Protein AF-A0A835TPJ1-F1 (afdb_monomer_lite)

Secondary structure (DSSP, 8-state):
-----EEEESSSEEEEE-TTT--SHHHHHHHHHT--PPP-S---HHHHHHHHH-----S--SS----TTSGGGT--TT--EEEEEEESS--TTGGGHHHHHHHHHHTTEEEEEEEE-HHHHHTT---HHHHHHHHHHSPSSHHHHEEEESSSTTHHHHHHHHHHHHHHHHHHHTTSSS---------------------------------SSTT--TTSSEEE-SSEEEEE-TTHHHHTB-EEEEETTEEE---GGGGTTTS-GGGTTS---BTSEEEEEEETTTEEEEEEEETTGGGT-EEEEEEE-TTS-EEEEEEEE--BTTBTT-PPTT--TTSSEEEE-SSSSSS--EEEEEETT-B-GGG-B--EEEEEE-SPPTTSSS--EE----

InterPro domains:
  IPR000413 Integrin alpha chain [PR01185] (271-283)
  IPR000413 Integrin alpha chain [PR01185] (330-350)
  IPR002035 von Willebrand factor, type A [PF00092] (4-160)
  IPR002035 von Willebrand factor, type A [PS50234] (1-162)
  IPR002035 von Willebrand factor, type A [SM00327] (1-167)
  IPR013517 FG-GAP repeat [PF01839] (337-376)
  IPR013519 Integrin alpha beta-propellor [PS51470] (323-385)
  IPR013519 Integrin alpha beta-propellor [SM00191] (270-322)
  IPR013519 Integrin alpha beta-propellor [SM00191] (333-393)
  IPR028994 Integrin alpha, N-terminal [G3DSA:2.130.10.130] (183-391)
  IPR028994 Integrin alpha, N-terminal [SSF69318] (206-379)
  IPR036465 von Willebrand factor A-like domain superfamily [G3DSA:3.40.50.410] (2-171)
  IPR036465 von Willebrand factor A-like domain superfamily [SSF53300] (4-169)

Organism: NCBI:txid245042

pLDDT: mean 77.24, std 21.46, range [23.92, 98.81]

Structure (mmCIF, N/CA/C/O backbone):
data_AF-A0A835TPJ1-F1
#
_entry.id   AF-A0A835TPJ1-F1
#
loop_
_atom_site.group_PDB
_atom_site.id
_atom_site.type_symbol
_atom_site.label_atom_id
_atom_site.label_alt_id
_atom_site.label_comp_id
_atom_site.label_asym_id
_atom_site.label_entity_id
_atom_site.label_seq_id
_atom_site.pdbx_PDB_ins_code
_atom_site.Cartn_x
_atom_site.Cartn_y
_atom_site.Cartn_z
_atom_site.occupancy
_atom_site.B_iso_or_equiv
_atom_site.auth_seq_id
_atom_site.auth_comp_id
_atom_site.auth_asym_id
_atom_site.auth_atom_id
_atom_site.pdbx_PDB_model_num
ATOM 1 N N . MET A 1 1 ? 0.961 -17.015 -16.178 1.00 61.25 1 MET A N 1
ATOM 2 C CA . MET A 1 1 ? 2.314 -17.612 -16.128 1.00 61.25 1 MET A CA 1
ATOM 3 C C . MET A 1 1 ? 3.201 -16.656 -16.856 1.00 61.25 1 MET A C 1
ATOM 5 O O . MET A 1 1 ? 3.060 -16.498 -18.074 1.00 61.25 1 MET A O 1
ATOM 9 N N . ASP A 1 2 ? 4.031 -15.999 -16.075 1.00 78.88 2 ASP A N 1
ATOM 10 C CA . ASP A 1 2 ? 4.701 -14.776 -16.477 1.00 78.88 2 ASP A CA 1
ATOM 11 C C . ASP A 1 2 ? 6.125 -15.148 -16.849 1.00 78.88 2 ASP A C 1
ATOM 13 O O . ASP A 1 2 ? 6.703 -16.105 -16.326 1.00 78.88 2 ASP A O 1
ATOM 17 N N . LEU A 1 3 ? 6.631 -14.480 -17.874 1.00 84.94 3 LEU A N 1
ATOM 18 C CA . LEU A 1 3 ? 7.912 -14.793 -18.481 1.00 84.94 3 LEU A CA 1
ATOM 19 C C . LEU A 1 3 ? 8.837 -13.619 -18.204 1.00 84.94 3 LEU A C 1
ATOM 21 O O . LEU A 1 3 ? 8.445 -12.474 -18.413 1.00 84.94 3 LEU A O 1
ATOM 25 N N . VAL A 1 4 ? 10.043 -13.905 -17.719 1.00 89.50 4 VAL A N 1
ATOM 26 C CA . VAL A 1 4 ? 10.989 -12.886 -17.258 1.00 89.50 4 VAL A CA 1
ATOM 27 C C . VAL A 1 4 ? 12.275 -13.012 -18.056 1.00 89.50 4 VAL A C 1
ATOM 29 O O . VAL A 1 4 ? 12.920 -14.058 -18.047 1.00 89.50 4 VAL A O 1
ATOM 32 N N . GLY A 1 5 ? 12.642 -11.933 -18.740 1.00 89.75 5 GLY A N 1
ATOM 33 C CA . GLY A 1 5 ? 13.911 -11.769 -19.436 1.00 89.75 5 GLY A CA 1
ATOM 34 C C . GLY A 1 5 ? 14.753 -10.742 -18.696 1.00 89.75 5 GLY A C 1
ATOM 35 O O . GLY A 1 5 ? 14.203 -9.813 -18.105 1.00 89.75 5 GLY A O 1
ATOM 36 N N . VAL A 1 6 ? 16.072 -10.914 -18.714 1.00 91.94 6 VAL A N 1
ATOM 37 C CA . VAL A 1 6 ? 16.998 -9.969 -18.083 1.00 91.94 6 VAL A CA 1
ATOM 38 C C . VAL A 1 6 ? 18.021 -9.502 -19.104 1.00 91.94 6 VAL A C 1
ATOM 40 O O . VAL A 1 6 ? 18.712 -10.302 -19.738 1.00 91.94 6 VAL A O 1
ATOM 43 N N . LEU A 1 7 ? 18.096 -8.180 -19.238 1.00 90.25 7 LEU A N 1
ATOM 44 C CA . LEU A 1 7 ? 19.079 -7.461 -20.028 1.00 90.25 7 LEU A CA 1
ATOM 45 C C . LEU A 1 7 ? 19.890 -6.586 -19.076 1.00 90.25 7 LEU A C 1
ATOM 47 O O . LEU A 1 7 ? 19.334 -5.715 -18.408 1.00 90.25 7 LEU A O 1
ATOM 51 N N . GLN A 1 8 ? 21.198 -6.808 -19.019 1.00 91.50 8 GLN A N 1
ATOM 52 C CA . GLN A 1 8 ? 22.102 -5.953 -18.265 1.00 91.50 8 GLN A CA 1
ATOM 53 C C . GLN A 1 8 ? 22.821 -4.994 -19.216 1.00 91.50 8 GLN A C 1
ATOM 55 O O . GLN A 1 8 ? 23.252 -5.383 -20.306 1.00 91.50 8 GLN A O 1
ATOM 60 N N . TYR A 1 9 ? 22.940 -3.735 -18.795 1.00 90.38 9 TYR A N 1
ATOM 61 C CA . TYR A 1 9 ? 23.452 -2.647 -19.618 1.00 90.38 9 TYR A CA 1
ATOM 62 C C . TYR A 1 9 ? 24.492 -1.793 -18.884 1.00 90.38 9 TYR A C 1
ATOM 64 O O . TYR A 1 9 ? 24.550 -1.750 -17.657 1.00 90.38 9 TYR A O 1
ATOM 72 N N . GLY A 1 10 ? 25.325 -1.131 -19.681 1.00 89.25 10 GLY A N 1
ATOM 73 C CA . GLY A 1 10 ? 26.400 -0.229 -19.284 1.00 89.25 10 GLY A CA 1
ATOM 74 C C . GLY A 1 10 ? 27.001 0.368 -20.554 1.00 89.25 10 GLY A C 1
ATOM 75 O O . GLY A 1 10 ? 26.272 0.889 -21.392 1.00 89.25 10 GLY A O 1
ATOM 76 N N . GLU A 1 11 ? 28.307 0.206 -20.766 1.00 87.25 11 GLU A N 1
ATOM 77 C CA . GLU A 1 11 ? 28.952 0.511 -22.057 1.00 87.25 11 GLU A CA 1
ATOM 78 C C . GLU A 1 11 ? 28.535 -0.484 -23.160 1.00 87.25 11 GLU A C 1
ATOM 80 O O . GLU A 1 11 ? 28.509 -0.162 -24.348 1.00 87.25 11 GLU A O 1
ATOM 85 N N . ARG A 1 12 ? 28.179 -1.711 -22.762 1.00 84.06 12 ARG A N 1
ATOM 86 C CA . ARG A 1 12 ? 27.694 -2.787 -23.633 1.00 84.06 12 ARG A CA 1
ATOM 87 C C . ARG A 1 12 ? 26.376 -3.333 -23.094 1.00 84.06 12 ARG A C 1
ATOM 89 O O . ARG A 1 12 ? 26.046 -3.132 -21.929 1.00 84.06 12 ARG A O 1
ATOM 96 N N . LEU A 1 13 ? 25.641 -4.025 -23.958 1.00 85.94 13 LEU A N 1
ATOM 97 C CA . LEU A 1 13 ? 24.421 -4.741 -23.600 1.00 85.94 13 LEU A CA 1
ATOM 98 C C . LEU A 1 13 ? 24.709 -6.239 -23.590 1.00 85.94 13 LEU A C 1
ATOM 100 O O . LEU A 1 13 ? 25.355 -6.750 -24.511 1.00 85.94 13 LEU A O 1
ATOM 104 N N . VAL A 1 14 ? 24.218 -6.936 -22.569 1.00 87.19 14 VAL A N 1
ATOM 105 C CA . VAL A 1 14 ? 24.256 -8.400 -22.493 1.00 87.19 14 VAL A CA 1
ATOM 106 C C . VAL A 1 14 ? 22.867 -8.898 -22.138 1.00 87.19 14 VAL A C 1
ATOM 108 O O . VAL A 1 14 ? 22.305 -8.545 -21.100 1.00 87.19 14 VAL A O 1
ATOM 111 N N . GLN A 1 15 ? 22.321 -9.731 -23.020 1.00 85.31 15 GLN A N 1
ATOM 112 C CA . GLN A 1 15 ? 21.127 -10.512 -22.735 1.00 85.31 15 GLN A CA 1
ATOM 113 C C . GLN A 1 15 ? 21.541 -11.680 -21.839 1.00 85.31 15 GLN A C 1
ATOM 115 O O . GLN A 1 15 ? 22.111 -12.656 -22.323 1.00 85.31 15 GLN A O 1
ATOM 120 N N . GLU A 1 16 ? 21.269 -11.574 -20.542 1.00 88.75 16 GLU A N 1
ATOM 121 C CA . GLU A 1 16 ? 21.578 -12.635 -19.580 1.00 88.75 16 GLU A CA 1
ATOM 122 C C . GLU A 1 16 ? 20.680 -13.852 -19.829 1.00 88.75 16 GLU A C 1
ATOM 124 O O . GLU A 1 16 ? 21.142 -14.995 -19.860 1.00 88.75 16 GLU A O 1
ATOM 129 N N . TRP A 1 17 ? 19.393 -13.601 -20.088 1.00 89.38 17 TRP A N 1
ATOM 130 C CA . TRP A 1 17 ? 18.469 -14.605 -20.607 1.00 89.38 17 TRP A CA 1
ATOM 131 C C . TRP A 1 17 ? 17.224 -13.996 -21.253 1.00 89.38 17 TRP A C 1
ATOM 133 O O . TRP A 1 17 ? 16.824 -12.860 -20.984 1.00 89.38 17 TRP A O 1
ATOM 143 N N . ALA A 1 18 ? 16.593 -14.796 -22.105 1.00 88.19 18 ALA A N 1
ATOM 144 C CA . ALA A 1 18 ? 15.347 -14.483 -22.796 1.00 88.19 18 ALA A CA 1
ATOM 145 C C . ALA A 1 18 ? 14.101 -14.738 -21.926 1.00 88.19 18 ALA A C 1
ATOM 147 O O . ALA A 1 18 ? 14.148 -15.564 -21.013 1.00 88.19 18 ALA A O 1
ATOM 148 N N . LEU A 1 19 ? 12.956 -14.124 -22.266 1.00 85.19 19 LEU A N 1
ATOM 149 C CA . LEU A 1 19 ? 11.670 -14.310 -21.565 1.00 85.19 19 LEU A CA 1
ATOM 150 C C . LEU A 1 19 ? 11.305 -15.797 -21.389 1.00 85.19 19 LEU A C 1
ATOM 152 O O . LEU A 1 19 ? 10.895 -16.228 -20.313 1.00 85.19 19 LEU A O 1
ATOM 156 N N . GLY A 1 20 ? 11.465 -16.598 -22.445 1.00 83.69 20 GLY A N 1
ATOM 157 C CA . GLY A 1 20 ? 11.091 -18.016 -22.455 1.00 83.69 20 GLY A CA 1
ATOM 158 C C . GLY A 1 20 ? 12.130 -18.979 -21.868 1.00 83.69 20 GLY A C 1
ATOM 159 O O . GLY A 1 20 ? 11.864 -20.178 -21.784 1.00 83.69 20 GLY A O 1
ATOM 160 N N . GLN A 1 21 ? 13.316 -18.497 -21.485 1.00 86.50 21 GLN A N 1
ATOM 161 C CA . GLN A 1 21 ? 14.454 -19.361 -21.152 1.00 86.50 21 GLN A CA 1
ATOM 162 C C . GLN A 1 21 ? 14.308 -20.055 -19.789 1.00 86.50 21 GLN A C 1
ATOM 164 O O . GLN A 1 21 ? 14.718 -21.209 -19.630 1.00 86.50 21 GLN A O 1
ATOM 169 N N . HIS A 1 22 ? 13.682 -19.389 -18.814 1.00 89.94 22 HIS A N 1
ATOM 170 C CA . HIS A 1 22 ? 13.465 -19.913 -17.463 1.00 89.94 22 HIS A CA 1
ATOM 171 C C . HIS A 1 22 ? 11.965 -19.968 -17.125 1.00 89.94 22 HIS A C 1
ATOM 173 O O . HIS A 1 22 ? 11.446 -19.077 -16.463 1.00 89.94 22 HIS A O 1
ATOM 179 N N . PRO A 1 23 ? 11.245 -21.036 -17.521 1.00 80.81 23 PRO A N 1
ATOM 180 C CA . PRO A 1 23 ? 9.780 -21.098 -17.423 1.00 80.81 23 PRO A CA 1
ATOM 181 C C . PRO A 1 23 ? 9.236 -21.347 -16.003 1.00 80.81 23 PRO A C 1
ATOM 183 O O . PRO A 1 23 ? 8.031 -21.481 -15.818 1.00 80.81 23 PRO A O 1
ATOM 186 N N . THR A 1 24 ? 10.104 -21.480 -14.997 1.00 85.38 24 THR A N 1
ATOM 187 C CA . THR A 1 24 ? 9.716 -21.797 -13.613 1.00 85.38 24 THR A CA 1
ATOM 188 C C . THR A 1 24 ? 10.444 -20.881 -12.642 1.00 85.38 24 THR A C 1
ATOM 190 O O . THR A 1 24 ? 11.650 -20.680 -12.812 1.00 85.38 24 THR A O 1
ATOM 193 N N . ALA A 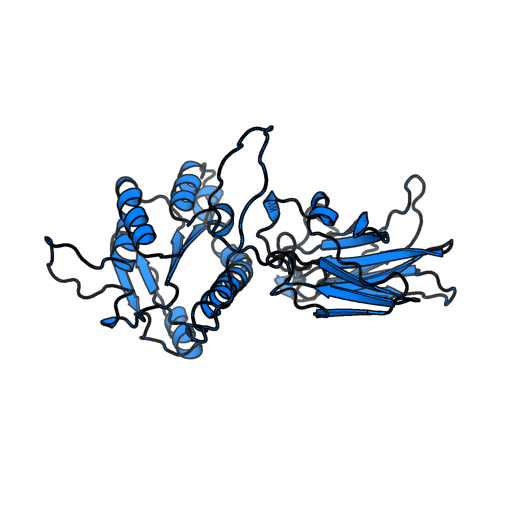1 25 ? 9.766 -20.457 -11.572 1.00 82.44 25 ALA A N 1
ATOM 194 C CA . ALA A 1 25 ? 10.338 -19.598 -10.532 1.00 82.44 25 ALA A CA 1
ATOM 195 C C . ALA A 1 25 ? 11.659 -20.144 -9.961 1.00 82.44 25 ALA A C 1
ATOM 197 O O . ALA A 1 25 ? 12.623 -19.398 -9.835 1.00 82.44 25 ALA A O 1
ATOM 198 N N . GLN A 1 26 ? 11.748 -21.454 -9.697 1.00 87.12 26 GLN A N 1
ATOM 199 C CA . GLN A 1 26 ? 12.971 -22.072 -9.173 1.00 87.12 26 GLN A CA 1
ATOM 200 C C . GLN A 1 26 ? 14.179 -21.864 -10.103 1.00 87.12 26 GLN A C 1
ATOM 202 O O . GLN A 1 26 ? 15.224 -21.399 -9.657 1.00 87.12 26 GLN A O 1
ATOM 207 N N . ARG A 1 27 ? 14.034 -22.162 -11.402 1.00 88.06 27 ARG A N 1
ATOM 208 C CA . ARG A 1 27 ? 15.116 -21.970 -12.385 1.00 88.06 27 ARG A CA 1
ATOM 209 C C . ARG A 1 27 ? 15.488 -20.502 -12.567 1.00 88.06 27 ARG A C 1
ATOM 211 O O . ARG A 1 27 ? 16.662 -20.208 -12.749 1.00 88.06 27 ARG A O 1
ATOM 218 N N . LEU A 1 28 ? 14.502 -19.606 -12.519 1.00 88.50 28 LEU A N 1
ATOM 219 C CA . LEU A 1 28 ? 14.740 -18.167 -12.592 1.00 88.50 28 LEU A CA 1
ATOM 220 C C . LEU A 1 28 ? 15.567 -17.691 -11.384 1.00 88.50 28 LEU A C 1
ATOM 222 O O . LEU A 1 28 ? 16.559 -16.996 -11.562 1.00 88.50 28 LEU A O 1
ATOM 226 N N . LEU A 1 29 ? 15.211 -18.128 -10.171 1.00 88.44 29 LEU A N 1
ATOM 227 C CA . LEU A 1 29 ? 15.948 -17.834 -8.935 1.00 88.44 29 LEU A CA 1
ATOM 228 C C . LEU A 1 29 ? 17.379 -18.390 -8.961 1.00 88.44 29 LEU A C 1
ATOM 230 O O . LEU A 1 29 ? 18.310 -17.718 -8.526 1.00 88.44 29 LEU A O 1
ATOM 234 N N . GLU A 1 30 ? 17.569 -19.609 -9.468 1.00 90.19 30 GLU A N 1
ATOM 235 C CA . GLU A 1 30 ? 18.897 -20.213 -9.633 1.00 90.19 30 GLU A CA 1
ATOM 236 C C . GLU A 1 30 ? 19.761 -19.437 -10.640 1.00 90.19 30 GLU A C 1
ATOM 238 O O . GLU A 1 30 ? 20.937 -19.199 -10.366 1.00 90.19 30 GLU A O 1
ATOM 243 N N . ALA A 1 31 ? 19.187 -18.999 -11.766 1.00 91.38 31 ALA A N 1
ATOM 244 C CA . ALA A 1 31 ? 19.883 -18.174 -12.754 1.00 91.38 31 ALA A CA 1
ATOM 245 C C . ALA A 1 31 ? 20.245 -16.792 -12.186 1.00 91.38 31 ALA A C 1
ATOM 247 O O . ALA A 1 31 ? 21.399 -16.375 -12.268 1.00 91.38 31 ALA A O 1
ATOM 248 N N . ALA A 1 32 ? 19.295 -16.128 -11.521 1.00 89.56 32 ALA A N 1
ATOM 249 C CA . ALA A 1 32 ? 19.495 -14.812 -10.921 1.00 89.56 32 ALA A CA 1
ATOM 250 C C . ALA A 1 32 ? 20.593 -14.801 -9.847 1.00 89.56 32 ALA A C 1
ATOM 252 O O . ALA A 1 32 ? 21.363 -13.849 -9.768 1.00 89.56 32 ALA A O 1
ATOM 253 N N . ARG A 1 33 ? 20.728 -15.876 -9.058 1.00 90.56 33 ARG A N 1
ATOM 254 C CA . ARG A 1 33 ? 21.804 -16.012 -8.055 1.00 90.56 33 ARG A CA 1
ATOM 255 C C . ARG A 1 33 ? 23.208 -16.075 -8.654 1.00 90.56 33 ARG A C 1
ATOM 257 O O . ARG A 1 33 ? 24.166 -15.782 -7.946 1.00 90.56 33 ARG A O 1
ATOM 264 N N . ASN A 1 34 ? 23.329 -16.472 -9.919 1.00 89.56 34 ASN A N 1
ATOM 265 C CA . ASN A 1 34 ? 24.608 -16.623 -10.610 1.00 89.56 34 ASN A CA 1
ATOM 266 C C . ASN A 1 34 ? 24.953 -15.422 -11.504 1.00 89.56 34 ASN A C 1
ATOM 268 O O . ASN A 1 34 ? 25.982 -15.457 -12.179 1.00 89.56 34 ASN A O 1
ATOM 272 N N . LEU A 1 35 ? 24.120 -14.375 -11.518 1.00 89.38 35 LEU A N 1
ATOM 273 C CA . LEU A 1 35 ? 24.395 -13.158 -12.271 1.00 89.38 35 LEU A CA 1
ATOM 274 C C . LEU A 1 35 ? 25.651 -12.460 -11.755 1.00 89.38 35 LEU A C 1
ATOM 276 O O . LEU A 1 35 ? 25.807 -12.208 -10.558 1.00 89.38 35 LEU A O 1
ATOM 280 N N . THR A 1 36 ? 26.525 -12.089 -12.682 1.00 88.62 36 THR A N 1
ATOM 281 C CA . THR A 1 36 ? 27.724 -11.309 -12.384 1.00 88.62 36 THR A CA 1
ATOM 282 C C . THR A 1 36 ? 27.577 -9.902 -12.919 1.00 88.62 36 THR A C 1
ATOM 284 O O . THR A 1 36 ? 27.188 -9.706 -14.065 1.00 88.62 36 THR A O 1
ATOM 287 N N . ARG A 1 37 ? 27.946 -8.913 -12.106 1.00 85.94 37 ARG A N 1
ATOM 288 C CA . ARG A 1 37 ? 27.947 -7.515 -12.528 1.00 85.94 37 ARG A CA 1
ATOM 289 C C . ARG A 1 37 ? 28.861 -7.306 -13.742 1.00 85.94 37 ARG A C 1
ATOM 291 O O . ARG A 1 37 ? 30.023 -7.704 -13.710 1.00 85.94 37 ARG A O 1
ATOM 298 N N . GLN A 1 38 ? 28.369 -6.579 -14.740 1.00 84.62 38 GLN A N 1
ATOM 299 C CA . GLN A 1 38 ? 29.204 -6.026 -15.798 1.00 84.62 38 GLN A CA 1
ATOM 300 C C . GLN A 1 38 ? 29.977 -4.798 -15.319 1.00 84.62 38 GLN A C 1
ATOM 302 O O . GLN A 1 38 ? 29.439 -3.900 -14.665 1.00 84.62 38 GLN A O 1
ATOM 307 N N . GLU A 1 39 ? 31.254 -4.752 -15.680 1.00 81.44 39 GLU A N 1
ATOM 308 C CA . GLU A 1 39 ? 32.068 -3.552 -15.546 1.00 81.44 39 GLU A CA 1
ATOM 309 C C . GLU A 1 39 ? 31.878 -2.658 -16.775 1.00 81.44 39 GLU A C 1
ATOM 311 O O . GLU A 1 39 ? 31.766 -3.135 -17.903 1.00 81.44 39 GLU A O 1
ATOM 316 N N . GLY A 1 40 ? 31.859 -1.349 -16.558 1.00 81.94 40 GLY A N 1
ATOM 317 C CA . GLY A 1 40 ? 31.699 -0.362 -17.616 1.00 81.94 40 GLY A CA 1
ATOM 318 C C . GLY A 1 40 ? 32.005 1.035 -17.098 1.00 81.94 40 GLY A C 1
ATOM 319 O O . GLY A 1 40 ? 32.000 1.271 -15.886 1.00 81.94 40 GLY A O 1
ATOM 320 N N . ARG A 1 41 ? 32.318 1.950 -18.018 1.00 85.81 41 ARG A N 1
ATOM 321 C CA . ARG A 1 41 ? 32.556 3.370 -17.701 1.00 85.81 41 ARG A CA 1
ATOM 322 C C . ARG A 1 41 ? 31.381 4.276 -18.046 1.00 85.81 41 ARG A C 1
ATOM 324 O O . ARG A 1 41 ? 31.374 5.419 -17.608 1.00 85.81 41 ARG A O 1
ATOM 331 N N . GLU A 1 42 ? 30.434 3.764 -18.821 1.00 89.19 42 GLU A N 1
ATOM 332 C CA . GLU A 1 42 ? 29.257 4.480 -19.298 1.00 89.19 42 GLU A CA 1
ATOM 333 C C . GLU A 1 42 ? 27.987 3.742 -18.873 1.00 89.19 42 GLU A C 1
ATOM 335 O O . GLU A 1 42 ? 27.995 2.523 -18.678 1.00 89.19 42 GLU A O 1
ATOM 340 N N . THR A 1 43 ? 26.895 4.495 -18.809 1.00 90.75 43 THR A N 1
ATOM 341 C CA . THR A 1 43 ? 25.536 3.991 -18.611 1.00 90.75 43 THR A CA 1
ATOM 342 C C . THR A 1 43 ? 24.736 4.340 -19.860 1.00 90.75 43 THR A C 1
ATOM 344 O O . THR A 1 43 ? 24.444 5.512 -20.074 1.00 90.75 43 THR A O 1
ATOM 347 N N . ARG A 1 44 ? 24.437 3.362 -20.723 1.00 91.50 44 ARG A N 1
ATOM 348 C CA . ARG A 1 44 ? 23.688 3.571 -21.979 1.00 91.50 44 ARG A CA 1
ATOM 349 C C . ARG A 1 44 ? 22.242 3.095 -21.862 1.00 91.50 44 ARG A C 1
ATOM 351 O O . ARG A 1 44 ? 21.885 2.014 -22.341 1.00 91.50 44 ARG A O 1
ATOM 358 N N . THR A 1 45 ? 21.428 3.871 -21.154 1.00 93.50 45 THR A N 1
ATOM 359 C CA . THR A 1 45 ? 20.033 3.539 -20.836 1.00 93.50 45 THR A CA 1
ATOM 360 C C . THR A 1 45 ? 19.143 3.586 -22.077 1.00 93.50 45 THR A C 1
ATOM 362 O O . THR A 1 45 ? 18.330 2.681 -22.273 1.00 93.50 45 THR A O 1
ATOM 365 N N . ALA A 1 46 ? 19.310 4.577 -22.963 1.00 90.56 46 ALA A N 1
ATOM 366 C CA . ALA A 1 46 ? 18.490 4.676 -24.174 1.00 90.56 46 ALA A CA 1
ATOM 367 C C . ALA A 1 46 ? 18.738 3.495 -25.118 1.00 90.56 46 ALA A C 1
ATOM 369 O O . ALA A 1 46 ? 17.795 2.908 -25.657 1.00 90.56 46 ALA A O 1
ATOM 370 N N . MET A 1 47 ? 20.005 3.098 -25.269 1.00 89.44 47 MET A N 1
ATOM 371 C CA . MET A 1 47 ? 20.403 1.928 -26.048 1.00 89.44 47 MET A CA 1
ATOM 372 C C . MET A 1 47 ? 19.779 0.635 -25.498 1.00 89.44 47 MET A C 1
ATOM 374 O O . MET A 1 47 ? 19.300 -0.194 -26.276 1.00 89.44 47 MET A O 1
ATOM 378 N N . ALA A 1 48 ? 19.730 0.480 -24.170 1.00 90.25 48 ALA A N 1
ATOM 379 C CA . ALA A 1 48 ? 19.121 -0.673 -23.508 1.00 90.25 48 ALA A CA 1
ATOM 380 C C . ALA A 1 48 ? 17.600 -0.737 -23.724 1.00 90.25 48 ALA A C 1
ATOM 382 O O . ALA A 1 48 ? 17.078 -1.778 -24.129 1.00 90.25 48 ALA A O 1
ATOM 383 N N . ILE A 1 49 ? 16.894 0.384 -23.530 1.00 89.81 49 ILE A N 1
ATOM 384 C CA . ILE A 1 49 ? 15.442 0.485 -23.768 1.00 89.81 49 ILE A CA 1
ATOM 385 C C . ILE A 1 49 ? 15.121 0.167 -25.233 1.00 89.81 49 ILE A C 1
ATOM 387 O O . ILE A 1 49 ? 14.191 -0.587 -25.524 1.00 89.81 49 ILE A O 1
ATOM 391 N N . ARG A 1 50 ? 15.934 0.672 -26.167 1.00 85.25 50 ARG A N 1
ATOM 392 C CA . ARG A 1 50 ? 15.771 0.392 -27.596 1.00 85.25 50 ARG A CA 1
ATOM 393 C C . ARG A 1 50 ? 15.926 -1.098 -27.909 1.00 85.25 50 ARG A C 1
ATOM 395 O O . ARG A 1 50 ? 15.108 -1.635 -28.653 1.00 85.25 50 ARG A O 1
ATOM 402 N N . GLN A 1 51 ? 16.924 -1.776 -27.334 1.00 79.38 51 GLN A N 1
ATOM 403 C CA . GLN A 1 51 ? 17.122 -3.217 -27.546 1.00 79.38 51 GLN A CA 1
ATOM 404 C C . GLN A 1 51 ? 16.004 -4.065 -26.929 1.00 79.38 51 GLN A C 1
ATOM 406 O O . GLN A 1 51 ? 15.643 -5.101 -27.491 1.00 79.38 51 GLN A O 1
ATOM 411 N N . ALA A 1 52 ? 15.434 -3.634 -25.800 1.00 73.38 52 ALA A N 1
ATOM 412 C CA . ALA A 1 52 ? 14.322 -4.348 -25.185 1.00 73.38 52 ALA A CA 1
ATOM 413 C C . ALA A 1 52 ? 13.134 -4.485 -26.155 1.00 73.38 52 ALA A C 1
ATOM 415 O O . ALA A 1 52 ? 12.469 -5.522 -26.171 1.00 73.38 52 ALA A O 1
ATOM 416 N N . TRP A 1 53 ? 12.905 -3.464 -26.987 1.00 63.56 53 TRP A N 1
ATOM 417 C CA . TRP A 1 53 ? 11.710 -3.347 -27.811 1.00 63.56 53 TRP A CA 1
ATOM 418 C C . TRP A 1 53 ? 11.879 -3.662 -29.313 1.00 63.56 53 TRP A C 1
ATOM 420 O O . TRP A 1 53 ? 10.994 -4.302 -29.872 1.00 63.56 53 TRP A O 1
ATOM 430 N N . TRP A 1 54 ? 12.945 -3.184 -29.968 1.00 56.97 54 TRP A N 1
ATOM 431 C CA . TRP A 1 54 ? 13.005 -2.965 -31.426 1.00 56.97 54 TRP A CA 1
ATOM 432 C C . TRP A 1 54 ? 12.286 -4.015 -32.290 1.00 56.97 54 TRP A C 1
ATOM 434 O O . TRP A 1 54 ? 12.794 -5.109 -32.464 1.00 56.97 54 TRP A O 1
ATOM 444 N N . ALA A 1 55 ? 11.155 -3.647 -32.901 1.00 42.69 55 ALA A N 1
ATOM 445 C CA . ALA A 1 55 ? 10.492 -4.419 -33.948 1.00 42.69 55 ALA A CA 1
ATOM 446 C C . ALA A 1 55 ? 10.059 -3.465 -35.077 1.00 42.69 55 ALA A C 1
ATOM 448 O O . ALA A 1 55 ? 9.106 -2.712 -34.916 1.00 42.69 55 ALA A O 1
ATOM 449 N N . LEU A 1 56 ? 10.745 -3.562 -36.227 1.00 33.84 56 LEU A N 1
ATOM 450 C CA . LEU A 1 56 ? 10.448 -2.932 -37.533 1.00 33.84 56 LEU A CA 1
ATOM 451 C C . LEU A 1 56 ? 10.813 -1.439 -37.721 1.00 33.84 56 LEU A C 1
ATOM 453 O O . LEU A 1 56 ? 9.971 -0.572 -37.560 1.00 33.84 56 LEU A O 1
ATOM 457 N N . GLU A 1 57 ? 12.007 -1.162 -38.264 1.00 36.72 57 GLU A N 1
ATOM 458 C CA . GLU A 1 57 ? 12.165 -0.464 -39.560 1.00 36.72 57 GLU A CA 1
ATOM 459 C C . GLU A 1 57 ? 13.605 -0.598 -40.103 1.00 36.72 57 GLU A C 1
ATOM 461 O O . GLU A 1 57 ? 14.576 -0.726 -39.359 1.00 36.72 57 GLU A O 1
ATOM 466 N N . TRP A 1 58 ? 13.720 -0.682 -41.431 1.00 38.88 58 TRP A N 1
ATOM 467 C CA . TRP A 1 58 ? 14.960 -0.853 -42.200 1.00 38.88 58 TRP A CA 1
ATOM 468 C C . TRP A 1 58 ? 15.852 0.389 -42.016 1.00 38.88 58 TRP A C 1
ATOM 470 O O . TRP A 1 58 ? 15.361 1.495 -42.159 1.00 38.88 58 TRP A O 1
ATOM 480 N N . GLU A 1 59 ? 17.122 0.303 -41.603 1.00 39.75 59 GLU A N 1
ATOM 481 C CA . GLU A 1 59 ? 18.282 0.284 -42.517 1.00 39.75 59 GLU A CA 1
ATOM 482 C C . GLU A 1 59 ? 19.609 0.131 -41.722 1.00 39.75 59 GLU A C 1
ATOM 484 O O . GLU A 1 59 ? 20.584 0.837 -41.952 1.00 39.75 59 GLU A O 1
ATOM 489 N N . TYR A 1 60 ? 19.682 -0.771 -40.735 1.00 40.34 60 TYR A N 1
ATOM 490 C CA . TYR A 1 60 ? 20.970 -1.104 -40.094 1.00 40.34 60 TYR A CA 1
ATOM 491 C C . TYR A 1 60 ? 20.988 -2.520 -39.503 1.00 40.34 60 TYR A C 1
ATOM 493 O O . TYR A 1 60 ? 21.331 -2.747 -38.346 1.00 40.34 60 TYR A O 1
ATOM 501 N N . LYS A 1 61 ? 20.590 -3.518 -40.301 1.00 41.72 61 LYS A N 1
ATOM 502 C CA . LYS A 1 61 ? 20.721 -4.931 -39.920 1.00 41.72 61 LYS A CA 1
ATOM 503 C C . LYS A 1 61 ? 22.151 -5.413 -40.191 1.00 41.72 61 LYS A C 1
ATOM 505 O O . LYS A 1 61 ? 22.467 -5.872 -41.286 1.00 41.72 61 LYS A O 1
ATOM 510 N N . ARG A 1 62 ? 23.013 -5.314 -39.179 1.00 41.59 62 ARG A N 1
ATOM 511 C CA . ARG A 1 62 ? 24.195 -6.173 -39.030 1.00 41.59 62 ARG A CA 1
ATOM 512 C C . ARG A 1 62 ? 24.180 -6.761 -37.616 1.00 41.59 62 ARG A C 1
ATOM 514 O O . ARG A 1 62 ? 24.525 -6.085 -36.657 1.00 41.59 62 ARG A O 1
ATOM 521 N N . ASP A 1 63 ? 23.730 -8.013 -37.545 1.00 43.53 63 ASP A N 1
ATOM 522 C CA . ASP A 1 63 ? 24.124 -9.022 -36.547 1.00 43.53 63 ASP A CA 1
ATOM 523 C C . ASP A 1 63 ? 23.435 -9.099 -35.160 1.00 43.53 63 ASP A C 1
ATOM 525 O O . ASP A 1 63 ? 23.989 -9.738 -34.269 1.00 43.53 63 ASP A O 1
ATOM 529 N N . TRP A 1 64 ? 22.209 -8.587 -34.960 1.00 45.31 64 TRP A N 1
ATOM 530 C CA . TRP A 1 64 ? 21.483 -8.745 -33.676 1.00 45.31 64 TRP A CA 1
ATOM 531 C C . TRP A 1 64 ? 20.087 -9.383 -33.829 1.00 45.31 64 TRP A C 1
ATOM 533 O O . TRP A 1 64 ? 19.093 -8.683 -33.986 1.00 45.31 64 TRP A O 1
ATOM 543 N N . ASP A 1 65 ? 19.997 -10.716 -33.739 1.00 44.56 65 ASP A N 1
ATOM 544 C CA . ASP A 1 65 ? 18.735 -11.492 -33.662 1.00 44.56 65 ASP A CA 1
ATOM 545 C C . ASP A 1 65 ? 18.163 -11.557 -32.213 1.00 44.56 65 ASP A C 1
ATOM 547 O O . ASP A 1 65 ? 17.617 -12.571 -31.771 1.00 44.56 65 ASP A O 1
ATOM 551 N N . THR A 1 66 ? 18.329 -10.494 -31.418 1.00 53.94 66 THR A N 1
ATOM 552 C CA . THR A 1 66 ? 18.167 -10.516 -29.946 1.00 53.94 66 THR A CA 1
ATOM 553 C C . THR A 1 66 ? 17.159 -9.478 -29.437 1.00 53.94 66 THR A C 1
ATOM 555 O O . THR A 1 66 ? 17.488 -8.628 -28.614 1.00 53.94 66 THR A O 1
ATOM 558 N N . GLU A 1 67 ? 15.934 -9.505 -29.949 1.00 66.56 67 GLU A N 1
ATOM 559 C CA . GLU A 1 67 ? 14.840 -8.644 -29.478 1.00 66.56 67 GLU A CA 1
ATOM 560 C C . GLU A 1 67 ? 14.160 -9.282 -28.257 1.00 66.56 67 GLU A C 1
ATOM 562 O O . GLU A 1 67 ? 13.520 -10.330 -28.397 1.00 66.56 67 GLU A O 1
ATOM 567 N N . SER A 1 68 ? 14.257 -8.667 -27.073 1.00 70.12 68 SER A N 1
ATOM 568 C CA . SER A 1 68 ? 13.787 -9.276 -25.813 1.00 70.12 68 SER A CA 1
ATOM 569 C C . SER A 1 68 ? 12.297 -9.653 -25.822 1.00 70.12 68 SER A C 1
ATOM 571 O O . SER A 1 68 ? 11.951 -10.719 -25.316 1.00 70.12 68 SER A O 1
ATOM 573 N N . PHE A 1 69 ? 11.420 -8.841 -26.431 1.00 76.56 69 PHE A N 1
ATOM 574 C CA . PHE A 1 69 ? 9.976 -9.123 -26.541 1.00 76.56 69 PHE A CA 1
ATOM 575 C C . PHE A 1 69 ? 9.559 -9.917 -27.790 1.00 76.56 69 PHE A C 1
ATOM 577 O O . PHE A 1 69 ? 8.362 -10.133 -28.005 1.00 76.56 69 PHE A O 1
ATOM 584 N N . SER A 1 70 ? 10.497 -10.366 -28.625 1.00 75.12 70 SER A N 1
ATOM 585 C CA . SER A 1 70 ? 10.141 -11.118 -29.833 1.00 75.12 70 SER A CA 1
ATOM 586 C C . SER A 1 70 ? 9.600 -12.517 -29.507 1.00 75.12 70 SER A C 1
ATOM 588 O O . SER A 1 70 ? 10.003 -13.125 -28.509 1.00 75.12 70 SER A O 1
ATOM 590 N N . PRO A 1 71 ? 8.753 -13.106 -30.376 1.00 77.00 71 PRO A N 1
ATOM 591 C CA . PRO A 1 71 ? 8.339 -14.503 -30.237 1.00 77.00 71 PRO A CA 1
ATOM 592 C C . PRO A 1 71 ? 9.509 -15.489 -30.158 1.00 77.00 71 PRO A C 1
ATOM 594 O O . PRO A 1 71 ? 9.414 -16.491 -29.454 1.00 77.00 71 PRO A O 1
ATOM 597 N N . ALA A 1 72 ? 10.631 -15.184 -30.821 1.00 76.75 72 ALA A N 1
ATOM 598 C CA . ALA A 1 72 ? 11.850 -15.991 -30.765 1.00 76.75 72 ALA A CA 1
ATOM 599 C C . ALA A 1 72 ? 12.483 -16.018 -29.362 1.00 76.75 72 ALA A C 1
ATOM 601 O O . ALA A 1 72 ? 13.059 -17.032 -28.975 1.00 76.75 72 ALA A O 1
ATOM 602 N N . GLN A 1 73 ? 12.333 -14.940 -28.587 1.00 77.75 73 GLN A N 1
ATOM 603 C CA . GLN A 1 73 ? 12.813 -14.835 -27.206 1.00 77.75 73 GLN A CA 1
ATOM 604 C C . GLN A 1 73 ? 11.740 -15.217 -26.164 1.00 77.75 73 GLN A C 1
ATOM 606 O O . GLN A 1 73 ? 11.990 -15.151 -24.962 1.00 77.75 73 GLN A O 1
ATOM 611 N N . GLY A 1 74 ? 10.554 -15.666 -26.594 1.00 77.31 74 GLY A N 1
ATOM 612 C CA . GLY A 1 74 ? 9.444 -16.068 -25.718 1.00 77.31 74 GLY A CA 1
ATOM 613 C C . GLY A 1 74 ? 8.348 -15.012 -25.541 1.00 77.31 74 GLY A C 1
ATOM 614 O O . GLY A 1 74 ? 7.433 -15.210 -24.741 1.00 77.31 74 GLY A O 1
ATOM 615 N N . GLY A 1 75 ? 8.401 -13.910 -26.290 1.00 79.44 75 GLY A N 1
ATOM 616 C CA . GLY A 1 75 ? 7.334 -12.916 -26.337 1.00 79.44 75 GLY A CA 1
ATOM 617 C C . GLY A 1 75 ? 6.022 -13.496 -26.868 1.00 79.44 75 GLY A C 1
ATOM 618 O O . GLY A 1 75 ? 5.985 -14.199 -27.877 1.00 79.44 75 GLY A O 1
ATOM 619 N N . ARG A 1 76 ? 4.913 -13.201 -26.187 1.00 81.00 76 ARG A N 1
ATOM 620 C CA . ARG A 1 76 ? 3.584 -13.712 -26.550 1.00 81.00 76 ARG A CA 1
ATOM 621 C C . ARG A 1 76 ? 2.742 -12.600 -27.180 1.00 81.00 76 ARG A C 1
ATOM 623 O O . ARG A 1 76 ? 2.586 -11.552 -26.550 1.00 81.00 76 ARG A O 1
ATOM 630 N N . PRO A 1 77 ? 2.171 -12.803 -28.381 1.00 73.06 77 PRO A N 1
ATOM 631 C CA . PRO A 1 77 ? 1.196 -11.872 -28.941 1.00 73.06 77 PRO A CA 1
ATOM 632 C C . PRO A 1 77 ? 0.020 -11.671 -27.974 1.00 73.06 77 PRO A C 1
ATOM 634 O O . PRO A 1 77 ? -0.550 -12.648 -27.495 1.00 73.06 77 PRO A O 1
ATOM 637 N N . GLY A 1 78 ? -0.323 -10.417 -27.670 1.00 72.81 78 GLY A N 1
ATOM 638 C CA . GLY A 1 78 ? -1.436 -10.066 -26.778 1.00 72.81 78 GLY A CA 1
ATOM 639 C C . GLY A 1 78 ? -1.147 -10.142 -25.273 1.00 72.81 78 GLY A C 1
ATOM 640 O O . GLY A 1 78 ? -2.035 -9.827 -24.489 1.00 72.81 78 GLY A O 1
ATOM 641 N N . ALA A 1 79 ? 0.060 -10.528 -24.847 1.00 77.31 79 ALA A N 1
ATOM 642 C CA . ALA A 1 79 ? 0.444 -10.411 -23.440 1.00 77.31 79 ALA A CA 1
ATOM 643 C C . ALA A 1 79 ? 0.760 -8.953 -23.076 1.00 77.31 79 ALA A C 1
ATOM 645 O O . ALA A 1 79 ? 1.369 -8.238 -23.876 1.00 77.31 79 ALA A O 1
ATOM 646 N N . THR A 1 80 ? 0.405 -8.544 -21.855 1.00 80.06 80 THR A N 1
ATOM 647 C CA . THR A 1 80 ? 0.863 -7.280 -21.262 1.00 80.06 80 THR A CA 1
ATOM 648 C C . THR A 1 80 ? 2.390 -7.248 -21.243 1.00 80.06 80 THR A C 1
ATOM 650 O O . THR A 1 80 ? 3.035 -8.238 -20.888 1.00 80.06 80 THR A O 1
ATOM 653 N N . ARG A 1 81 ? 2.974 -6.121 -21.656 1.00 83.88 81 ARG A N 1
ATOM 654 C CA . ARG A 1 81 ? 4.426 -5.943 -21.760 1.00 83.88 81 ARG A CA 1
ATOM 655 C C . ARG A 1 81 ? 4.890 -4.964 -20.699 1.00 83.88 81 ARG A C 1
ATOM 657 O O . ARG A 1 81 ? 4.453 -3.818 -20.684 1.00 83.88 81 ARG A O 1
ATOM 664 N N . LEU A 1 82 ? 5.787 -5.435 -19.842 1.00 88.19 82 LEU A N 1
ATOM 665 C CA . LEU A 1 82 ? 6.329 -4.675 -18.725 1.00 88.19 82 LEU A CA 1
ATOM 666 C C . LEU A 1 82 ? 7.840 -4.551 -18.890 1.00 88.19 82 LEU A C 1
ATOM 668 O O . LEU A 1 82 ? 8.525 -5.559 -19.061 1.00 88.19 82 LEU A O 1
ATOM 672 N N . LEU A 1 83 ? 8.351 -3.325 -18.829 1.00 91.19 83 LEU A N 1
ATOM 673 C CA . LEU A 1 83 ? 9.780 -3.031 -18.792 1.00 91.19 83 LEU A CA 1
ATOM 674 C C . LEU A 1 83 ? 10.128 -2.429 -17.429 1.00 91.19 83 LEU A C 1
ATOM 676 O O . LEU A 1 83 ? 9.616 -1.371 -17.081 1.00 91.19 83 LEU A O 1
ATOM 680 N N . LEU A 1 84 ? 10.998 -3.094 -16.669 1.00 92.31 84 LEU A N 1
ATOM 681 C CA . LEU A 1 84 ? 11.511 -2.595 -15.393 1.00 92.31 84 LEU A CA 1
ATOM 682 C C . LEU A 1 84 ? 12.943 -2.086 -15.583 1.00 92.31 84 LEU A C 1
ATOM 684 O O . LEU A 1 84 ? 13.855 -2.878 -15.819 1.00 92.31 84 LEU A O 1
ATOM 688 N N . VAL A 1 85 ? 13.139 -0.774 -15.483 1.00 94.31 85 VAL A N 1
ATOM 689 C CA . VAL A 1 85 ? 14.447 -0.119 -15.599 1.00 94.31 85 VAL A CA 1
ATOM 690 C C . VAL A 1 85 ? 14.964 0.213 -14.203 1.00 94.31 85 VAL A C 1
ATOM 692 O O . VAL A 1 85 ? 14.320 0.946 -13.459 1.00 94.31 85 VAL A O 1
ATOM 695 N N . VAL A 1 86 ? 16.138 -0.310 -13.849 1.00 94.06 86 VAL A N 1
ATOM 696 C CA . VAL A 1 86 ? 16.827 -0.013 -12.583 1.00 94.06 86 VAL A CA 1
ATOM 697 C C . VAL A 1 86 ? 18.181 0.606 -12.906 1.00 94.06 86 VAL A C 1
ATOM 699 O O . VAL A 1 86 ? 18.931 0.042 -13.706 1.00 94.06 86 VAL A O 1
ATOM 702 N N . THR A 1 87 ? 18.488 1.764 -12.319 1.00 93.44 87 THR A N 1
ATOM 703 C CA . THR A 1 87 ? 19.769 2.465 -12.512 1.00 93.44 87 THR A CA 1
ATOM 704 C C . THR A 1 87 ? 20.174 3.267 -11.280 1.00 93.44 87 THR A C 1
ATOM 706 O O . THR A 1 87 ? 19.324 3.718 -10.512 1.00 93.44 87 THR A O 1
ATOM 709 N N . ASP A 1 88 ? 21.478 3.456 -11.098 1.00 88.88 88 ASP A N 1
ATOM 710 C CA . ASP A 1 88 ? 22.092 4.275 -10.051 1.00 88.88 88 ASP A CA 1
ATOM 711 C C . ASP A 1 88 ? 22.796 5.536 -10.593 1.00 88.88 88 ASP A C 1
ATOM 713 O O . ASP A 1 88 ? 23.467 6.248 -9.836 1.00 88.88 88 ASP A O 1
ATOM 717 N N . GLY A 1 89 ? 22.650 5.832 -11.891 1.00 88.12 89 GLY A N 1
ATOM 718 C CA . GLY A 1 89 ? 23.261 7.003 -12.517 1.00 88.12 89 GLY A CA 1
ATOM 719 C C . GLY A 1 89 ? 22.608 7.452 -13.822 1.00 88.12 89 GLY A C 1
ATOM 720 O O . GLY A 1 89 ? 21.897 6.692 -14.480 1.00 88.12 89 GLY A O 1
ATOM 721 N N . GLU A 1 90 ? 22.884 8.709 -14.169 1.00 91.38 90 GLU A N 1
ATOM 722 C CA . GLU A 1 90 ? 22.438 9.366 -15.402 1.00 91.38 90 GLU A CA 1
ATOM 723 C C . GLU A 1 90 ? 22.982 8.683 -16.659 1.00 91.38 90 GLU A C 1
ATOM 725 O O . GLU A 1 90 ? 24.117 8.180 -16.707 1.00 91.38 90 GLU A O 1
ATOM 730 N N . SER A 1 91 ? 22.159 8.698 -17.700 1.00 93.56 91 SER A N 1
ATOM 731 C CA . SER A 1 91 ? 22.493 8.112 -18.980 1.00 93.56 91 SER A CA 1
ATOM 732 C C . SER A 1 91 ? 23.512 8.951 -19.742 1.00 93.56 91 SER A C 1
ATOM 734 O O . SER A 1 91 ? 23.400 10.165 -19.878 1.00 93.56 91 SER A O 1
ATOM 736 N N . HIS A 1 92 ? 24.495 8.281 -20.333 1.00 94.12 92 HIS A N 1
ATOM 737 C CA . HIS A 1 92 ? 25.474 8.897 -21.232 1.00 94.12 92 HIS A CA 1
ATOM 738 C C . HIS A 1 92 ? 24.920 9.071 -22.657 1.00 94.12 92 HIS A C 1
ATOM 740 O O . HIS A 1 92 ? 25.528 9.751 -23.479 1.00 94.12 92 HIS A O 1
ATOM 746 N N . ASP A 1 93 ? 23.770 8.458 -22.944 1.00 92.88 93 ASP A N 1
ATOM 747 C CA . ASP A 1 93 ? 23.000 8.560 -24.187 1.00 92.88 93 ASP A CA 1
ATOM 748 C C . ASP A 1 93 ? 21.598 9.163 -23.942 1.00 92.88 93 ASP A C 1
ATOM 750 O O . ASP A 1 93 ? 20.644 8.855 -24.657 1.00 92.88 93 ASP A O 1
ATOM 754 N N . GLY A 1 94 ? 21.464 10.026 -22.924 1.00 90.62 94 GLY A N 1
ATOM 755 C CA . GLY A 1 94 ? 20.187 10.620 -22.503 1.00 90.62 94 GLY A CA 1
ATOM 756 C C . GLY A 1 94 ? 19.447 11.386 -23.608 1.00 90.62 94 GLY A C 1
ATOM 757 O O . GLY A 1 94 ? 18.221 11.315 -23.690 1.00 90.62 94 GLY A O 1
ATOM 758 N N . ASP A 1 95 ? 20.175 12.020 -24.534 1.00 92.12 95 ASP A N 1
ATOM 759 C CA . ASP A 1 95 ? 19.601 12.717 -25.699 1.00 92.12 95 ASP A CA 1
ATOM 760 C C . ASP A 1 95 ? 18.794 11.784 -26.627 1.00 92.12 95 ASP A C 1
ATOM 762 O O . ASP A 1 95 ? 17.940 12.233 -27.394 1.00 92.12 95 ASP A O 1
ATOM 766 N N . GLU A 1 96 ? 19.037 10.472 -26.559 1.00 90.44 96 GLU A N 1
ATOM 767 C CA . GLU A 1 96 ? 18.342 9.458 -27.352 1.00 90.44 96 GLU A CA 1
ATOM 768 C C . GLU A 1 96 ? 17.120 8.844 -26.645 1.00 90.44 96 GLU A C 1
ATOM 770 O O . GLU A 1 96 ? 16.331 8.142 -27.295 1.00 90.44 96 GLU A O 1
ATOM 775 N N . LEU A 1 97 ? 16.936 9.102 -25.341 1.00 91.12 97 LEU A N 1
ATOM 776 C CA . LEU A 1 97 ? 15.822 8.568 -24.550 1.00 91.12 97 LEU A CA 1
ATOM 777 C C . LEU A 1 97 ? 14.450 8.921 -25.144 1.00 91.12 97 LEU A C 1
ATOM 779 O O . LEU A 1 97 ? 13.651 7.997 -25.304 1.00 91.12 97 LEU A O 1
ATOM 783 N N . PRO A 1 98 ? 14.154 10.174 -25.559 1.00 92.62 98 PRO A N 1
ATOM 784 C CA . PRO A 1 98 ? 12.822 10.518 -26.061 1.00 92.62 98 PRO A CA 1
ATOM 785 C C . PRO A 1 98 ? 12.380 9.657 -27.250 1.00 92.62 98 PRO A C 1
ATOM 787 O O . PRO A 1 98 ? 11.229 9.233 -27.326 1.00 92.62 98 PRO A O 1
ATOM 790 N N . ALA A 1 99 ? 13.304 9.345 -28.164 1.00 87.44 99 ALA A N 1
ATOM 791 C CA . ALA A 1 99 ? 13.012 8.502 -29.319 1.00 87.44 99 ALA A CA 1
ATOM 792 C C . ALA A 1 99 ? 12.770 7.035 -28.922 1.00 87.44 99 ALA A C 1
ATOM 794 O O . ALA A 1 99 ? 11.883 6.388 -29.479 1.00 87.44 99 ALA A O 1
ATOM 795 N N . ALA A 1 100 ? 13.538 6.514 -27.958 1.00 87.12 100 ALA A N 1
ATOM 796 C CA . ALA A 1 100 ? 13.364 5.153 -27.449 1.00 87.12 100 ALA A CA 1
ATOM 797 C C . ALA A 1 100 ? 12.029 4.991 -26.697 1.00 87.12 100 ALA A C 1
ATOM 799 O O . ALA A 1 100 ? 11.308 4.020 -26.919 1.00 87.12 100 ALA A O 1
ATOM 800 N N . LEU A 1 101 ? 11.666 5.968 -25.864 1.00 90.75 101 LEU A N 1
ATOM 801 C CA . LEU A 1 101 ? 10.431 5.959 -25.076 1.00 90.75 101 LEU A CA 1
ATOM 802 C C . LEU A 1 101 ? 9.182 6.092 -25.957 1.00 90.75 101 LEU A C 1
ATOM 804 O O . LEU A 1 101 ? 8.240 5.319 -25.797 1.00 90.75 101 LEU A O 1
ATOM 808 N N . ALA A 1 102 ? 9.215 6.974 -26.963 1.00 87.88 102 ALA A N 1
ATOM 809 C CA . ALA A 1 102 ? 8.117 7.131 -27.920 1.00 87.88 102 ALA A CA 1
ATOM 810 C C . ALA A 1 102 ? 7.828 5.851 -28.725 1.00 87.88 102 ALA A C 1
ATOM 812 O O . ALA A 1 102 ? 6.727 5.659 -29.242 1.00 87.88 102 ALA A O 1
ATOM 813 N N . GLU A 1 103 ? 8.824 4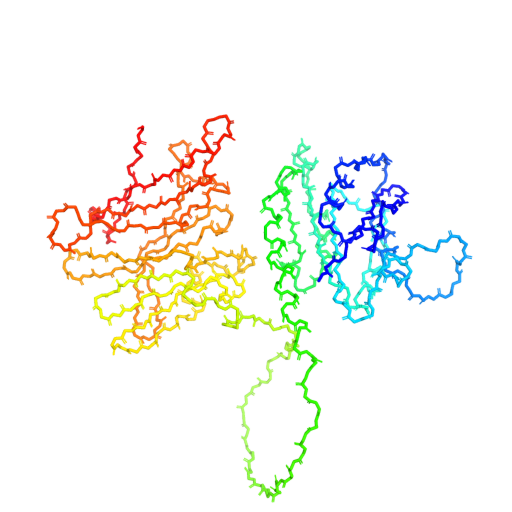.981 -28.893 1.00 82.62 103 GLU A N 1
ATOM 814 C CA . GLU A 1 103 ? 8.623 3.661 -29.484 1.00 82.62 103 GLU A CA 1
ATOM 815 C C . GLU A 1 103 ? 7.974 2.689 -28.483 1.00 82.62 103 GLU A C 1
ATOM 817 O O . GLU A 1 103 ? 7.029 1.993 -28.850 1.00 82.62 103 GLU A O 1
ATOM 822 N N . CYS A 1 104 ? 8.397 2.684 -27.214 1.00 87.00 104 CYS A N 1
ATOM 823 C CA . CYS A 1 104 ? 7.730 1.902 -26.168 1.00 87.00 104 CYS A CA 1
ATOM 824 C C . CYS A 1 104 ? 6.239 2.262 -26.027 1.00 87.00 104 CYS A C 1
ATOM 826 O O . CYS A 1 104 ? 5.406 1.363 -25.888 1.00 87.00 104 CYS A O 1
ATOM 828 N N . ASP A 1 105 ? 5.897 3.551 -26.115 1.00 86.19 105 ASP A N 1
ATOM 829 C CA . ASP A 1 105 ? 4.512 4.040 -26.065 1.00 86.19 105 ASP A CA 1
ATOM 830 C C . ASP A 1 105 ? 3.672 3.548 -27.236 1.00 86.19 105 ASP A C 1
ATOM 832 O O . ASP A 1 105 ? 2.565 3.048 -27.040 1.00 86.19 105 ASP A O 1
ATOM 836 N N . ARG A 1 106 ? 4.217 3.601 -28.459 1.00 83.94 106 ARG A N 1
ATOM 837 C CA . ARG A 1 106 ? 3.536 3.096 -29.666 1.00 83.94 106 ARG A CA 1
ATOM 838 C C . ARG A 1 106 ? 3.168 1.615 -29.576 1.00 83.94 106 ARG A C 1
ATOM 840 O O . ARG A 1 106 ? 2.360 1.129 -30.362 1.00 83.94 106 ARG A O 1
ATOM 847 N N . GLN A 1 107 ? 3.780 0.900 -28.643 1.00 76.88 107 GLN A N 1
ATOM 848 C CA . GLN A 1 107 ? 3.775 -0.552 -28.571 1.00 76.88 107 GLN A CA 1
ATOM 849 C C . GLN A 1 107 ? 3.171 -1.064 -27.264 1.00 76.88 107 GLN A C 1
ATOM 851 O O . GLN A 1 107 ? 3.237 -2.268 -26.977 1.00 76.88 107 GLN A O 1
ATOM 856 N N . ASN A 1 108 ? 2.552 -0.145 -26.513 1.00 82.94 108 ASN A N 1
ATOM 857 C CA . ASN A 1 108 ? 1.881 -0.371 -25.241 1.00 82.94 108 ASN A CA 1
ATOM 858 C C . ASN A 1 108 ? 2.775 -1.109 -24.234 1.00 82.94 108 ASN A C 1
ATOM 860 O O . ASN A 1 108 ? 2.347 -2.071 -23.594 1.00 82.94 108 ASN A O 1
ATOM 864 N N . VAL A 1 109 ? 4.039 -0.689 -24.129 1.00 85.81 109 VAL A N 1
ATOM 865 C CA . VAL A 1 109 ? 4.953 -1.179 -23.094 1.00 85.81 109 VAL A CA 1
ATOM 866 C C . VAL A 1 109 ? 4.823 -0.288 -21.867 1.00 85.81 109 VAL A C 1
ATOM 868 O O . VAL A 1 109 ? 5.228 0.877 -21.895 1.00 85.81 109 VAL A O 1
ATOM 871 N N . THR A 1 110 ? 4.304 -0.856 -20.782 1.00 87.69 110 THR A N 1
ATOM 872 C CA . THR A 1 110 ? 4.276 -0.214 -19.467 1.00 87.69 110 THR A CA 1
ATOM 873 C C . THR A 1 110 ? 5.681 -0.239 -18.872 1.00 87.69 110 THR A C 1
ATOM 875 O O . THR A 1 110 ? 6.308 -1.298 -18.791 1.00 87.69 110 THR A O 1
ATOM 878 N N . ARG A 1 111 ? 6.196 0.923 -18.470 1.00 91.94 111 ARG A N 1
ATOM 879 C CA . ARG A 1 111 ? 7.579 1.088 -18.011 1.00 91.94 111 ARG A CA 1
ATOM 880 C C . ARG A 1 111 ? 7.602 1.495 -16.551 1.00 91.94 111 ARG A C 1
ATOM 882 O O . ARG A 1 111 ? 7.073 2.544 -16.206 1.00 91.94 111 ARG A O 1
ATOM 889 N N . TYR A 1 112 ? 8.256 0.694 -15.722 1.00 90.62 112 TYR A N 1
ATOM 890 C CA . TYR A 1 112 ? 8.593 1.029 -14.345 1.00 90.62 112 TYR A CA 1
ATOM 891 C C . TYR A 1 112 ? 10.051 1.477 -14.276 1.00 90.62 112 TYR A C 1
ATOM 893 O O . TYR A 1 112 ? 10.915 0.829 -14.867 1.00 90.62 112 TYR A O 1
ATOM 901 N N . ALA A 1 113 ? 10.335 2.552 -13.546 1.00 92.69 113 ALA A N 1
ATOM 902 C CA . ALA A 1 113 ? 11.678 3.107 -13.426 1.00 92.69 113 ALA A CA 1
ATOM 903 C C . ALA A 1 113 ? 12.080 3.265 -11.953 1.00 92.69 113 ALA A C 1
ATOM 905 O O . ALA A 1 113 ? 11.350 3.860 -11.162 1.00 92.69 113 ALA A O 1
ATOM 906 N N . ILE A 1 114 ? 13.242 2.726 -11.581 1.00 92.38 114 ILE A N 1
ATOM 907 C CA . ILE A 1 114 ? 13.767 2.731 -10.213 1.00 92.38 114 ILE A CA 1
ATOM 908 C C . ILE A 1 114 ? 15.116 3.457 -10.192 1.00 92.38 114 ILE A C 1
ATOM 910 O O . ILE A 1 114 ? 16.093 2.985 -10.779 1.00 92.38 114 ILE A O 1
ATOM 914 N N . ALA A 1 115 ? 15.169 4.580 -9.474 1.00 89.19 115 ALA A N 1
ATOM 915 C CA . ALA A 1 115 ? 16.379 5.361 -9.233 1.00 89.19 115 ALA A CA 1
ATOM 916 C C . ALA A 1 115 ? 17.049 4.962 -7.907 1.00 89.19 115 ALA A C 1
ATOM 918 O O . ALA A 1 115 ? 16.475 5.141 -6.831 1.00 89.19 115 ALA A O 1
ATOM 919 N N . VAL A 1 116 ? 18.289 4.474 -7.965 1.00 89.44 116 VAL A N 1
ATOM 920 C CA . VAL A 1 116 ? 19.080 4.092 -6.786 1.00 89.44 116 VAL A CA 1
ATOM 921 C C . VAL A 1 116 ? 20.040 5.222 -6.405 1.00 89.44 116 VAL A C 1
ATOM 923 O O . VAL A 1 116 ? 21.025 5.488 -7.086 1.00 89.44 116 VAL A O 1
ATOM 926 N N . LEU A 1 117 ? 19.782 5.899 -5.285 1.00 82.25 117 LEU A N 1
ATOM 927 C CA . LEU A 1 117 ? 20.472 7.145 -4.914 1.00 82.25 117 LEU A CA 1
ATOM 928 C C . LEU A 1 117 ? 21.766 6.949 -4.112 1.00 82.25 117 LEU A C 1
ATOM 930 O O . LEU A 1 117 ? 22.432 7.930 -3.768 1.00 82.25 117 LEU A O 1
ATOM 934 N N . GLY A 1 118 ? 22.162 5.704 -3.835 1.00 77.25 118 GLY A N 1
ATOM 935 C CA . GLY A 1 118 ? 23.278 5.395 -2.938 1.00 77.25 118 GLY A CA 1
ATOM 936 C C . GLY A 1 118 ? 24.572 6.117 -3.321 1.00 77.25 118 GLY A C 1
ATOM 937 O O . GLY A 1 118 ? 25.262 6.679 -2.467 1.00 77.25 118 GLY A O 1
ATOM 938 N N . HIS A 1 119 ? 24.900 6.167 -4.614 1.00 82.25 119 HIS A N 1
ATOM 939 C CA . HIS A 1 119 ? 26.086 6.863 -5.113 1.00 82.25 119 HIS A CA 1
ATOM 940 C C . HIS A 1 119 ? 26.054 8.386 -4.865 1.00 82.25 119 HIS A C 1
ATOM 942 O O . HIS A 1 119 ? 27.081 8.962 -4.486 1.00 82.25 119 HIS A O 1
ATOM 948 N N . TYR A 1 120 ? 24.896 9.023 -5.056 1.00 83.94 120 TYR A N 1
ATOM 949 C CA . TYR A 1 120 ? 24.703 10.468 -4.910 1.00 83.94 120 TYR A CA 1
ATOM 950 C C . TYR A 1 120 ? 24.736 10.880 -3.437 1.00 83.94 120 TYR A C 1
ATOM 952 O O . TYR A 1 120 ? 25.513 11.763 -3.063 1.00 83.94 120 TYR A O 1
ATOM 960 N N . LEU A 1 121 ? 23.996 10.164 -2.583 1.00 73.62 121 LEU A N 1
ATOM 961 C CA . LEU A 1 121 ? 23.925 10.437 -1.145 1.00 73.62 121 LEU A CA 1
ATOM 962 C C . LEU A 1 121 ? 25.293 10.282 -0.466 1.00 73.62 121 LEU A C 1
ATOM 964 O O . LEU A 1 121 ? 25.718 11.166 0.279 1.00 73.62 121 LEU A O 1
ATOM 968 N N . ARG A 1 122 ? 26.043 9.214 -0.783 1.00 78.94 122 ARG A N 1
ATOM 969 C CA . ARG A 1 122 ? 27.395 8.980 -0.230 1.00 78.94 122 ARG A CA 1
ATOM 970 C C . ARG A 1 122 ? 28.399 10.076 -0.604 1.00 78.94 122 ARG A C 1
ATOM 972 O O . ARG A 1 122 ? 29.382 10.269 0.108 1.00 78.94 122 ARG A O 1
ATOM 979 N N . ARG A 1 123 ? 28.178 10.781 -1.718 1.00 83.88 123 ARG A N 1
ATOM 980 C CA . ARG A 1 123 ? 29.056 11.848 -2.224 1.00 83.88 123 ARG A CA 1
ATOM 981 C C . ARG A 1 123 ? 28.513 13.259 -1.996 1.00 83.88 123 ARG A C 1
ATOM 983 O O . ARG A 1 123 ? 29.159 14.199 -2.448 1.00 83.88 123 ARG A O 1
ATOM 990 N N . GLN A 1 124 ? 27.371 13.403 -1.315 1.00 82.62 124 GLN A N 1
ATOM 991 C CA . GLN A 1 124 ? 26.672 14.684 -1.133 1.00 82.62 124 GLN A CA 1
ATOM 992 C C . GLN A 1 124 ? 26.449 15.418 -2.467 1.00 82.62 124 GLN A C 1
ATOM 994 O O . GLN A 1 124 ? 26.612 16.633 -2.561 1.00 82.62 124 GLN A O 1
ATOM 999 N N . LYS A 1 125 ? 26.132 14.655 -3.519 1.00 85.75 125 LYS A N 1
ATOM 1000 C CA . LYS A 1 125 ? 25.771 15.196 -4.829 1.00 85.75 125 LYS A CA 1
ATOM 1001 C C . LYS A 1 125 ? 24.265 15.388 -4.910 1.00 85.75 125 LYS A C 1
ATOM 1003 O O . LYS A 1 125 ? 23.516 14.572 -4.379 1.00 85.75 125 LYS A O 1
ATOM 1008 N N . ASP A 1 126 ? 23.860 16.433 -5.614 1.00 86.12 126 ASP A N 1
ATOM 1009 C CA . ASP A 1 126 ? 22.465 16.699 -5.938 1.00 86.12 126 ASP A CA 1
ATOM 1010 C C . ASP A 1 126 ? 21.951 15.682 -6.979 1.00 86.12 126 ASP A C 1
ATOM 1012 O O . ASP A 1 126 ? 22.585 15.542 -8.029 1.00 86.12 126 ASP A O 1
ATOM 1016 N N . PRO A 1 127 ? 20.876 14.923 -6.689 1.00 89.62 127 PRO A N 1
ATOM 1017 C CA . PRO A 1 127 ? 20.302 13.954 -7.613 1.00 89.62 127 PRO A CA 1
ATOM 1018 C C . PRO A 1 127 ? 19.158 14.511 -8.479 1.00 89.62 127 PRO A C 1
ATOM 1020 O O . PRO A 1 127 ? 18.491 13.718 -9.137 1.00 89.62 127 PRO A O 1
ATOM 1023 N N . GLU A 1 128 ? 18.863 15.816 -8.468 1.00 87.81 128 GLU A N 1
ATOM 1024 C CA . GLU A 1 128 ? 17.688 16.372 -9.165 1.00 87.81 128 GLU A CA 1
ATOM 1025 C C . GLU A 1 128 ? 17.614 16.019 -10.660 1.00 87.81 128 GLU A C 1
ATOM 1027 O O . GLU A 1 128 ? 16.570 15.555 -11.130 1.00 87.81 128 GLU A O 1
ATOM 1032 N N . ASP A 1 129 ? 18.704 16.209 -11.407 1.00 90.19 129 ASP A N 1
ATOM 1033 C CA . ASP A 1 129 ? 18.739 15.925 -12.847 1.00 90.19 129 ASP A CA 1
ATOM 1034 C C . ASP A 1 129 ? 18.620 14.420 -13.127 1.00 90.19 129 ASP A C 1
ATOM 1036 O O . ASP A 1 129 ? 17.834 14.011 -13.984 1.00 90.19 129 ASP A O 1
ATOM 1040 N N . PHE A 1 130 ? 19.291 13.596 -12.317 1.00 91.31 130 PHE A N 1
ATOM 1041 C CA . PHE A 1 130 ? 19.154 12.142 -12.340 1.00 91.31 130 PHE A CA 1
ATOM 1042 C C . PHE A 1 130 ? 17.705 11.697 -12.123 1.00 91.31 130 PHE A C 1
ATOM 1044 O O . PHE A 1 130 ? 17.148 10.955 -12.927 1.00 91.31 130 PHE A O 1
ATOM 1051 N N . ILE A 1 131 ? 17.053 12.185 -11.066 1.00 86.81 131 ILE A N 1
ATOM 1052 C CA . ILE A 1 131 ? 15.659 11.844 -10.760 1.00 86.81 131 ILE A CA 1
ATOM 1053 C C . ILE A 1 131 ? 14.739 12.266 -11.908 1.00 86.81 131 ILE A C 1
ATOM 1055 O O . ILE A 1 131 ? 13.833 11.513 -12.262 1.00 86.81 131 ILE A O 1
ATOM 1059 N N . ARG A 1 132 ? 14.968 13.440 -12.510 1.00 90.12 132 ARG A N 1
ATOM 1060 C CA . ARG A 1 132 ? 14.173 13.929 -13.645 1.00 90.12 132 ARG A CA 1
ATOM 1061 C C . ARG A 1 132 ? 14.302 13.019 -14.866 1.00 90.12 132 ARG A C 1
ATOM 1063 O O . ARG A 1 132 ? 13.288 12.715 -15.491 1.00 90.12 132 ARG A O 1
ATOM 1070 N N . GLU A 1 133 ? 15.513 12.564 -15.181 1.00 93.75 133 GLU A N 1
ATOM 1071 C CA . GLU A 1 133 ? 15.744 11.606 -16.264 1.00 93.75 133 GLU A CA 1
ATOM 1072 C C . GLU A 1 133 ? 14.999 10.292 -15.998 1.00 93.75 133 GLU A C 1
ATOM 1074 O O . GLU A 1 133 ? 14.218 9.848 -16.839 1.00 93.75 133 GLU A O 1
ATOM 1079 N N . ILE A 1 134 ? 15.155 9.700 -14.810 1.00 94.06 134 ILE A N 1
ATOM 1080 C CA . ILE A 1 134 ? 14.552 8.391 -14.515 1.00 94.06 134 ILE A CA 1
ATOM 1081 C C . ILE A 1 134 ? 13.025 8.470 -14.431 1.00 94.06 134 ILE A C 1
ATOM 1083 O O . ILE A 1 134 ? 12.341 7.560 -14.898 1.00 94.06 134 ILE A O 1
ATOM 1087 N N . LYS A 1 135 ? 12.471 9.580 -13.932 1.00 90.50 135 LYS A N 1
ATOM 1088 C CA . LYS A 1 135 ? 11.029 9.849 -14.005 1.00 90.50 135 LYS A CA 1
ATOM 1089 C C . LYS A 1 135 ? 10.512 9.857 -15.440 1.00 90.50 135 LYS A C 1
ATOM 1091 O O . LYS A 1 135 ? 9.466 9.280 -15.691 1.00 90.50 135 LYS A O 1
ATOM 1096 N N . SER A 1 136 ? 11.261 10.436 -16.384 1.00 93.62 136 SER A N 1
ATOM 1097 C CA . SER A 1 136 ? 10.850 10.469 -17.797 1.00 93.62 136 SER A CA 1
ATOM 1098 C C . SER A 1 136 ? 10.789 9.084 -18.453 1.00 93.62 136 SER A C 1
ATOM 1100 O O . SER A 1 136 ? 10.091 8.908 -19.446 1.00 93.62 136 SER A O 1
ATOM 1102 N N . ILE A 1 137 ? 11.504 8.094 -17.904 1.00 95.00 137 ILE A N 1
ATOM 1103 C CA . ILE A 1 137 ? 11.491 6.710 -18.397 1.00 95.00 137 ILE A CA 1
ATOM 1104 C C . ILE A 1 137 ? 10.208 5.982 -17.977 1.00 95.00 137 ILE A C 1
ATOM 1106 O O . ILE A 1 137 ? 9.713 5.127 -18.721 1.00 95.00 137 ILE A O 1
ATOM 1110 N N . ALA A 1 138 ? 9.682 6.303 -16.793 1.00 92.38 138 ALA A N 1
ATOM 1111 C CA . ALA A 1 138 ? 8.456 5.719 -16.270 1.00 92.38 138 ALA A CA 1
ATOM 1112 C C . ALA A 1 138 ? 7.253 6.060 -17.169 1.00 92.38 138 ALA A C 1
ATOM 1114 O O . ALA A 1 138 ? 7.232 7.085 -17.848 1.00 92.38 138 ALA A O 1
ATOM 1115 N N . SER A 1 139 ? 6.253 5.180 -17.215 1.00 89.12 139 SER A N 1
ATOM 1116 C CA . SER A 1 139 ? 4.972 5.508 -17.851 1.00 89.12 139 SER A CA 1
ATOM 1117 C C . SER A 1 139 ? 4.199 6.547 -17.027 1.00 89.12 139 SER A C 1
ATOM 1119 O O . SER A 1 139 ? 4.437 6.691 -15.829 1.00 89.12 139 SER A O 1
ATOM 1121 N N . ASP A 1 140 ? 3.259 7.247 -17.661 1.00 83.81 140 ASP A N 1
ATOM 1122 C CA . ASP A 1 140 ? 2.360 8.179 -16.975 1.00 83.81 140 ASP A CA 1
ATOM 1123 C C . ASP A 1 140 ? 1.213 7.435 -16.261 1.00 83.81 140 ASP A C 1
ATOM 1125 O O . ASP A 1 140 ? 0.733 6.430 -16.790 1.00 83.81 140 ASP A O 1
ATOM 1129 N N . PRO A 1 141 ? 0.716 7.934 -15.112 1.00 81.19 141 PRO A N 1
ATOM 1130 C CA . PRO A 1 141 ? 1.303 9.014 -14.311 1.00 81.19 141 PRO A CA 1
ATOM 1131 C C . PRO A 1 141 ? 2.609 8.564 -13.628 1.00 81.19 141 PRO A C 1
ATOM 1133 O O . PRO A 1 141 ? 2.667 7.467 -13.062 1.00 81.19 141 PRO A O 1
ATOM 1136 N N . ASP A 1 142 ? 3.657 9.398 -13.665 1.00 70.56 142 ASP A N 1
ATOM 1137 C CA . ASP A 1 142 ? 5.002 9.018 -13.206 1.00 70.56 142 ASP A CA 1
ATOM 1138 C C . ASP A 1 142 ? 5.008 8.613 -11.724 1.00 70.56 142 ASP A C 1
ATOM 1140 O O . ASP A 1 142 ? 5.726 7.690 -11.346 1.00 70.56 142 ASP A O 1
ATOM 1144 N N . GLU A 1 143 ? 4.130 9.173 -10.889 1.00 72.56 143 GLU A N 1
ATOM 1145 C CA . GLU A 1 143 ? 4.012 8.820 -9.469 1.00 72.56 143 GLU A CA 1
ATOM 1146 C C . GLU A 1 143 ? 3.629 7.346 -9.217 1.00 72.56 143 GLU A C 1
ATOM 1148 O O . GLU A 1 143 ? 3.817 6.828 -8.109 1.00 72.56 143 GLU A O 1
ATOM 1153 N N . LYS A 1 144 ? 3.081 6.653 -10.224 1.00 70.19 144 LYS A N 1
ATOM 1154 C CA . LYS A 1 144 ? 2.694 5.234 -10.154 1.00 70.19 144 LYS A CA 1
ATOM 1155 C C . LYS A 1 144 ? 3.777 4.289 -10.670 1.00 70.19 144 LYS A C 1
ATOM 1157 O O . LYS A 1 144 ? 3.824 3.127 -10.254 1.00 70.19 144 LYS A O 1
ATOM 1162 N N . TYR A 1 145 ? 4.642 4.753 -11.557 1.00 81.12 145 TYR A N 1
ATOM 1163 C CA . TYR A 1 145 ? 5.600 3.890 -12.245 1.00 81.12 145 TYR A CA 1
ATOM 1164 C C . TYR A 1 145 ? 7.060 4.225 -11.910 1.00 81.12 145 TYR A C 1
ATOM 1166 O O . TYR A 1 145 ? 7.952 3.423 -12.188 1.00 81.12 145 TYR A O 1
ATOM 1174 N N . PHE A 1 146 ? 7.306 5.361 -11.257 1.00 86.19 146 PHE A N 1
ATOM 1175 C CA . PHE A 1 146 ? 8.607 5.770 -10.748 1.00 86.19 146 PHE A CA 1
ATOM 1176 C C . PHE A 1 146 ? 8.776 5.437 -9.261 1.00 86.19 146 PHE A C 1
ATOM 1178 O O . PHE A 1 146 ? 7.890 5.676 -8.439 1.00 86.19 146 PHE A O 1
ATOM 1185 N N . PHE A 1 147 ? 9.965 4.957 -8.906 1.00 82.81 147 PHE A N 1
ATOM 1186 C CA . PHE A 1 147 ? 10.408 4.770 -7.530 1.00 82.81 147 PHE A CA 1
ATOM 1187 C C . PHE A 1 147 ? 11.819 5.326 -7.355 1.00 82.81 147 PHE A C 1
ATOM 1189 O O . PHE A 1 147 ? 12.662 5.213 -8.246 1.00 82.81 147 PHE A O 1
ATOM 1196 N N . ASN A 1 148 ? 12.114 5.861 -6.173 1.00 81.06 148 ASN A N 1
ATOM 1197 C CA . ASN A 1 148 ? 13.483 6.108 -5.746 1.00 81.06 148 ASN A CA 1
ATOM 1198 C C . ASN A 1 148 ? 13.794 5.307 -4.480 1.00 81.06 148 ASN A C 1
ATOM 1200 O O . ASN A 1 148 ? 12.920 5.029 -3.663 1.00 81.06 148 ASN A O 1
ATOM 1204 N N . VAL A 1 149 ? 15.054 4.916 -4.330 1.00 79.12 149 VAL A N 1
ATOM 1205 C CA . VAL A 1 149 ? 15.548 4.223 -3.139 1.00 79.12 149 VAL A CA 1
ATOM 1206 C C . VAL A 1 149 ? 16.843 4.864 -2.676 1.00 79.12 149 VAL A C 1
ATOM 1208 O O . VAL A 1 149 ? 17.623 5.387 -3.475 1.00 79.12 149 VAL A O 1
ATOM 1211 N N . THR A 1 150 ? 17.082 4.845 -1.369 1.00 74.19 150 THR A N 1
ATOM 1212 C CA . THR A 1 150 ? 18.260 5.483 -0.771 1.00 74.19 150 THR A CA 1
ATOM 1213 C C . THR A 1 150 ? 19.553 4.753 -1.109 1.00 74.19 150 THR A C 1
ATOM 1215 O O . THR A 1 150 ? 20.595 5.389 -1.243 1.00 74.19 150 THR A O 1
ATOM 1218 N N . ASP A 1 151 ? 19.497 3.432 -1.253 1.00 71.00 151 ASP A N 1
ATOM 1219 C CA . ASP A 1 151 ? 20.624 2.577 -1.600 1.00 71.00 151 ASP A CA 1
ATOM 1220 C C . ASP A 1 151 ? 20.141 1.230 -2.162 1.00 71.00 151 ASP A C 1
ATOM 1222 O O . ASP A 1 151 ? 18.948 0.985 -2.337 1.00 71.00 151 ASP A O 1
ATOM 1226 N N . GLU A 1 152 ? 21.096 0.365 -2.478 1.00 79.00 152 GLU A N 1
ATOM 1227 C CA . GLU A 1 152 ? 20.868 -0.947 -3.068 1.00 79.00 152 GLU A CA 1
ATOM 1228 C C . GLU A 1 152 ? 20.130 -1.909 -2.112 1.00 79.00 152 GLU A C 1
ATOM 1230 O O . GLU A 1 152 ? 19.427 -2.807 -2.570 1.00 79.00 152 GLU A O 1
ATOM 1235 N N . ALA A 1 153 ? 20.260 -1.735 -0.790 1.00 72.88 153 ALA A N 1
ATOM 1236 C CA . ALA A 1 153 ? 19.595 -2.587 0.199 1.00 72.88 153 ALA A CA 1
ATOM 1237 C C . ALA A 1 153 ? 18.101 -2.252 0.328 1.00 72.88 153 ALA A C 1
ATOM 1239 O O . ALA A 1 153 ? 17.284 -3.167 0.472 1.00 72.88 153 ALA A O 1
ATOM 1240 N N . ALA A 1 154 ? 17.755 -0.969 0.196 1.00 68.88 154 ALA A N 1
ATOM 1241 C CA . ALA A 1 154 ? 16.382 -0.466 0.191 1.00 68.88 154 ALA A CA 1
ATOM 1242 C C . ALA A 1 154 ? 15.558 -0.927 -1.028 1.00 68.88 154 ALA A C 1
ATOM 1244 O O . ALA A 1 154 ? 14.342 -0.748 -1.052 1.00 68.88 154 ALA A O 1
ATOM 1245 N N . LEU A 1 155 ? 16.174 -1.573 -2.030 1.00 72.56 155 LEU A N 1
ATOM 1246 C CA . LEU A 1 155 ? 15.425 -2.226 -3.110 1.00 72.56 155 LEU A CA 1
ATOM 1247 C C . LEU A 1 155 ? 14.455 -3.286 -2.573 1.00 72.56 155 LEU A C 1
ATOM 1249 O O . LEU A 1 155 ? 13.374 -3.439 -3.131 1.00 72.56 155 LEU A O 1
ATOM 1253 N N . ASN A 1 156 ? 14.795 -3.975 -1.478 1.00 70.94 156 ASN A N 1
ATOM 1254 C CA . ASN A 1 156 ? 13.898 -4.968 -0.878 1.00 70.94 156 ASN A CA 1
ATOM 1255 C C . ASN A 1 156 ? 12.580 -4.343 -0.392 1.00 70.94 156 ASN A C 1
ATOM 1257 O O . ASN A 1 156 ? 11.544 -4.993 -0.471 1.00 70.94 156 ASN A O 1
ATOM 1261 N N . ASP A 1 157 ? 12.600 -3.075 0.027 1.00 65.94 157 ASP A N 1
ATOM 1262 C CA . ASP A 1 157 ? 11.427 -2.385 0.575 1.00 65.94 157 ASP A CA 1
ATOM 1263 C C . ASP A 1 157 ? 10.384 -2.052 -0.506 1.00 65.94 157 ASP A C 1
ATOM 1265 O O . ASP A 1 157 ? 9.198 -1.881 -0.209 1.00 65.94 157 ASP A O 1
ATOM 1269 N N . ILE A 1 158 ? 10.814 -1.970 -1.771 1.00 70.00 158 ILE A N 1
ATOM 1270 C CA . ILE A 1 158 ? 9.940 -1.667 -2.910 1.00 70.00 158 ILE A CA 1
ATOM 1271 C C . ILE A 1 158 ? 9.526 -2.910 -3.702 1.00 70.00 158 ILE A C 1
ATOM 1273 O O . ILE A 1 158 ? 8.606 -2.806 -4.509 1.00 70.00 158 ILE A O 1
ATOM 1277 N N . VAL A 1 159 ? 10.154 -4.076 -3.484 1.00 72.75 159 VAL A N 1
ATOM 1278 C CA . VAL A 1 159 ? 9.808 -5.325 -4.195 1.00 72.75 159 VAL A CA 1
ATOM 1279 C C . VAL A 1 159 ? 8.349 -5.699 -3.958 1.00 72.75 159 VAL A C 1
ATOM 1281 O O . VAL A 1 159 ? 7.646 -5.999 -4.921 1.00 72.75 159 VAL A O 1
ATOM 1284 N N . ASP A 1 160 ? 7.875 -5.609 -2.715 1.00 62.25 160 ASP A N 1
ATOM 1285 C CA . ASP A 1 160 ? 6.483 -5.927 -2.387 1.00 62.25 160 ASP A CA 1
ATOM 1286 C C . ASP A 1 160 ? 5.516 -4.935 -3.050 1.00 62.25 160 ASP A C 1
ATOM 1288 O O . ASP A 1 160 ? 4.517 -5.336 -3.640 1.00 62.25 160 ASP A O 1
ATOM 1292 N N . ALA A 1 161 ? 5.827 -3.634 -3.025 1.00 61.41 161 ALA A N 1
ATOM 1293 C CA . ALA A 1 161 ? 4.984 -2.608 -3.646 1.00 61.41 161 ALA A CA 1
ATOM 1294 C C . ALA A 1 161 ? 4.951 -2.712 -5.175 1.00 61.41 161 ALA A C 1
ATOM 1296 O O . ALA A 1 161 ? 3.902 -2.527 -5.790 1.00 61.41 161 ALA A O 1
ATOM 1297 N N . LEU A 1 162 ? 6.090 -3.025 -5.792 1.00 66.88 162 LEU A N 1
ATOM 1298 C CA . LEU A 1 162 ? 6.179 -3.264 -7.225 1.00 66.88 162 LEU A CA 1
ATOM 1299 C C . LEU A 1 162 ? 5.415 -4.535 -7.614 1.00 66.88 162 LEU A C 1
ATOM 1301 O O . LEU A 1 162 ? 4.697 -4.525 -8.611 1.00 66.88 162 LEU A O 1
ATOM 1305 N N . GLY A 1 163 ? 5.537 -5.597 -6.811 1.00 64.75 163 GLY A N 1
ATOM 1306 C CA . GLY A 1 163 ? 4.807 -6.847 -6.987 1.00 64.75 163 GLY A CA 1
ATOM 1307 C C . GLY A 1 163 ? 3.302 -6.616 -7.025 1.00 64.75 163 GLY A C 1
ATOM 1308 O O . GLY A 1 163 ? 2.664 -6.953 -8.020 1.00 64.75 163 GLY A O 1
ATOM 1309 N N . ASP A 1 164 ? 2.747 -5.965 -6.002 1.00 59.91 164 ASP A N 1
ATOM 1310 C CA . ASP A 1 164 ? 1.304 -5.716 -5.928 1.00 59.91 164 ASP A CA 1
ATOM 1311 C C . ASP A 1 164 ? 0.800 -4.874 -7.105 1.00 59.91 164 ASP A C 1
ATOM 1313 O O . ASP A 1 164 ? -0.190 -5.243 -7.734 1.00 59.91 164 ASP A O 1
ATOM 1317 N N . ARG A 1 165 ? 1.521 -3.803 -7.480 1.00 64.81 165 ARG A N 1
ATOM 1318 C CA . ARG A 1 165 ? 1.145 -2.947 -8.623 1.00 64.81 165 ARG A CA 1
ATOM 1319 C C . ARG A 1 165 ? 1.173 -3.700 -9.959 1.00 64.81 165 ARG A C 1
ATOM 1321 O O . ARG A 1 165 ? 0.335 -3.437 -10.822 1.00 64.81 165 ARG A O 1
ATOM 1328 N N . ILE A 1 166 ? 2.119 -4.623 -10.143 1.00 63.66 166 ILE A N 1
ATOM 1329 C CA . ILE A 1 166 ? 2.184 -5.471 -11.341 1.00 63.66 166 ILE A CA 1
ATOM 1330 C C . ILE A 1 166 ? 1.009 -6.461 -11.361 1.00 63.66 166 ILE A C 1
ATOM 1332 O O . ILE A 1 166 ? 0.371 -6.615 -12.403 1.00 63.66 166 ILE A O 1
ATOM 1336 N N . PHE A 1 167 ? 0.651 -7.065 -10.223 1.00 54.94 167 PHE A N 1
ATOM 1337 C CA . PHE A 1 167 ? -0.502 -7.971 -10.141 1.00 54.94 167 PHE A CA 1
ATOM 1338 C C . PHE A 1 167 ? -1.837 -7.265 -10.433 1.00 54.94 167 PHE A C 1
ATOM 1340 O O . PHE A 1 167 ? -2.711 -7.849 -11.081 1.00 54.94 167 PHE A O 1
ATOM 1347 N N . SER A 1 168 ? -1.994 -5.995 -10.044 1.00 53.12 168 SER A N 1
ATOM 1348 C CA . SER A 1 168 ? -3.178 -5.190 -10.381 1.00 53.12 168 SER A CA 1
ATOM 1349 C C . SER A 1 168 ? -3.371 -5.020 -11.898 1.00 53.12 168 SER A C 1
ATOM 1351 O O . SER A 1 168 ? -4.504 -5.038 -12.385 1.00 53.12 168 SER A O 1
ATOM 1353 N N . LEU A 1 169 ? -2.280 -4.902 -12.669 1.00 49.38 169 LEU A N 1
ATOM 1354 C CA . LEU A 1 169 ? -2.319 -4.772 -14.134 1.00 49.38 169 LEU A CA 1
ATOM 1355 C C . LEU A 1 169 ? -2.759 -6.070 -14.832 1.00 49.38 169 LEU A C 1
ATOM 1357 O O . LEU A 1 169 ? -3.460 -6.026 -15.845 1.00 49.38 169 LEU A O 1
ATOM 1361 N N . GLU A 1 170 ? -2.395 -7.234 -14.289 1.00 45.62 170 GLU A N 1
ATOM 1362 C CA . GLU A 1 170 ? -2.794 -8.538 -14.839 1.00 45.62 170 GLU A CA 1
ATOM 1363 C C . GLU A 1 170 ? -4.303 -8.803 -14.680 1.00 45.62 170 GLU A C 1
ATOM 1365 O O . GLU A 1 170 ? -4.926 -9.408 -15.559 1.00 45.62 170 GLU A O 1
ATOM 1370 N N . GLY A 1 171 ? -4.921 -8.285 -13.611 1.00 34.59 171 GLY A N 1
ATOM 1371 C CA . GLY A 1 171 ? -6.368 -8.363 -13.383 1.00 34.59 171 GLY A CA 1
ATOM 1372 C C . GLY A 1 171 ? -7.203 -7.548 -14.381 1.00 34.59 171 GLY A C 1
ATOM 1373 O O . GLY A 1 171 ? -8.287 -7.983 -14.779 1.00 34.59 171 GLY A O 1
ATOM 1374 N N . ALA A 1 172 ? -6.689 -6.405 -14.850 1.00 40.19 172 ALA A N 1
ATOM 1375 C CA . ALA A 1 172 ? -7.357 -5.559 -15.845 1.00 40.19 172 ALA A CA 1
ATOM 1376 C C . ALA A 1 172 ? -7.377 -6.196 -17.252 1.00 40.19 172 ALA A C 1
ATOM 1378 O O . ALA A 1 172 ? -8.365 -6.082 -17.983 1.00 40.19 172 ALA A O 1
ATOM 1379 N N . GLY A 1 173 ? -6.316 -6.927 -17.619 1.00 35.19 173 GLY A N 1
ATOM 1380 C CA . GLY A 1 173 ? -6.174 -7.577 -18.930 1.00 35.19 173 GLY A CA 1
ATOM 1381 C C . GLY A 1 173 ? -7.157 -8.728 -19.194 1.00 35.19 173 GLY A C 1
ATOM 1382 O O . GLY A 1 173 ? -7.413 -9.073 -20.347 1.00 35.19 173 GLY A O 1
ATOM 1383 N N . LEU A 1 174 ? -7.768 -9.299 -18.149 1.00 36.75 174 LEU A N 1
ATOM 1384 C CA . LEU A 1 174 ? -8.725 -10.410 -18.260 1.00 36.75 174 LEU 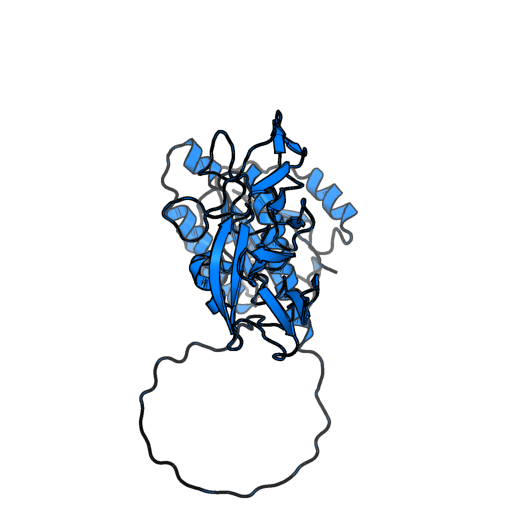A CA 1
ATOM 1385 C C . LEU A 1 174 ? -10.130 -9.997 -18.743 1.00 36.75 174 LEU A C 1
ATOM 1387 O O . LEU A 1 174 ? -10.967 -10.871 -18.974 1.00 36.75 174 LEU A O 1
ATOM 1391 N N . ARG A 1 175 ? -10.418 -8.699 -18.934 1.00 32.25 175 ARG A N 1
ATOM 1392 C CA . ARG A 1 175 ? -11.769 -8.222 -19.304 1.00 32.25 175 ARG A CA 1
ATOM 1393 C C . ARG A 1 175 ? -12.016 -7.931 -20.788 1.00 32.25 175 ARG A C 1
ATOM 1395 O O . ARG A 1 175 ? -13.161 -7.687 -21.151 1.00 32.25 175 ARG A O 1
ATOM 1402 N N . LEU A 1 176 ? -11.030 -8.047 -21.678 1.00 32.53 176 LEU A N 1
ATOM 1403 C CA . LEU A 1 176 ? -11.225 -7.778 -23.119 1.00 32.53 176 LEU A CA 1
ATOM 1404 C C . LEU A 1 176 ? -11.542 -9.018 -23.976 1.00 32.53 176 LEU A C 1
ATOM 1406 O O . LEU A 1 176 ? -11.354 -9.010 -25.189 1.00 32.53 176 LEU A O 1
ATOM 1410 N N . GLY A 1 177 ? -12.062 -10.086 -23.366 1.00 32.03 177 GLY A N 1
ATOM 1411 C CA . GLY A 1 177 ? -12.298 -11.356 -24.055 1.00 32.03 177 GLY A CA 1
ATOM 1412 C C . GLY A 1 177 ? -13.582 -12.080 -23.668 1.00 32.03 177 GLY A C 1
ATOM 1413 O O . GLY A 1 177 ? -13.521 -13.271 -23.403 1.00 32.03 177 GLY A O 1
ATOM 1414 N N . SER A 1 178 ? -14.740 -11.415 -23.596 1.00 31.33 178 SER A N 1
ATOM 1415 C CA . SER A 1 178 ? -16.036 -12.101 -23.779 1.00 31.33 178 SER A CA 1
ATOM 1416 C C . SER A 1 178 ? -17.217 -11.132 -23.857 1.00 31.33 178 SER A C 1
ATOM 1418 O O . SER A 1 178 ? -17.737 -10.695 -22.841 1.00 31.33 178 SER A O 1
ATOM 1420 N N . GLN A 1 179 ? -17.661 -10.833 -25.078 1.00 28.59 179 GLN A N 1
ATOM 1421 C CA . GLN A 1 179 ? -19.060 -10.925 -25.528 1.00 28.59 179 GLN A CA 1
ATOM 1422 C C . GLN A 1 179 ? -19.197 -10.185 -26.863 1.00 28.59 179 GLN A C 1
ATOM 1424 O O . GLN A 1 179 ? -19.562 -9.017 -26.918 1.00 28.59 179 GLN A O 1
ATOM 1429 N N . GLU A 1 180 ? -18.953 -10.897 -27.962 1.00 29.75 180 GLU A N 1
ATOM 1430 C CA . GLU A 1 180 ? -19.670 -10.608 -29.199 1.00 29.75 180 GLU A CA 1
ATOM 1431 C C . GLU A 1 180 ? -20.768 -11.653 -29.375 1.00 29.75 180 GLU A C 1
ATOM 1433 O O . GLU A 1 180 ? -20.528 -12.856 -29.275 1.00 29.75 180 GLU A O 1
ATOM 1438 N N . GLY A 1 181 ? -21.970 -11.164 -29.672 1.00 28.80 181 GLY A N 1
ATOM 1439 C CA . GLY A 1 181 ? -23.028 -11.951 -30.286 1.00 28.80 181 GLY A CA 1
ATOM 1440 C C . GLY A 1 181 ? -24.112 -12.421 -29.330 1.00 28.80 181 GLY A C 1
ATOM 1441 O O . GLY A 1 181 ? -24.061 -13.541 -28.844 1.00 28.80 181 GLY A O 1
ATOM 1442 N N . LEU A 1 182 ? -25.146 -11.595 -29.162 1.00 29.09 182 LEU A N 1
ATOM 1443 C CA . LEU A 1 182 ? -26.550 -12.001 -29.312 1.00 29.09 182 LEU A CA 1
ATOM 1444 C C . LEU A 1 182 ? -27.400 -10.726 -29.421 1.00 29.09 182 LEU A C 1
ATOM 1446 O O . LEU A 1 182 ? -27.763 -10.096 -28.432 1.00 29.09 182 LEU A O 1
ATOM 1450 N N . GLY A 1 183 ? -27.663 -10.313 -30.661 1.00 25.05 183 GLY A N 1
ATOM 1451 C CA . GLY A 1 183 ? -28.540 -9.190 -30.966 1.00 25.05 183 GLY A CA 1
ATOM 1452 C C . GLY A 1 183 ? -30.013 -9.575 -30.849 1.00 25.05 183 GLY A C 1
ATOM 1453 O O . GLY A 1 183 ? -30.436 -10.587 -31.404 1.00 25.05 183 GLY A O 1
ATOM 1454 N N . ILE A 1 184 ? -30.798 -8.722 -30.192 1.00 28.22 184 ILE A N 1
ATOM 1455 C CA . ILE A 1 184 ? -32.251 -8.621 -30.376 1.00 28.22 184 ILE A CA 1
ATOM 1456 C C . ILE A 1 184 ? -32.605 -7.124 -30.455 1.00 28.22 184 ILE A C 1
ATOM 1458 O O . ILE A 1 184 ? -32.163 -6.369 -29.588 1.00 28.22 184 ILE A O 1
ATOM 1462 N N . PRO A 1 185 ? -33.365 -6.659 -31.468 1.00 29.34 185 PRO A N 1
ATOM 1463 C CA . PRO A 1 185 ? -33.644 -5.241 -31.660 1.00 29.34 185 PRO A CA 1
ATOM 1464 C C . PRO A 1 185 ? -35.010 -4.827 -31.088 1.00 29.34 185 PRO A C 1
ATOM 1466 O O . PRO A 1 185 ? -36.014 -5.508 -31.281 1.00 29.34 185 PRO A O 1
ATOM 1469 N N . ALA A 1 186 ? -35.058 -3.650 -30.472 1.00 27.33 186 ALA A N 1
ATOM 1470 C CA . ALA A 1 186 ? -36.233 -2.786 -30.327 1.00 27.33 186 ALA A CA 1
ATOM 1471 C C . ALA A 1 186 ? -35.687 -1.399 -29.949 1.00 27.33 186 ALA A C 1
ATOM 1473 O O . ALA A 1 186 ? -34.765 -1.316 -29.153 1.00 27.33 186 ALA A O 1
ATOM 1474 N N . GLY A 1 187 ? -36.116 -0.248 -30.443 1.00 27.12 187 GLY A N 1
ATOM 1475 C CA . GLY A 1 187 ? -37.232 0.176 -31.270 1.00 27.12 187 GLY A CA 1
ATOM 1476 C C . GLY A 1 187 ? -37.265 1.697 -31.074 1.00 27.12 187 GLY A C 1
ATOM 1477 O O . GLY A 1 187 ? -37.215 2.181 -29.948 1.00 27.12 187 GLY A O 1
ATOM 1478 N N . SER A 1 188 ? -37.230 2.453 -32.164 1.00 26.41 188 SER A N 1
ATOM 1479 C CA . SER A 1 188 ? -37.158 3.917 -32.188 1.00 26.41 188 SER A CA 1
ATOM 1480 C C . SER A 1 188 ? -38.411 4.596 -31.625 1.00 26.41 188 SER A C 1
ATOM 1482 O O . SER A 1 188 ? -39.501 4.229 -32.049 1.00 26.41 188 SER A O 1
ATOM 1484 N N . THR A 1 189 ? -38.254 5.681 -30.857 1.00 28.05 189 THR A N 1
ATOM 1485 C CA . THR A 1 189 ? -39.107 6.889 -30.947 1.00 28.05 189 THR A CA 1
ATOM 1486 C C . THR A 1 189 ? -38.405 8.096 -30.319 1.00 28.05 189 THR A C 1
ATOM 1488 O O . THR A 1 189 ? -37.656 7.963 -29.358 1.00 28.05 189 THR A O 1
ATOM 1491 N N . ALA A 1 190 ? -38.628 9.261 -30.922 1.00 26.98 190 ALA A N 1
ATOM 1492 C CA . ALA A 1 190 ? -37.845 10.484 -30.810 1.00 26.98 190 ALA A CA 1
ATOM 1493 C C . ALA A 1 190 ? -38.461 11.559 -29.890 1.00 26.98 190 ALA A C 1
ATOM 1495 O O . ALA A 1 190 ? -39.678 11.620 -29.747 1.00 26.98 190 ALA A O 1
ATOM 1496 N N . GLY A 1 191 ? -37.605 12.491 -29.442 1.00 24.05 191 GLY A N 1
ATOM 1497 C CA . GLY A 1 191 ? -37.882 13.937 -29.440 1.00 24.05 191 GLY A CA 1
ATOM 1498 C C . GLY A 1 191 ? -38.256 14.603 -28.107 1.00 24.05 191 GLY A C 1
ATOM 1499 O O . GLY A 1 191 ? -39.300 14.306 -27.540 1.00 24.05 191 GLY A O 1
ATOM 1500 N N . GLY A 1 192 ? -37.460 15.600 -27.683 1.00 23.92 192 GLY A N 1
ATOM 1501 C CA . GLY A 1 192 ? -37.871 16.573 -26.658 1.00 23.92 192 GLY A CA 1
ATOM 1502 C C . GLY A 1 192 ? -36.769 17.429 -26.011 1.00 23.92 192 GLY A C 1
ATOM 1503 O O . GLY A 1 192 ? -36.335 17.119 -24.914 1.00 23.92 192 GLY A O 1
ATOM 1504 N N . THR A 1 193 ? -36.418 18.543 -26.672 1.00 26.34 193 THR A N 1
ATOM 1505 C CA . THR A 1 193 ? -36.025 19.870 -26.122 1.00 26.34 193 THR A CA 1
ATOM 1506 C C . THR A 1 193 ? -34.768 20.042 -25.245 1.00 26.34 193 THR A C 1
ATOM 1508 O O . THR A 1 193 ? -34.777 19.753 -24.053 1.00 26.34 193 THR A O 1
ATOM 1511 N N . GLU A 1 194 ? -33.752 20.703 -25.816 1.00 26.91 194 GLU A N 1
ATOM 1512 C CA . GLU A 1 194 ? -32.639 21.367 -25.116 1.00 26.91 194 GLU A CA 1
ATOM 1513 C C . GLU A 1 194 ? -32.912 22.868 -24.888 1.00 26.91 194 GLU A C 1
ATOM 1515 O O . GLU A 1 194 ? -33.480 23.556 -25.742 1.00 26.91 194 GLU A O 1
ATOM 1520 N N . SER A 1 195 ? -32.426 23.403 -23.764 1.00 25.77 195 SER A N 1
ATOM 1521 C CA . SER A 1 195 ? -31.994 24.802 -23.602 1.00 25.77 195 SER A CA 1
ATOM 1522 C C . SER A 1 195 ? -30.939 24.907 -22.482 1.00 25.77 195 SER A C 1
ATOM 1524 O O . SER A 1 195 ? -30.913 24.043 -21.607 1.00 25.77 195 SER A O 1
ATOM 1526 N N . PRO A 1 196 ? -30.034 25.908 -22.519 1.00 36.66 196 PRO A N 1
ATOM 1527 C CA . PRO A 1 196 ? -28.631 25.710 -22.147 1.00 36.66 196 PRO A CA 1
ATOM 1528 C C . PRO A 1 196 ? -28.178 26.519 -20.921 1.00 36.66 196 PRO A C 1
ATOM 1530 O O . PRO A 1 196 ? -28.607 27.655 -20.754 1.00 36.66 196 PRO A O 1
ATOM 1533 N N . SER A 1 197 ? -27.219 25.990 -20.147 1.00 24.47 197 SER A N 1
ATOM 1534 C CA . SER A 1 197 ? -26.139 26.771 -19.503 1.00 24.47 197 SER A CA 1
ATOM 1535 C C . SER A 1 197 ? -25.266 25.906 -18.586 1.00 24.47 197 SER A C 1
ATOM 1537 O O . SER A 1 197 ? -25.739 25.472 -17.536 1.00 24.47 197 SER A O 1
ATOM 1539 N N . SER A 1 198 ? -23.986 25.729 -18.937 1.00 27.17 198 SER A N 1
ATOM 1540 C CA . SER A 1 198 ? -22.799 26.055 -18.107 1.00 27.17 198 SER A CA 1
ATOM 1541 C C . SER A 1 198 ? -21.529 25.374 -18.656 1.00 27.17 198 SER A C 1
ATOM 1543 O O . SER A 1 198 ? -21.631 24.370 -19.360 1.00 27.17 198 SER A O 1
ATOM 1545 N N . PRO A 1 199 ? -20.341 25.975 -18.461 1.00 26.91 199 PRO A N 1
ATOM 1546 C CA . PRO A 1 199 ? -19.236 25.885 -19.407 1.00 26.91 199 PRO A CA 1
ATOM 1547 C C . PRO A 1 199 ? -18.433 24.588 -19.292 1.00 26.91 199 PRO A C 1
ATOM 1549 O O . PRO A 1 199 ? -18.175 24.075 -18.207 1.00 26.91 199 PRO A O 1
ATOM 1552 N N . ARG A 1 200 ? -17.981 24.115 -20.458 1.00 28.64 200 ARG A N 1
ATOM 1553 C CA . ARG A 1 2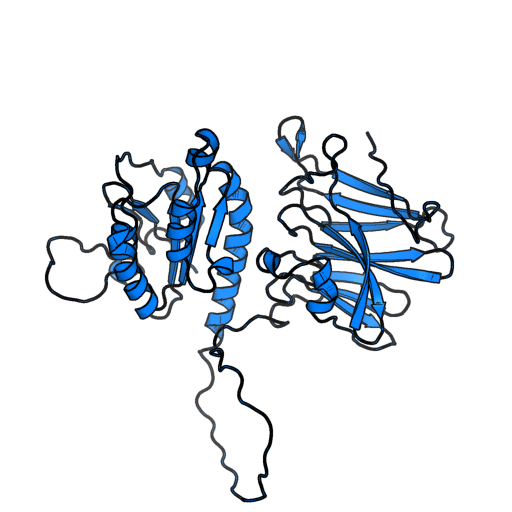00 ? -16.978 23.062 -20.623 1.00 28.64 200 ARG A CA 1
ATOM 1554 C C . ARG A 1 200 ? -15.705 23.427 -19.855 1.00 28.64 200 ARG A C 1
ATOM 1556 O O . ARG A 1 200 ? -15.034 24.392 -20.215 1.00 28.64 200 ARG A O 1
ATOM 1563 N N . SER A 1 201 ? -15.365 22.616 -18.859 1.00 27.95 201 SER A N 1
ATOM 1564 C CA . SER A 1 201 ? -14.014 22.510 -18.316 1.00 27.95 201 SER A CA 1
ATOM 1565 C C . SER A 1 201 ? -13.436 21.164 -18.747 1.00 27.95 201 SER A C 1
ATOM 1567 O O . SER A 1 201 ? -14.056 20.131 -18.519 1.00 27.95 201 SER A O 1
ATOM 1569 N N . GLY A 1 202 ? -12.299 21.243 -19.440 1.00 24.48 202 GLY A N 1
ATOM 1570 C CA . GLY A 1 202 ? -11.304 20.204 -19.715 1.00 24.48 202 GLY A CA 1
ATOM 1571 C C . GLY A 1 202 ? -11.756 18.747 -19.784 1.00 24.48 202 GLY A C 1
ATOM 1572 O O . GLY A 1 202 ? -11.842 18.068 -18.770 1.00 24.48 202 GLY A O 1
ATOM 1573 N N . THR A 1 203 ? -11.870 18.234 -21.006 1.00 27.86 203 THR A N 1
ATOM 1574 C CA . THR A 1 203 ? -11.685 16.812 -21.317 1.00 27.86 203 THR A CA 1
ATOM 1575 C C . THR A 1 203 ? -10.321 16.338 -20.798 1.00 27.86 203 THR A C 1
ATOM 1577 O O . THR A 1 203 ? -9.301 16.567 -21.452 1.00 27.86 203 THR A O 1
ATOM 1580 N N . ARG A 1 204 ? -10.297 15.698 -19.624 1.00 29.78 204 ARG A N 1
ATOM 1581 C CA . ARG A 1 204 ? -9.245 14.750 -19.236 1.00 29.78 204 ARG A CA 1
ATOM 1582 C C . ARG A 1 204 ? -9.628 13.420 -19.879 1.00 29.78 204 ARG A C 1
ATOM 1584 O O . ARG A 1 204 ? -10.781 13.019 -19.784 1.00 29.78 204 ARG A O 1
ATOM 1591 N N . GLY A 1 205 ? -8.707 12.822 -20.627 1.00 27.45 205 GLY A N 1
ATOM 1592 C CA . GLY A 1 205 ? -8.950 11.563 -21.319 1.00 27.45 205 GLY A CA 1
ATOM 1593 C C . GLY A 1 205 ? -9.281 10.461 -20.321 1.00 27.45 205 GLY A C 1
ATOM 1594 O O . GLY A 1 205 ? -8.440 10.098 -19.505 1.00 27.45 205 GLY A O 1
ATOM 1595 N N . ASP A 1 206 ? -10.502 9.949 -20.408 1.00 39.03 206 ASP A N 1
ATOM 1596 C CA . ASP A 1 206 ? -10.901 8.674 -19.833 1.00 39.03 206 ASP A CA 1
ATOM 1597 C C . ASP A 1 206 ? -10.092 7.559 -20.515 1.00 39.03 206 ASP A C 1
ATOM 1599 O O . ASP A 1 206 ? -10.271 7.340 -21.715 1.00 39.03 206 ASP A O 1
ATOM 1603 N N . ASN A 1 207 ? -9.174 6.909 -19.784 1.00 35.78 207 ASN A N 1
ATOM 1604 C CA . ASN A 1 207 ? -8.806 5.487 -19.944 1.00 35.78 207 ASN A CA 1
ATOM 1605 C C . ASN A 1 207 ? -7.648 5.050 -19.016 1.00 35.78 207 ASN A C 1
ATOM 1607 O O . ASN A 1 207 ? -6.631 4.549 -19.481 1.00 35.78 207 ASN A O 1
ATOM 1611 N N . GLU A 1 208 ? -7.820 5.147 -17.698 1.00 44.00 208 GLU A N 1
ATOM 1612 C CA . GLU A 1 208 ? -7.213 4.176 -16.772 1.00 44.00 208 GLU A CA 1
ATOM 1613 C C . GLU A 1 208 ? -8.256 3.832 -15.702 1.00 44.00 208 GLU A C 1
ATOM 1615 O O . GLU A 1 208 ? -8.795 4.718 -15.042 1.00 44.00 208 GLU A O 1
ATOM 1620 N N . SER A 1 209 ? -8.608 2.551 -15.575 1.00 45.66 209 SER A N 1
ATOM 1621 C CA . SER A 1 209 ? -9.568 2.078 -14.576 1.00 45.66 209 SER A CA 1
ATOM 1622 C C . SER A 1 209 ? -8.909 2.084 -13.196 1.00 45.66 209 SER A C 1
ATOM 1624 O O . SER A 1 209 ? -8.121 1.184 -12.907 1.00 45.66 209 SER A O 1
ATOM 1626 N N . ALA A 1 210 ? -9.209 3.078 -12.359 1.00 56.16 210 ALA A N 1
ATOM 1627 C CA . ALA A 1 210 ? -8.970 2.967 -10.921 1.00 56.16 210 ALA A CA 1
ATOM 1628 C C . ALA A 1 210 ? -9.885 1.864 -10.374 1.00 56.16 210 ALA A C 1
ATOM 1630 O O . ALA A 1 210 ? -11.077 1.848 -10.696 1.00 56.16 210 ALA A O 1
ATOM 1631 N N . PHE A 1 211 ? -9.340 0.921 -9.606 1.00 61.66 211 PHE A N 1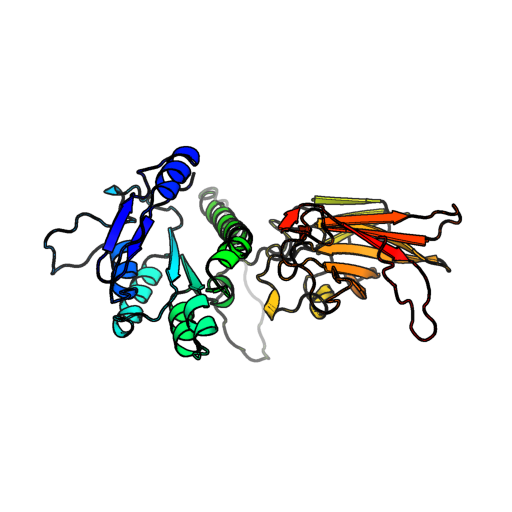
ATOM 1632 C CA . PHE A 1 211 ? -10.168 -0.076 -8.939 1.00 61.66 211 PHE A CA 1
ATOM 1633 C C . PHE A 1 211 ? -10.748 0.565 -7.684 1.00 61.66 211 PHE A C 1
ATOM 1635 O O . PHE A 1 211 ? -10.036 0.806 -6.711 1.00 61.66 211 PHE A O 1
ATOM 1642 N N . GLU A 1 212 ? -12.046 0.848 -7.699 1.00 78.94 212 GLU A N 1
ATOM 1643 C CA . GLU A 1 212 ? -12.734 1.364 -6.523 1.00 78.94 212 GLU A CA 1
ATOM 1644 C C . GLU A 1 212 ? -12.969 0.221 -5.538 1.00 78.94 212 GLU A C 1
ATOM 1646 O O . GLU A 1 212 ? -12.391 0.182 -4.456 1.00 78.94 212 GLU A O 1
ATOM 1651 N N . LEU A 1 213 ? -13.784 -0.761 -5.919 1.00 81.12 213 LEU A N 1
ATOM 1652 C CA . LEU A 1 213 ? -14.184 -1.857 -5.030 1.00 81.12 213 LEU A CA 1
ATOM 1653 C C . LEU A 1 213 ? -14.092 -3.236 -5.690 1.00 81.12 213 LEU A C 1
ATOM 1655 O O . LEU A 1 213 ? -14.350 -4.250 -5.038 1.00 81.12 213 LEU A O 1
ATOM 1659 N N . GLU A 1 214 ? -13.703 -3.313 -6.961 1.00 78.94 214 GLU A N 1
ATOM 1660 C CA . GLU A 1 214 ? -13.619 -4.548 -7.745 1.00 78.94 214 GLU A CA 1
ATOM 1661 C C . GLU A 1 214 ? -12.669 -5.568 -7.115 1.00 78.94 214 GLU A C 1
ATOM 1663 O O . GLU A 1 214 ? -12.959 -6.764 -7.112 1.00 78.94 214 GLU A O 1
ATOM 1668 N N . MET A 1 215 ? -11.560 -5.077 -6.560 1.00 81.94 215 MET A N 1
ATOM 1669 C CA . MET A 1 215 ? -10.529 -5.864 -5.886 1.00 81.94 215 MET A CA 1
ATOM 1670 C C . MET A 1 215 ? -10.586 -5.683 -4.369 1.00 81.94 215 MET A C 1
ATOM 1672 O O . MET A 1 215 ? -9.640 -6.032 -3.680 1.00 81.94 215 MET A O 1
ATOM 1676 N N . SER A 1 216 ? -11.704 -5.182 -3.831 1.00 81.88 216 SER A N 1
ATOM 1677 C CA . SER A 1 216 ? -11.834 -4.765 -2.426 1.00 81.88 216 SER A CA 1
ATOM 1678 C C . SER A 1 216 ? -11.440 -5.819 -1.395 1.00 81.88 216 SER A C 1
ATOM 1680 O O . SER A 1 216 ? -11.017 -5.463 -0.298 1.00 81.88 216 SER A O 1
ATOM 1682 N N . GLN A 1 217 ? -11.582 -7.107 -1.727 1.00 90.69 217 GLN A N 1
ATOM 1683 C CA . GLN A 1 217 ? -11.333 -8.215 -0.801 1.00 90.69 217 GLN A CA 1
ATOM 1684 C C . GLN A 1 217 ? -12.091 -8.024 0.528 1.00 90.69 217 GLN A C 1
ATOM 1686 O O . GLN A 1 217 ? -11.534 -8.231 1.604 1.00 90.69 217 GLN A O 1
ATOM 1691 N N . ILE A 1 218 ? -13.365 -7.608 0.456 1.00 95.38 218 ILE A N 1
ATOM 1692 C CA . ILE A 1 218 ? -14.228 -7.421 1.635 1.00 95.38 218 ILE A CA 1
ATOM 1693 C C . ILE A 1 218 ? -14.194 -8.665 2.524 1.00 95.38 218 ILE A C 1
ATOM 1695 O O . ILE A 1 218 ? -14.402 -9.785 2.053 1.00 95.38 218 ILE A O 1
ATOM 1699 N N . GLY A 1 219 ? -13.984 -8.449 3.820 1.00 93.69 219 GLY A N 1
ATOM 1700 C CA . 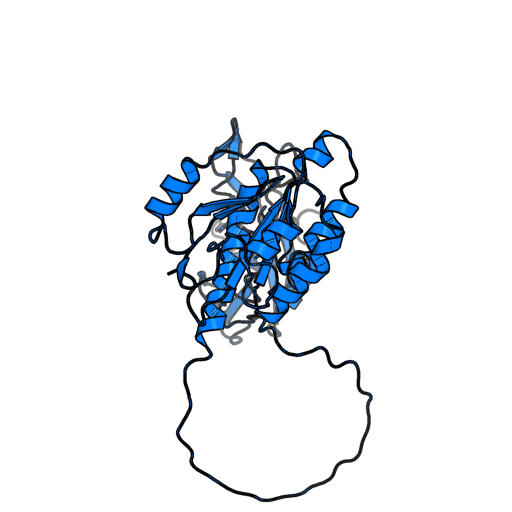GLY A 1 219 ? -13.884 -9.520 4.805 1.00 93.69 219 GLY A CA 1
ATOM 1701 C C . GLY A 1 219 ? -12.499 -10.148 4.885 1.00 93.69 219 GLY A C 1
ATOM 1702 O O . GLY A 1 219 ? -12.367 -11.222 5.466 1.00 93.69 219 GLY A O 1
ATOM 1703 N N . PHE A 1 220 ? -11.474 -9.473 4.351 1.00 96.50 220 PHE A N 1
ATOM 1704 C CA . PHE A 1 220 ? -10.074 -9.806 4.618 1.00 96.50 220 PHE A CA 1
ATOM 1705 C C . PHE A 1 220 ? -9.805 -9.897 6.127 1.00 96.50 220 PHE A C 1
ATOM 1707 O O . PHE A 1 220 ? -9.154 -10.826 6.596 1.00 96.50 220 PHE A O 1
ATOM 1714 N N . SER A 1 221 ? -10.391 -8.970 6.886 1.00 98.44 221 SER A N 1
ATOM 1715 C CA . SER A 1 221 ? -10.516 -9.033 8.339 1.00 98.44 221 SER A CA 1
ATOM 1716 C C . SER A 1 221 ? -11.962 -8.762 8.755 1.00 98.44 221 SER A C 1
ATOM 1718 O O . SER A 1 221 ? -12.735 -8.153 8.007 1.00 98.44 221 SER A O 1
ATOM 1720 N N . ILE A 1 222 ? -12.358 -9.274 9.923 1.00 98.06 222 ILE A N 1
ATOM 1721 C CA . ILE A 1 222 ? -13.736 -9.210 10.420 1.00 98.06 222 ILE A CA 1
ATOM 1722 C C . ILE A 1 222 ? -13.707 -8.978 11.929 1.00 98.06 222 ILE A C 1
ATOM 1724 O O . ILE A 1 222 ? -13.021 -9.701 12.649 1.00 98.06 222 ILE A O 1
ATOM 1728 N N . HIS A 1 223 ? -14.510 -8.032 12.409 1.00 98.12 223 HIS A N 1
ATOM 1729 C CA . HIS A 1 223 ? -14.739 -7.804 13.832 1.00 98.12 223 HIS A CA 1
ATOM 1730 C C . HIS A 1 223 ? -16.228 -7.651 14.130 1.00 98.12 223 HIS A C 1
ATOM 1732 O O . HIS A 1 223 ? -16.970 -7.019 13.379 1.00 98.12 223 HIS A O 1
ATOM 1738 N N . ARG A 1 224 ? -16.684 -8.248 15.231 1.00 96.38 224 ARG A N 1
ATOM 1739 C CA . ARG A 1 224 ? -18.092 -8.203 15.627 1.00 96.38 224 ARG A CA 1
ATOM 1740 C C . ARG A 1 224 ? -18.359 -6.951 16.460 1.00 96.38 224 ARG A C 1
ATOM 1742 O O . ARG A 1 224 ? -17.721 -6.755 17.488 1.00 96.38 224 ARG A O 1
ATOM 1749 N N . LEU A 1 225 ? -19.347 -6.169 16.041 1.00 93.50 225 LEU A N 1
ATOM 1750 C CA . LEU A 1 225 ? -19.884 -5.037 16.793 1.00 93.50 225 LEU A CA 1
ATOM 1751 C C . LEU A 1 225 ? -21.126 -5.480 17.587 1.00 93.50 225 LEU A C 1
ATOM 1753 O O . LEU A 1 225 ? -21.636 -6.590 17.403 1.00 93.50 225 LEU A O 1
ATOM 1757 N N . GLU A 1 226 ? -21.630 -4.620 18.472 1.00 89.31 226 GLU A N 1
ATOM 1758 C CA . GLU A 1 226 ? -22.847 -4.905 19.246 1.00 89.31 226 GLU A CA 1
ATOM 1759 C C . GLU A 1 226 ? -24.077 -5.076 18.334 1.00 89.31 226 GLU A C 1
ATOM 1761 O O . GLU A 1 226 ? -24.861 -6.013 18.510 1.00 89.31 226 GLU A O 1
ATOM 1766 N N . ASP A 1 227 ? -24.212 -4.219 17.317 1.00 89.94 227 ASP A N 1
ATOM 1767 C CA . ASP A 1 227 ? -25.351 -4.161 16.396 1.00 89.94 227 ASP A CA 1
ATOM 1768 C C . ASP A 1 227 ? -25.007 -4.538 14.943 1.00 89.94 227 ASP A C 1
ATOM 1770 O O . ASP A 1 227 ? -25.844 -4.367 14.050 1.00 89.94 227 ASP A O 1
ATOM 1774 N N . GLY A 1 228 ? -23.810 -5.082 14.696 1.00 94.75 228 GLY A N 1
ATOM 1775 C CA . GLY A 1 228 ? -23.333 -5.352 13.343 1.00 94.75 228 GLY A CA 1
ATOM 1776 C C . GLY A 1 228 ? -21.976 -6.042 13.248 1.00 94.75 228 GLY A C 1
ATOM 1777 O O . GLY A 1 228 ? -21.498 -6.692 14.181 1.00 94.75 228 GLY A O 1
ATOM 1778 N N . ILE A 1 229 ? -21.360 -5.914 12.078 1.00 97.62 229 ILE A N 1
ATOM 1779 C CA . ILE A 1 229 ? -20.038 -6.447 11.754 1.00 97.62 229 ILE A CA 1
ATOM 1780 C C . ILE A 1 229 ? -19.239 -5.360 11.035 1.00 97.62 229 ILE A C 1
ATOM 1782 O O . ILE A 1 229 ? -19.743 -4.708 10.121 1.00 97.62 229 ILE A O 1
ATOM 1786 N N . LEU A 1 230 ? -17.982 -5.199 11.437 1.00 98.25 230 LEU A N 1
ATOM 1787 C CA . LEU A 1 230 ? -16.986 -4.410 10.730 1.00 98.25 230 LEU A CA 1
ATOM 1788 C C . LEU A 1 230 ? -16.134 -5.342 9.866 1.00 98.25 230 LEU A C 1
ATOM 1790 O O . LEU A 1 230 ? -15.572 -6.320 10.361 1.00 98.25 230 LEU A O 1
ATOM 1794 N N . PHE A 1 231 ? -16.018 -5.023 8.586 1.00 98.44 231 PHE A N 1
ATOM 1795 C CA . PHE A 1 231 ? -15.205 -5.741 7.616 1.00 98.44 231 PHE A CA 1
ATOM 1796 C C . PHE A 1 231 ? -14.042 -4.867 7.163 1.00 98.44 231 PHE A C 1
ATOM 1798 O O . PHE A 1 231 ? -14.226 -3.694 6.845 1.00 98.44 231 PHE A O 1
ATOM 1805 N N . GLY A 1 232 ? -12.858 -5.456 7.065 1.00 98.31 232 GLY A N 1
ATOM 1806 C CA . GLY A 1 232 ? -11.727 -4.874 6.357 1.00 98.31 232 GLY A CA 1
ATOM 1807 C C . GLY A 1 232 ? -11.803 -5.117 4.850 1.00 98.31 232 GLY A C 1
ATOM 1808 O O . GLY A 1 232 ? -12.284 -6.166 4.410 1.00 98.31 232 GLY A O 1
ATOM 1809 N N . MET A 1 233 ? -11.322 -4.156 4.060 1.00 97.25 233 MET A N 1
ATOM 1810 C CA . MET A 1 233 ? -11.336 -4.186 2.593 1.00 97.25 233 MET A CA 1
ATOM 1811 C C . MET A 1 233 ? -9.975 -3.764 2.020 1.00 97.25 233 MET A C 1
ATOM 1813 O O . MET A 1 233 ? -9.844 -2.689 1.440 1.00 97.25 233 MET A O 1
ATOM 1817 N N . VAL A 1 234 ? -8.942 -4.588 2.199 1.00 94.75 234 VAL A N 1
ATOM 1818 C CA . VAL A 1 234 ? -7.546 -4.204 1.897 1.00 94.75 234 VAL A CA 1
ATOM 1819 C C . VAL A 1 234 ? -7.285 -3.798 0.450 1.00 94.75 234 VAL A C 1
ATOM 1821 O O . VAL A 1 234 ? -6.394 -2.993 0.218 1.00 94.75 234 VAL A O 1
ATOM 1824 N N . GLY A 1 235 ? -8.033 -4.339 -0.513 1.00 84.56 235 GLY A N 1
ATOM 1825 C CA . GLY A 1 235 ? -7.831 -4.059 -1.937 1.00 84.56 235 GLY A CA 1
ATOM 1826 C C . GLY A 1 235 ? -8.749 -2.967 -2.489 1.00 84.56 235 GLY A C 1
ATOM 1827 O O . GLY A 1 235 ? -8.825 -2.785 -3.702 1.00 84.56 235 GLY A O 1
ATOM 1828 N N . ALA A 1 236 ? -9.494 -2.272 -1.622 1.00 89.44 236 ALA A N 1
ATOM 1829 C CA . ALA A 1 236 ? -10.317 -1.141 -2.033 1.00 89.44 236 ALA A CA 1
ATOM 1830 C C . ALA A 1 236 ? -9.424 0.040 -2.431 1.00 89.44 236 ALA A C 1
ATOM 1832 O O . ALA A 1 236 ? -8.363 0.238 -1.839 1.00 89.44 236 ALA A O 1
ATOM 1833 N N . TYR A 1 237 ? -9.876 0.820 -3.409 1.00 86.25 237 TYR A N 1
ATOM 1834 C CA . TYR A 1 237 ? -9.240 2.055 -3.860 1.00 86.25 237 TYR A CA 1
ATOM 1835 C C . TYR A 1 237 ? -7.757 1.856 -4.199 1.00 86.25 237 TYR A C 1
ATOM 1837 O O . TYR A 1 237 ? -6.887 2.498 -3.619 1.00 86.25 237 TYR A O 1
ATOM 1845 N N . ASP A 1 238 ? -7.482 0.925 -5.115 1.00 81.81 238 ASP A N 1
ATOM 1846 C CA . ASP A 1 238 ? -6.126 0.548 -5.534 1.00 81.81 238 ASP A CA 1
ATOM 1847 C C . ASP A 1 238 ? -5.215 0.118 -4.362 1.00 81.81 238 ASP A C 1
ATOM 1849 O O . ASP A 1 238 ? -4.054 0.510 -4.274 1.00 81.81 238 ASP A O 1
ATOM 1853 N N . TRP A 1 239 ? -5.738 -0.743 -3.479 1.00 87.31 239 TRP A N 1
ATOM 1854 C CA . TRP A 1 239 ? -5.040 -1.282 -2.299 1.00 87.31 239 TRP A CA 1
ATOM 1855 C C . TRP A 1 239 ? -4.655 -0.264 -1.222 1.00 87.31 239 TRP A C 1
ATOM 1857 O O . TRP A 1 239 ? -3.938 -0.583 -0.267 1.00 87.31 239 TRP A O 1
ATOM 1867 N N . GLU A 1 240 ? -5.173 0.952 -1.294 1.00 89.06 240 GLU A N 1
ATOM 1868 C CA . GLU A 1 240 ? -5.107 1.839 -0.140 1.00 89.06 240 GLU A CA 1
ATOM 1869 C C . GLU A 1 240 ? -5.939 1.303 1.024 1.00 89.06 240 GLU A C 1
ATOM 1871 O O . GLU A 1 240 ? -5.551 1.413 2.190 1.00 89.06 240 GLU A O 1
ATOM 1876 N N . GLY A 1 241 ? -7.018 0.604 0.686 1.00 93.44 241 GLY A N 1
ATOM 1877 C CA . GLY A 1 241 ? -7.846 -0.143 1.604 1.00 93.44 241 GLY A CA 1
ATOM 1878 C C . GLY A 1 241 ? -8.967 0.690 2.213 1.00 93.44 241 GLY A C 1
ATOM 1879 O O . GLY A 1 241 ? -9.204 1.848 1.871 1.00 93.44 241 GLY A O 1
ATOM 1880 N N . GLY A 1 242 ? -9.697 0.074 3.131 1.00 96.00 242 GLY A N 1
ATOM 1881 C CA . GLY A 1 242 ? -10.836 0.691 3.787 1.00 96.00 242 GLY A CA 1
ATOM 1882 C C . GLY A 1 242 ? -11.579 -0.288 4.678 1.00 96.00 242 GLY A C 1
ATOM 1883 O O . GLY A 1 242 ? -11.136 -1.411 4.930 1.00 96.00 242 GLY A O 1
ATOM 1884 N N . VAL A 1 243 ? -12.744 0.147 5.143 1.00 97.81 243 VAL A N 1
ATOM 1885 C CA . VAL A 1 243 ? -13.641 -0.668 5.960 1.00 97.81 243 VAL A CA 1
ATOM 1886 C C . VAL A 1 243 ? -15.065 -0.632 5.424 1.00 97.81 243 VAL A C 1
ATOM 1888 O O . VAL A 1 243 ? -15.447 0.281 4.700 1.00 97.81 243 VAL A O 1
ATOM 1891 N N . LEU A 1 244 ? -15.859 -1.619 5.807 1.00 97.00 244 LEU A N 1
ATOM 1892 C CA . LEU A 1 244 ? -17.293 -1.668 5.570 1.00 97.00 244 LEU A CA 1
ATOM 1893 C C . LEU A 1 244 ? -17.975 -2.041 6.877 1.00 97.00 244 LEU A C 1
ATOM 1895 O O . LEU A 1 244 ? -17.626 -3.046 7.489 1.00 97.00 244 LEU A O 1
ATOM 1899 N N . GLU A 1 245 ? -18.956 -1.252 7.290 1.00 97.00 245 GLU A N 1
ATOM 1900 C CA . GLU A 1 245 ? -19.826 -1.601 8.409 1.00 97.00 245 GLU A CA 1
ATOM 1901 C C . GLU A 1 245 ? -21.144 -2.151 7.866 1.00 97.00 245 GLU A C 1
ATOM 1903 O O . GLU A 1 245 ? -21.763 -1.564 6.977 1.00 97.00 245 GLU A O 1
ATOM 1908 N N . GLU A 1 246 ? -21.586 -3.283 8.401 1.00 95.88 246 GLU A N 1
ATOM 1909 C CA . GLU A 1 246 ? -22.926 -3.810 8.170 1.00 95.88 246 GLU A CA 1
ATOM 1910 C C . GLU A 1 246 ? -23.628 -3.977 9.517 1.00 95.88 246 GLU A C 1
ATOM 1912 O O . GLU A 1 246 ? -23.324 -4.894 10.282 1.00 95.88 246 GLU A O 1
ATOM 1917 N N . SER A 1 247 ? -24.549 -3.062 9.820 1.00 93.12 247 SER A N 1
ATOM 1918 C CA . SER A 1 247 ? -25.279 -3.004 11.090 1.00 93.12 247 SER A CA 1
ATOM 1919 C C . SER A 1 247 ? -26.783 -2.833 10.865 1.00 93.12 247 SER A C 1
ATOM 1921 O O . SER A 1 247 ? -27.276 -2.809 9.733 1.00 93.12 247 SER A O 1
ATOM 1923 N N . GLN A 1 248 ? -27.555 -2.686 11.946 1.00 90.19 248 GLN A N 1
ATOM 1924 C CA . GLN A 1 248 ? -28.991 -2.374 11.860 1.00 90.19 248 GLN A CA 1
ATOM 1925 C C . GLN A 1 248 ? -29.283 -1.058 11.118 1.00 90.19 248 GLN A C 1
ATOM 1927 O O . GLN A 1 248 ? -30.402 -0.850 10.647 1.00 90.19 248 GLN A O 1
ATOM 1932 N N . ARG A 1 249 ? -28.283 -0.175 11.000 1.00 87.38 249 ARG A N 1
ATOM 1933 C CA . ARG A 1 249 ? -28.365 1.096 10.264 1.00 87.38 249 ARG A CA 1
ATOM 1934 C C . ARG A 1 249 ? -28.210 0.911 8.751 1.00 87.38 249 ARG A C 1
ATOM 1936 O O . ARG A 1 249 ? -28.438 1.855 8.001 1.00 87.38 249 ARG A O 1
ATOM 1943 N N . GLY A 1 250 ? -27.883 -0.302 8.310 1.00 91.19 250 GLY A N 1
ATOM 1944 C CA . GLY A 1 250 ? -27.621 -0.656 6.923 1.00 91.19 250 GLY A CA 1
ATOM 1945 C C . GLY A 1 250 ? -26.139 -0.901 6.662 1.00 91.19 250 GLY A C 1
ATOM 1946 O O . GLY A 1 250 ? -25.318 -0.962 7.575 1.00 91.19 250 GLY A O 1
ATOM 1947 N N . ARG A 1 251 ? -25.812 -1.065 5.379 1.00 94.75 251 ARG A N 1
ATOM 1948 C CA . ARG A 1 251 ? -24.433 -1.184 4.906 1.00 94.75 251 ARG A CA 1
ATOM 1949 C C . ARG A 1 251 ? -23.857 0.211 4.673 1.00 94.75 251 ARG A C 1
ATOM 1951 O O . ARG A 1 251 ? -24.406 0.963 3.869 1.00 94.75 251 ARG A O 1
ATOM 1958 N N . ILE A 1 252 ? -22.731 0.506 5.312 1.00 95.69 252 ILE A N 1
ATOM 1959 C CA . ILE A 1 252 ? -21.992 1.762 5.177 1.00 95.69 252 ILE A CA 1
ATOM 1960 C C . ILE A 1 252 ? -20.599 1.442 4.639 1.00 95.69 252 ILE A C 1
ATOM 1962 O O . ILE A 1 252 ? -19.851 0.659 5.225 1.00 95.69 252 ILE A O 1
ATOM 1966 N N . VAL A 1 253 ? -20.260 2.058 3.510 1.00 95.44 253 VAL A N 1
ATOM 1967 C CA . VAL A 1 253 ? -18.942 1.969 2.879 1.00 95.44 253 VAL A CA 1
ATOM 1968 C C . VAL A 1 253 ? -18.409 3.392 2.772 1.00 95.44 253 VAL A C 1
ATOM 1970 O O . VAL A 1 253 ? -18.918 4.148 1.942 1.00 95.44 253 VAL A O 1
ATOM 1973 N N . PRO A 1 254 ? -17.450 3.800 3.619 1.00 94.50 254 PRO A N 1
ATOM 1974 C CA . PRO A 1 254 ? -16.835 5.109 3.496 1.00 94.50 254 PRO A CA 1
ATOM 1975 C C . PRO A 1 254 ? -16.157 5.248 2.126 1.00 94.50 254 PRO A C 1
ATOM 1977 O O . PRO A 1 254 ? -15.475 4.312 1.679 1.00 94.50 254 PRO A O 1
ATOM 1980 N N . PRO A 1 255 ? -16.320 6.397 1.451 1.00 91.56 255 PRO A N 1
ATOM 1981 C CA . PRO A 1 255 ? -15.506 6.712 0.289 1.00 91.56 255 PRO A CA 1
ATOM 1982 C C . PRO A 1 255 ? -14.045 6.888 0.724 1.00 91.56 255 PRO A C 1
ATOM 1984 O O . PRO A 1 255 ? -13.766 7.184 1.889 1.00 91.56 255 PRO A O 1
ATOM 1987 N N . TRP A 1 256 ? -13.108 6.728 -0.208 1.00 86.56 256 TRP A N 1
ATOM 1988 C CA . TRP A 1 256 ? -11.678 6.911 0.057 1.00 86.56 256 TRP A CA 1
ATOM 1989 C C . TRP A 1 256 ? -11.371 8.254 0.740 1.00 86.56 256 TRP A C 1
ATOM 1991 O O . TRP A 1 256 ? -10.613 8.321 1.708 1.00 86.56 256 TRP A O 1
ATOM 2001 N N . GLU A 1 257 ? -12.017 9.324 0.275 1.00 90.19 257 GLU A N 1
ATOM 2002 C CA . GLU A 1 257 ? -11.806 10.697 0.732 1.00 90.19 257 GLU A CA 1
ATOM 2003 C C . GLU A 1 257 ? -12.086 10.868 2.230 1.00 90.19 257 GLU A C 1
ATOM 2005 O O . GLU A 1 257 ? -11.548 11.782 2.854 1.00 90.19 257 GLU A O 1
ATOM 2010 N N . ALA A 1 258 ? -12.880 9.976 2.832 1.00 91.94 258 ALA A N 1
ATOM 2011 C CA . ALA A 1 258 ? -13.166 9.999 4.262 1.00 91.94 258 ALA A CA 1
ATOM 2012 C C . ALA A 1 258 ? -11.906 9.774 5.123 1.00 91.94 258 ALA A C 1
ATOM 2014 O O . ALA A 1 258 ? -11.863 10.214 6.268 1.00 91.94 258 ALA A O 1
ATOM 2015 N N . PHE A 1 259 ? -10.868 9.136 4.572 1.00 93.19 259 PHE A N 1
ATOM 2016 C CA . PHE A 1 259 ? -9.594 8.886 5.252 1.00 93.19 259 PHE A CA 1
ATOM 2017 C C . PHE A 1 259 ? -8.446 9.786 4.758 1.00 93.19 259 PHE A C 1
ATOM 2019 O O . PHE A 1 259 ? -7.324 9.661 5.247 1.00 93.19 259 PHE A O 1
ATOM 2026 N N . GLN A 1 260 ? -8.699 10.725 3.838 1.00 89.56 260 GLN A N 1
ATOM 2027 C CA . GLN A 1 260 ? -7.646 11.483 3.140 1.00 89.56 260 GLN A CA 1
ATOM 2028 C C . GLN A 1 260 ? -6.717 12.296 4.058 1.00 89.56 260 GLN A C 1
ATOM 2030 O O . GLN A 1 260 ? -5.565 12.533 3.709 1.00 89.56 260 GLN A O 1
ATOM 2035 N N . GLU A 1 261 ? -7.200 12.739 5.225 1.00 88.31 261 GLU A N 1
ATOM 2036 C CA . GLU A 1 261 ? -6.375 13.488 6.185 1.00 88.31 261 GLU A CA 1
ATOM 2037 C C . GLU A 1 261 ? -5.242 12.620 6.748 1.00 88.31 261 GLU A C 1
ATOM 2039 O O . GLU A 1 261 ? -4.137 13.103 6.985 1.00 88.31 261 GLU A O 1
ATOM 2044 N N . GLU A 1 262 ? -5.501 11.321 6.907 1.00 91.88 262 GLU A N 1
ATOM 2045 C CA . GLU A 1 262 ? -4.529 10.346 7.396 1.00 91.88 262 GLU A CA 1
ATOM 2046 C C . GLU A 1 262 ? -3.785 9.628 6.269 1.00 91.88 262 GLU A C 1
ATOM 2048 O O . GLU A 1 262 ? -2.675 9.127 6.480 1.00 91.88 262 GLU A O 1
ATOM 2053 N N . PHE A 1 263 ? -4.382 9.590 5.081 1.00 89.31 263 PHE A N 1
ATOM 2054 C CA . PHE A 1 263 ? -3.852 8.940 3.892 1.00 89.31 263 PHE A CA 1
ATOM 2055 C C . PHE A 1 263 ? -3.878 9.934 2.720 1.00 89.31 263 PHE A C 1
ATOM 2057 O O . PHE A 1 263 ? -4.777 9.896 1.877 1.00 89.31 263 PHE A O 1
ATOM 2064 N N . PRO A 1 264 ? -2.925 10.880 2.696 1.00 81.50 264 PRO A N 1
ATOM 2065 C CA . PRO A 1 264 ? -2.938 11.978 1.741 1.00 81.50 264 PRO A CA 1
ATOM 2066 C C . PRO A 1 264 ? -2.691 11.477 0.314 1.00 81.50 264 PRO A C 1
ATOM 2068 O O . PRO A 1 264 ? -2.020 10.465 0.100 1.00 81.50 264 PRO A O 1
ATOM 2071 N N . LEU A 1 265 ? -3.235 12.195 -0.674 1.00 71.56 265 LEU A N 1
ATOM 2072 C CA . LEU A 1 265 ? -3.255 11.768 -2.078 1.00 71.56 265 LEU A CA 1
ATOM 2073 C C . LEU A 1 265 ? -1.846 11.550 -2.649 1.00 71.56 265 LEU A C 1
ATOM 2075 O O . LEU A 1 265 ? -1.646 10.658 -3.470 1.00 71.56 265 LEU A O 1
ATOM 2079 N N . GLU A 1 266 ? -0.861 12.309 -2.170 1.00 67.88 266 GLU A N 1
ATOM 2080 C CA . GLU A 1 266 ? 0.549 12.173 -2.542 1.00 67.88 266 GLU A CA 1
ATOM 2081 C C . GLU A 1 266 ? 1.135 10.807 -2.150 1.00 67.88 266 GLU A C 1
ATOM 2083 O O . GLU A 1 266 ? 2.166 10.401 -2.682 1.00 67.88 266 GLU A O 1
ATOM 2088 N N . LEU A 1 267 ? 0.483 10.094 -1.224 1.00 66.00 267 LEU A N 1
ATOM 2089 C CA . LEU A 1 267 ? 0.874 8.773 -0.744 1.00 66.00 267 LEU A CA 1
ATOM 2090 C C . LEU A 1 267 ? -0.057 7.644 -1.221 1.00 66.00 267 LEU A C 1
ATOM 2092 O O . LEU A 1 267 ? 0.205 6.487 -0.891 1.00 66.00 267 LEU A O 1
ATOM 2096 N N . LYS A 1 268 ? -1.083 7.948 -2.030 1.00 59.03 268 LYS A N 1
ATOM 2097 C CA . LYS A 1 268 ? -2.126 7.003 -2.482 1.00 59.03 268 LYS A CA 1
ATOM 2098 C C . LYS A 1 268 ? -1.595 5.805 -3.289 1.00 59.03 268 LYS A C 1
ATOM 2100 O O . LYS A 1 268 ? -2.322 4.872 -3.583 1.00 59.03 268 LYS A O 1
ATOM 2105 N N . ASN A 1 269 ? -0.327 5.819 -3.692 1.00 54.91 269 ASN A N 1
ATOM 2106 C CA . ASN A 1 269 ? 0.252 4.723 -4.466 1.00 54.91 269 ASN A CA 1
ATOM 2107 C C . ASN A 1 269 ? 0.973 3.686 -3.584 1.00 54.91 269 ASN A C 1
ATOM 2109 O O . ASN A 1 269 ? 1.510 2.710 -4.110 1.00 54.91 269 ASN A O 1
ATOM 2113 N N . HIS A 1 270 ? 1.064 3.873 -2.265 1.00 61.66 270 HIS A N 1
ATOM 2114 C CA . HIS A 1 270 ? 1.872 2.997 -1.406 1.00 61.66 270 HIS A CA 1
ATOM 2115 C C . HIS A 1 270 ? 1.174 1.697 -0.981 1.00 61.66 270 HIS A C 1
ATOM 2117 O O . HIS A 1 270 ? 1.829 0.879 -0.331 1.00 61.66 270 HIS A O 1
ATOM 2123 N N . ALA A 1 271 ? -0.084 1.476 -1.386 1.00 80.06 271 ALA A N 1
ATOM 2124 C CA . ALA A 1 271 ? -0.866 0.289 -1.056 1.00 80.06 271 ALA A CA 1
ATOM 2125 C C . ALA A 1 271 ? -0.910 0.088 0.465 1.00 80.06 271 ALA A C 1
ATOM 2127 O O . ALA A 1 271 ? -0.354 -0.866 1.015 1.00 80.06 271 ALA A O 1
ATOM 2128 N N . ALA A 1 272 ? -1.500 1.063 1.163 1.00 88.50 272 ALA A N 1
ATOM 2129 C CA . ALA A 1 272 ? -1.459 1.146 2.622 1.00 88.50 272 ALA A CA 1
ATOM 2130 C C . ALA A 1 272 ? -2.107 -0.054 3.347 1.00 88.50 272 ALA A C 1
ATOM 2132 O O . ALA A 1 272 ? -1.745 -0.334 4.498 1.00 88.50 272 ALA A O 1
ATOM 2133 N N . TYR A 1 273 ? -3.008 -0.779 2.672 1.00 94.62 273 TYR A N 1
ATOM 2134 C CA . TYR A 1 273 ? -3.762 -1.925 3.192 1.00 94.62 273 TYR A CA 1
ATOM 2135 C C . TYR A 1 273 ? -4.610 -1.561 4.418 1.00 94.62 273 TYR A C 1
ATOM 2137 O O . TYR A 1 273 ? -4.665 -2.313 5.391 1.00 94.62 273 TYR A O 1
ATOM 2145 N N . LEU A 1 274 ? -5.270 -0.401 4.412 1.00 97.81 274 LEU A N 1
ATOM 2146 C CA . LEU A 1 274 ? -6.215 -0.058 5.470 1.00 97.81 274 LEU A CA 1
ATOM 2147 C C . LEU A 1 274 ? -7.315 -1.128 5.576 1.00 97.81 274 LEU A C 1
ATOM 2149 O O . LEU A 1 274 ? -7.862 -1.596 4.578 1.00 97.81 274 LEU A O 1
ATOM 2153 N N . GLY A 1 275 ? -7.622 -1.540 6.805 1.00 98.12 275 GLY A N 1
ATOM 2154 C CA . GLY A 1 275 ? -8.539 -2.649 7.065 1.00 98.12 275 GLY A CA 1
ATOM 2155 C C . GLY A 1 275 ? -7.868 -4.023 6.986 1.00 98.12 275 GLY A C 1
ATOM 2156 O O . GLY A 1 275 ? -8.561 -5.037 6.982 1.00 98.12 275 GLY A O 1
ATOM 2157 N N . TYR A 1 276 ? -6.533 -4.099 6.960 1.00 98.50 276 TYR A N 1
ATOM 2158 C CA . TYR A 1 276 ? -5.824 -5.378 7.094 1.00 98.50 276 TYR A CA 1
ATOM 2159 C C . TYR A 1 276 ? -6.184 -6.082 8.402 1.00 98.50 276 TYR A C 1
ATOM 2161 O O . TYR A 1 276 ? -6.403 -7.287 8.423 1.00 98.50 276 TYR A O 1
ATOM 2169 N N . SER A 1 277 ? -6.310 -5.307 9.475 1.00 98.81 277 SER A N 1
ATOM 2170 C CA . SER A 1 277 ? -6.869 -5.733 10.752 1.00 98.81 277 SER A CA 1
ATOM 2171 C C . SER A 1 277 ? -7.959 -4.749 11.170 1.00 98.81 277 SER A C 1
ATOM 2173 O O . SER A 1 277 ? -7.877 -3.557 10.854 1.00 98.81 277 SER A O 1
ATOM 2175 N N . VAL A 1 278 ? -8.991 -5.237 11.857 1.00 98.69 278 VAL A N 1
ATOM 2176 C CA . VAL A 1 278 ? -10.086 -4.409 12.371 1.00 98.69 278 VAL A CA 1
ATOM 2177 C C . VAL A 1 278 ? -10.449 -4.813 13.795 1.00 98.69 278 VAL A C 1
ATOM 2179 O O . VAL A 1 278 ? -10.331 -5.978 14.165 1.00 98.69 278 VAL A O 1
ATOM 2182 N N . SER A 1 279 ? -10.882 -3.843 14.595 1.00 98.25 279 SER A N 1
ATOM 2183 C CA . SER A 1 279 ? -11.371 -4.037 15.965 1.00 98.25 279 SER A CA 1
ATOM 2184 C C . SER A 1 279 ? -12.287 -2.871 16.360 1.00 98.25 279 SER A C 1
ATOM 2186 O O . SER A 1 279 ? -12.563 -1.979 15.554 1.00 98.25 279 SER A O 1
ATOM 2188 N N . SER A 1 280 ? -12.766 -2.855 17.598 1.00 97.06 280 SER A N 1
ATOM 2189 C CA . SER A 1 280 ? -13.502 -1.734 18.179 1.00 97.06 280 SER A CA 1
ATOM 2190 C C . SER A 1 280 ? -13.126 -1.542 19.642 1.00 97.06 280 SER A C 1
ATOM 2192 O O . SER A 1 280 ? -12.830 -2.506 20.343 1.00 97.06 280 SER A O 1
ATOM 2194 N N . LEU A 1 281 ? -13.188 -0.301 20.107 1.00 95.62 281 LEU A N 1
ATOM 2195 C CA . LEU A 1 281 ? -12.997 0.083 21.499 1.00 95.62 281 LEU A CA 1
ATOM 2196 C C . LEU A 1 281 ? -14.312 0.610 22.052 1.00 95.62 281 LEU A C 1
ATOM 2198 O O . LEU A 1 281 ? -14.925 1.494 21.449 1.00 95.62 281 LEU A O 1
ATOM 2202 N N . GLN A 1 282 ? -14.702 0.091 23.209 1.00 93.94 282 GLN A N 1
ATOM 2203 C CA . GLN A 1 282 ? -15.777 0.652 24.012 1.00 93.94 282 GLN A CA 1
ATOM 2204 C C . GLN A 1 282 ? -15.162 1.652 24.993 1.00 93.94 282 GLN A C 1
ATOM 2206 O O . GLN A 1 282 ? -14.162 1.350 25.639 1.00 93.94 282 GLN A O 1
ATOM 2211 N N . LEU A 1 283 ? -15.695 2.869 25.048 1.00 90.50 283 LEU A N 1
ATOM 2212 C CA . LEU A 1 283 ? -15.199 3.935 25.912 1.00 90.50 283 LEU A CA 1
ATOM 2213 C C . LEU A 1 283 ? -16.227 4.290 26.993 1.00 90.50 283 LEU A C 1
ATOM 2215 O O . LEU A 1 283 ? -17.440 4.247 26.724 1.00 90.50 283 LEU A O 1
ATOM 2219 N N . PRO A 1 284 ? -15.749 4.816 28.140 1.00 84.62 284 PRO A N 1
ATOM 2220 C CA . PRO A 1 284 ? -16.620 5.317 29.187 1.00 84.62 284 PRO A CA 1
ATOM 2221 C C . PRO A 1 284 ? -17.649 6.318 28.665 1.00 84.62 284 PRO A C 1
ATOM 2223 O O . PRO A 1 284 ? -17.338 7.249 27.917 1.00 84.62 284 PRO A O 1
ATOM 2226 N N . GLY A 1 285 ? -18.896 6.144 29.100 1.00 83.12 285 GLY A N 1
ATOM 2227 C CA . GLY A 1 285 ? -20.026 6.956 28.643 1.00 83.12 285 GLY A CA 1
ATOM 2228 C C . GLY A 1 285 ? -20.703 6.437 27.371 1.00 83.12 285 GLY A C 1
ATOM 2229 O O . GLY A 1 285 ? -21.529 7.151 26.804 1.00 83.12 285 GLY A O 1
ATOM 2230 N N . GLY A 1 286 ? -20.387 5.212 26.936 1.00 82.75 286 GLY A N 1
ATOM 2231 C CA . GLY A 1 286 ? -21.070 4.533 25.828 1.00 82.75 286 GLY A CA 1
ATOM 2232 C C . GLY A 1 286 ? -20.591 4.958 24.439 1.00 82.75 286 GLY A C 1
ATOM 2233 O O . GLY A 1 286 ? -21.200 4.591 23.434 1.00 82.75 286 GLY A O 1
ATOM 2234 N N . GLN A 1 287 ? -19.514 5.741 24.361 1.00 86.25 287 GLN A N 1
ATOM 2235 C CA . GLN A 1 287 ? -18.877 6.070 23.092 1.00 86.25 287 GLN A CA 1
ATOM 2236 C C . GLN A 1 287 ? -18.107 4.847 22.580 1.00 86.25 287 GLN A C 1
ATOM 2238 O O . GLN A 1 287 ? -17.538 4.103 23.367 1.00 86.25 287 GLN A O 1
ATOM 2243 N N . HIS A 1 288 ? -18.068 4.648 21.267 1.00 90.06 288 HIS A N 1
ATOM 2244 C CA . HIS A 1 288 ? -17.258 3.602 20.649 1.00 90.06 288 HIS A CA 1
ATOM 2245 C C . HIS A 1 288 ? -16.340 4.205 19.590 1.00 90.06 288 HIS A C 1
ATOM 2247 O O . HIS A 1 288 ? -16.657 5.232 18.982 1.00 90.06 288 HIS A O 1
ATOM 2253 N N . LEU A 1 289 ? -15.197 3.560 19.385 1.00 95.44 289 LEU A N 1
ATOM 2254 C CA . LEU A 1 289 ? -14.285 3.831 18.280 1.00 95.44 289 LEU A CA 1
ATOM 2255 C C . LEU A 1 289 ? -14.080 2.547 17.490 1.00 95.44 289 LEU A C 1
ATOM 2257 O O . LEU A 1 289 ? -13.875 1.481 18.066 1.00 95.44 289 LEU A O 1
ATOM 2261 N N . LEU A 1 290 ? -14.103 2.657 16.172 1.00 97.56 290 LEU A N 1
ATOM 2262 C CA . LEU A 1 290 ? -13.638 1.609 15.280 1.00 97.56 290 LEU A CA 1
ATOM 2263 C C . LEU A 1 290 ? -12.122 1.729 15.140 1.00 97.56 290 LEU A C 1
ATOM 2265 O O . LEU A 1 290 ? -11.563 2.826 15.200 1.00 97.56 290 LEU A O 1
ATOM 2269 N N . VAL A 1 291 ? -11.457 0.594 14.968 1.00 98.44 291 VAL A N 1
ATOM 2270 C CA . VAL A 1 291 ? -10.005 0.510 14.812 1.00 98.44 291 VAL A CA 1
ATOM 2271 C C . VAL A 1 291 ? -9.712 -0.197 13.502 1.00 98.44 291 VAL A C 1
ATOM 2273 O O . VAL A 1 291 ? -10.259 -1.271 13.257 1.00 98.44 291 VAL A O 1
ATOM 2276 N N . ALA A 1 292 ? -8.837 0.377 12.681 1.00 98.56 292 ALA A N 1
ATOM 2277 C CA . ALA A 1 292 ? -8.359 -0.257 11.459 1.00 98.56 292 ALA A CA 1
ATOM 2278 C C . ALA A 1 292 ? -6.839 -0.125 11.329 1.00 98.56 292 ALA A C 1
ATOM 2280 O O . ALA A 1 292 ? -6.273 0.962 11.473 1.00 98.56 292 ALA A O 1
ATOM 2281 N N . GLY A 1 293 ? -6.178 -1.245 11.054 1.00 98.50 293 GLY A N 1
ATOM 2282 C CA . GLY A 1 293 ? -4.754 -1.303 10.761 1.00 98.50 293 GLY A CA 1
ATOM 2283 C C . GLY A 1 293 ? -4.459 -1.137 9.273 1.00 98.50 293 GLY A C 1
ATOM 2284 O O . GLY A 1 293 ? -5.185 -1.661 8.430 1.00 98.50 293 GLY A O 1
ATOM 2285 N N . ALA A 1 294 ? -3.376 -0.424 8.974 1.00 97.81 294 ALA A N 1
ATOM 2286 C CA . ALA A 1 294 ? -2.810 -0.201 7.647 1.00 97.81 294 ALA A CA 1
ATOM 2287 C C . ALA A 1 294 ? -1.297 -0.502 7.696 1.00 97.81 294 ALA A C 1
ATOM 2289 O O . ALA A 1 294 ? -0.474 0.421 7.735 1.00 97.81 294 ALA A O 1
ATOM 2290 N N . PRO A 1 295 ? -0.894 -1.785 7.776 1.00 96.06 295 PRO A N 1
ATOM 2291 C CA . PRO A 1 295 ? 0.479 -2.181 8.092 1.00 96.06 295 PRO A CA 1
ATOM 2292 C C . PRO A 1 295 ? 1.512 -1.808 7.027 1.00 96.06 295 PRO A C 1
ATOM 2294 O O . PRO A 1 295 ? 2.713 -1.842 7.301 1.00 96.06 295 PRO A O 1
ATOM 2297 N N . ARG A 1 296 ? 1.062 -1.410 5.833 1.00 89.56 296 ARG A N 1
ATOM 2298 C CA . ARG A 1 296 ? 1.922 -1.000 4.720 1.00 89.56 296 ARG A CA 1
ATOM 2299 C C . ARG A 1 296 ? 1.986 0.501 4.503 1.00 89.56 296 ARG A C 1
ATOM 2301 O O . ARG A 1 296 ? 2.766 0.946 3.664 1.00 89.56 296 ARG A O 1
ATOM 2308 N N . PHE A 1 297 ? 1.242 1.291 5.275 1.00 89.88 297 PHE A N 1
ATOM 2309 C CA . PHE A 1 297 ? 1.298 2.745 5.173 1.00 89.88 297 PHE A CA 1
ATOM 2310 C C . PHE A 1 297 ? 2.747 3.244 5.293 1.00 89.88 297 PHE A C 1
ATOM 2312 O O . PHE A 1 297 ? 3.421 2.993 6.300 1.00 89.88 297 PHE A O 1
ATOM 2319 N N . GLN A 1 298 ? 3.237 3.907 4.238 1.00 81.81 298 GLN A N 1
ATOM 2320 C CA . GLN A 1 298 ? 4.627 4.368 4.092 1.00 81.81 298 GLN A CA 1
ATOM 2321 C C . GLN A 1 298 ? 5.685 3.298 4.414 1.00 81.81 298 GLN A C 1
ATOM 2323 O O . GLN A 1 298 ? 6.758 3.617 4.931 1.00 81.81 298 GLN A O 1
ATOM 2328 N N . HIS A 1 299 ? 5.365 2.024 4.176 1.00 80.94 299 HIS A N 1
ATOM 2329 C CA . HIS A 1 299 ? 6.184 0.863 4.533 1.00 80.94 299 HIS A CA 1
ATOM 2330 C C . HIS A 1 299 ? 6.503 0.746 6.033 1.00 80.94 299 HIS A C 1
ATOM 2332 O O . HIS A 1 299 ? 7.346 -0.053 6.418 1.00 80.94 299 HIS A O 1
ATOM 2338 N N . LYS A 1 300 ? 5.861 1.531 6.901 1.00 84.00 300 LYS A N 1
ATOM 2339 C CA . LYS A 1 300 ? 6.117 1.572 8.352 1.00 84.00 300 LYS A CA 1
ATOM 2340 C C . LYS A 1 300 ? 4.951 1.020 9.161 1.00 84.00 300 LYS A C 1
ATOM 2342 O O . LYS A 1 300 ? 5.171 0.470 10.237 1.00 84.00 300 LYS A O 1
ATOM 2347 N N . GLY A 1 301 ? 3.741 1.163 8.630 1.00 91.50 301 GLY A N 1
ATOM 2348 C CA . GLY A 1 301 ? 2.505 0.757 9.278 1.00 91.50 301 GLY A CA 1
ATOM 2349 C C . GLY A 1 301 ? 1.870 1.871 10.105 1.00 91.50 301 GLY A C 1
ATOM 2350 O O . GLY A 1 301 ? 2.561 2.701 10.701 1.00 91.50 301 GLY A O 1
ATOM 2351 N N . LYS A 1 302 ? 0.538 1.879 10.124 1.00 95.88 302 LYS A N 1
ATOM 2352 C CA . LYS A 1 302 ? -0.322 2.828 10.841 1.00 95.88 302 LYS A CA 1
ATOM 2353 C C . LYS A 1 302 ? -1.530 2.084 11.422 1.00 95.88 302 LYS A C 1
ATOM 2355 O O . LYS A 1 302 ? -1.967 1.083 10.860 1.00 95.88 302 LYS A O 1
ATOM 2360 N N . VAL A 1 303 ? -2.097 2.585 12.516 1.00 98.06 303 VAL A N 1
ATOM 2361 C CA . VAL A 1 303 ? -3.432 2.197 13.007 1.00 98.06 303 VAL A CA 1
ATOM 2362 C C . VAL A 1 303 ? -4.266 3.454 13.201 1.00 98.06 303 VAL A C 1
ATOM 2364 O O . VAL A 1 303 ? -3.799 4.395 13.831 1.00 98.06 303 VAL A O 1
ATOM 2367 N N . VAL A 1 304 ? -5.491 3.476 12.687 1.00 97.38 304 VAL A N 1
ATOM 2368 C CA . VAL A 1 304 ? -6.433 4.593 12.851 1.00 97.38 304 VAL A CA 1
ATOM 2369 C C . VAL A 1 304 ? -7.590 4.187 13.752 1.00 97.38 304 VAL A C 1
ATOM 2371 O O . VAL A 1 304 ? -8.177 3.119 13.585 1.00 97.38 304 VAL A O 1
ATOM 2374 N N . LEU A 1 305 ? -7.905 5.061 14.707 1.00 97.38 305 LEU A N 1
ATOM 2375 C CA . LEU A 1 305 ? -9.055 4.987 15.597 1.00 97.38 305 LEU A CA 1
ATOM 2376 C C . LEU A 1 305 ? -10.034 6.076 15.171 1.00 97.38 305 LEU A C 1
ATOM 2378 O O . LEU A 1 305 ? -9.669 7.253 15.132 1.00 97.38 305 LEU A O 1
ATOM 2382 N N . PHE A 1 306 ? -11.268 5.708 14.853 1.00 96.44 306 PHE A N 1
ATOM 2383 C CA . PHE A 1 306 ? -12.214 6.637 14.245 1.00 96.44 306 PHE A CA 1
ATOM 2384 C C . PHE A 1 306 ? -13.661 6.335 14.619 1.00 96.44 306 PHE A C 1
ATOM 2386 O O . PHE A 1 306 ? -14.006 5.244 15.068 1.00 96.44 306 PHE A O 1
ATOM 2393 N N . GLN A 1 307 ? -14.515 7.332 14.421 1.00 94.94 307 GLN A N 1
ATOM 2394 C CA . GLN A 1 307 ? -15.963 7.181 14.419 1.00 94.94 307 GLN A CA 1
ATOM 2395 C C . GLN A 1 307 ? -16.459 7.154 12.986 1.00 94.94 307 GLN A C 1
ATOM 2397 O O . GLN A 1 307 ? -15.956 7.897 12.142 1.00 94.94 307 GLN A O 1
ATOM 2402 N N . LEU A 1 308 ? -17.453 6.309 12.741 1.00 93.44 308 LEU A N 1
ATOM 2403 C CA . LEU A 1 308 ? -18.157 6.226 11.475 1.00 93.44 308 LEU A CA 1
ATOM 2404 C C . LEU A 1 308 ? -19.613 6.610 11.707 1.00 93.44 308 LEU A C 1
ATOM 2406 O O . LEU A 1 308 ? -20.299 6.015 12.541 1.00 93.44 308 LEU A O 1
ATOM 2410 N N . ASP A 1 309 ? -20.075 7.634 10.999 1.00 89.81 309 ASP A N 1
ATOM 2411 C CA . ASP A 1 309 ? -21.471 8.036 11.060 1.00 89.81 309 ASP A CA 1
ATOM 2412 C C . ASP A 1 309 ? -22.329 7.314 9.997 1.00 89.81 309 ASP A C 1
ATOM 2414 O O . ASP A 1 309 ? -21.804 6.750 9.031 1.00 89.81 309 ASP A O 1
ATOM 2418 N N . PRO A 1 310 ? -23.670 7.344 10.123 1.00 87.25 310 PRO A N 1
ATOM 2419 C CA . PRO A 1 310 ? -24.568 6.696 9.165 1.00 87.25 310 PRO A CA 1
ATOM 2420 C C . PRO A 1 310 ? -24.515 7.249 7.731 1.00 87.25 310 PRO A C 1
ATOM 2422 O O . PRO A 1 310 ? -25.085 6.643 6.828 1.00 87.25 310 PRO A O 1
ATOM 2425 N N . THR A 1 311 ? -23.891 8.409 7.514 1.00 87.44 311 THR A N 1
ATOM 2426 C CA . THR A 1 311 ? -23.723 9.022 6.187 1.00 87.44 311 THR A CA 1
ATOM 2427 C C . THR A 1 311 ? -22.434 8.581 5.496 1.00 87.44 311 THR A C 1
ATOM 2429 O O . THR A 1 311 ? -22.232 8.913 4.330 1.00 87.44 311 THR A O 1
ATOM 2432 N N . GLY A 1 312 ? -21.585 7.810 6.185 1.00 87.06 312 GLY A N 1
ATOM 2433 C CA . GLY A 1 312 ? -20.267 7.409 5.700 1.00 87.06 312 GLY A CA 1
ATOM 2434 C C . GLY A 1 312 ? -19.158 8.399 6.057 1.00 87.06 312 GLY A C 1
ATOM 2435 O O . GLY A 1 312 ? -18.034 8.237 5.585 1.00 87.06 312 GLY A O 1
ATOM 2436 N N . THR A 1 313 ? -19.447 9.413 6.881 1.00 92.06 313 THR A N 1
ATOM 2437 C CA . THR A 1 313 ? -18.436 10.366 7.342 1.00 92.06 313 THR A CA 1
ATOM 2438 C C . THR A 1 313 ? -17.570 9.712 8.409 1.00 92.06 313 THR A C 1
ATOM 2440 O O . THR A 1 313 ? -18.070 9.167 9.397 1.00 92.06 313 THR A O 1
ATOM 2443 N N . VAL A 1 314 ? -16.256 9.805 8.218 1.00 95.69 314 VAL A N 1
ATOM 2444 C CA . VAL A 1 314 ? -15.253 9.325 9.165 1.00 95.69 314 VAL A CA 1
ATOM 2445 C C . VAL A 1 314 ? -14.721 10.506 9.965 1.00 95.69 314 VAL A C 1
ATOM 2447 O O . VAL A 1 314 ? -14.328 11.525 9.406 1.00 95.69 314 VAL A O 1
ATOM 2450 N N . THR A 1 315 ? -14.696 10.368 11.287 1.00 94.94 315 THR A N 1
ATOM 2451 C CA . THR A 1 315 ? -14.001 11.301 12.182 1.00 94.94 315 THR A CA 1
ATOM 2452 C C . THR A 1 315 ? -12.873 10.558 12.875 1.00 94.94 315 THR A C 1
ATOM 2454 O O . THR A 1 315 ? -13.120 9.716 13.740 1.00 94.94 315 THR A O 1
ATOM 2457 N N . VAL A 1 316 ? -11.632 10.851 12.491 1.00 94.50 316 VAL A N 1
ATOM 2458 C CA . VAL A 1 316 ? -10.449 10.240 13.102 1.00 94.50 316 VAL A CA 1
ATOM 2459 C C . VAL A 1 316 ? -10.236 10.832 14.492 1.00 94.50 316 VAL A C 1
ATOM 2461 O O . VAL A 1 316 ? -10.061 12.036 14.655 1.00 94.50 316 VAL A O 1
ATOM 2464 N N . ALA A 1 317 ? -10.258 9.971 15.507 1.00 92.38 317 ALA A N 1
ATOM 2465 C CA . ALA A 1 317 ? -9.923 10.337 16.877 1.00 92.38 317 ALA A CA 1
ATOM 2466 C C . ALA A 1 317 ? -8.403 10.332 17.085 1.00 92.38 317 ALA A C 1
ATOM 2468 O O . ALA A 1 317 ? -7.868 11.218 17.748 1.00 92.38 317 ALA A O 1
ATOM 2469 N N . GLN A 1 318 ? -7.707 9.340 16.518 1.00 91.62 318 GLN A N 1
ATOM 2470 C CA . GLN A 1 318 ? -6.249 9.258 16.566 1.00 91.62 318 GLN A CA 1
ATOM 2471 C C . GLN A 1 318 ? -5.685 8.347 15.471 1.00 91.62 318 GLN A C 1
ATOM 2473 O O . GLN A 1 318 ? -6.283 7.327 15.133 1.00 91.62 318 GLN A O 1
ATOM 2478 N N . ALA A 1 319 ? -4.477 8.661 15.006 1.00 93.56 319 ALA A N 1
ATOM 2479 C CA . ALA A 1 319 ? -3.619 7.743 14.270 1.00 93.56 319 ALA A CA 1
ATOM 2480 C C . ALA A 1 319 ? -2.378 7.380 15.099 1.00 93.56 319 ALA A C 1
ATOM 2482 O O . ALA A 1 319 ? -1.706 8.242 15.669 1.00 93.56 319 ALA A O 1
ATOM 2483 N N . LEU A 1 320 ? -2.083 6.086 15.178 1.00 94.31 320 LEU A N 1
ATOM 2484 C CA . LEU A 1 320 ? -0.933 5.514 15.866 1.00 94.31 320 LEU A CA 1
ATOM 2485 C C . LEU A 1 320 ? 0.091 5.040 14.840 1.00 94.31 320 LEU A C 1
ATOM 2487 O O . LEU A 1 320 ? -0.259 4.440 13.823 1.00 94.31 320 LEU A O 1
ATOM 2491 N N . MET A 1 321 ? 1.362 5.255 15.157 1.00 90.88 321 MET A N 1
ATOM 2492 C CA . MET A 1 321 ? 2.505 4.759 14.396 1.00 90.88 321 MET A CA 1
ATOM 2493 C C . MET A 1 321 ? 3.404 3.936 15.326 1.00 90.88 321 MET A C 1
ATOM 2495 O O . MET A 1 321 ? 3.398 4.143 16.541 1.00 90.88 321 MET A O 1
ATOM 2499 N N . GLY A 1 322 ? 4.200 3.021 14.767 1.00 82.00 322 GLY A N 1
ATOM 2500 C CA . GLY A 1 322 ? 5.125 2.159 15.516 1.00 82.00 322 GLY A CA 1
ATOM 2501 C C . GLY A 1 322 ? 6.337 2.896 16.099 1.00 82.00 322 GLY A C 1
ATOM 2502 O O . GLY A 1 322 ? 7.477 2.637 15.699 1.00 82.00 322 GLY A O 1
ATOM 2503 N N . GLU A 1 323 ? 6.103 3.819 17.034 1.00 81.12 323 GLU A N 1
ATOM 2504 C CA . GLU A 1 323 ? 7.122 4.645 17.688 1.00 81.12 323 GLU A CA 1
ATOM 2505 C C . GLU A 1 323 ? 8.240 3.794 18.315 1.00 81.12 323 GLU A C 1
ATOM 2507 O O . GLU A 1 323 ? 8.051 2.642 18.718 1.00 81.12 323 GLU A O 1
ATOM 2512 N N . GLN A 1 324 ? 9.447 4.352 18.386 1.00 70.00 324 GLN A N 1
ATOM 2513 C CA . GLN A 1 324 ? 10.606 3.678 18.970 1.00 70.00 324 GLN A CA 1
ATOM 2514 C C . GLN A 1 324 ? 11.061 4.411 20.237 1.00 70.00 324 GLN A C 1
ATOM 2516 O O . GLN A 1 324 ? 11.171 5.636 20.196 1.00 70.00 324 GLN A O 1
ATOM 2521 N N . PRO A 1 325 ? 11.439 3.709 21.327 1.00 64.81 325 PRO A N 1
ATOM 2522 C CA . PRO A 1 325 ? 11.881 4.351 22.574 1.00 64.81 325 PRO A CA 1
ATOM 2523 C C . PRO A 1 325 ? 13.035 5.345 22.392 1.00 64.81 325 PRO A C 1
ATOM 2525 O O . PRO A 1 325 ? 13.130 6.340 23.103 1.00 64.81 325 PRO A O 1
ATOM 2528 N N . HIS A 1 326 ? 13.915 5.080 21.423 1.00 63.88 326 HIS A N 1
ATOM 2529 C CA . HIS A 1 326 ? 15.078 5.916 21.118 1.00 63.88 326 HIS A CA 1
ATOM 2530 C C . HIS A 1 326 ? 14.900 6.773 19.856 1.00 63.88 326 HIS A C 1
ATOM 2532 O O . HIS A 1 326 ? 15.811 7.512 19.495 1.00 63.88 326 HIS A O 1
ATOM 2538 N N . SER A 1 327 ? 13.753 6.671 19.175 1.00 63.97 327 SER A N 1
ATOM 2539 C CA . SER A 1 327 ? 13.445 7.446 17.971 1.00 63.97 327 SER A CA 1
ATOM 2540 C C . SER A 1 327 ? 11.926 7.513 17.733 1.00 63.97 327 SER A C 1
ATOM 2542 O O . SER A 1 327 ? 11.413 6.909 16.790 1.00 63.97 327 SER A O 1
ATOM 2544 N N . PRO A 1 328 ? 11.167 8.215 18.594 1.00 65.38 328 PRO A N 1
ATOM 2545 C CA . PRO A 1 328 ? 9.703 8.247 18.509 1.00 65.38 328 PRO A CA 1
ATOM 2546 C C . PRO A 1 328 ? 9.208 8.864 17.193 1.00 65.38 328 PRO A C 1
ATOM 2548 O O . PRO A 1 328 ? 8.180 8.461 16.670 1.00 65.38 328 PRO A O 1
ATOM 2551 N N . LEU A 1 329 ? 9.997 9.762 16.595 1.00 69.94 329 LEU A N 1
ATOM 2552 C CA . LEU A 1 329 ? 9.708 10.376 15.295 1.00 69.94 329 LEU A CA 1
ATOM 2553 C C . LEU A 1 329 ? 10.052 9.481 14.089 1.00 69.94 329 LEU A C 1
ATOM 2555 O O . LEU A 1 329 ? 9.757 9.856 12.957 1.00 69.94 329 LEU A O 1
ATOM 2559 N N . HIS A 1 330 ? 10.675 8.314 14.297 1.00 72.44 330 HIS A N 1
ATOM 2560 C CA . HIS A 1 330 ? 11.081 7.419 13.209 1.00 72.44 330 HIS A CA 1
ATOM 2561 C C . HIS A 1 330 ? 10.627 5.973 13.471 1.00 72.44 330 HIS A C 1
ATOM 2563 O O . HIS A 1 330 ? 11.409 5.149 13.957 1.00 72.44 330 HIS A O 1
ATOM 2569 N N . PRO A 1 331 ? 9.370 5.641 13.126 1.00 80.75 331 PRO A N 1
ATOM 2570 C CA . PRO A 1 331 ? 8.893 4.263 13.094 1.00 80.75 331 PRO A CA 1
ATOM 2571 C C . PRO A 1 331 ? 9.735 3.387 12.157 1.00 80.75 331 PRO A C 1
ATOM 2573 O O . PRO A 1 331 ? 10.251 3.864 11.141 1.00 80.75 331 PRO A O 1
ATOM 2576 N N . GLN A 1 332 ? 9.863 2.103 12.494 1.00 80.50 332 GLN A N 1
ATOM 2577 C CA . GLN A 1 332 ? 10.688 1.160 11.740 1.00 80.50 332 GLN A CA 1
ATOM 2578 C C . GLN A 1 332 ? 9.983 0.710 10.450 1.00 80.50 332 GLN A C 1
ATOM 2580 O O . GLN A 1 332 ? 8.861 0.201 10.489 1.00 80.50 332 GLN A O 1
ATOM 2585 N N . ILE A 1 333 ? 10.675 0.875 9.320 1.00 81.06 333 ILE A N 1
ATOM 2586 C CA . ILE A 1 333 ? 10.258 0.360 8.008 1.00 81.06 333 ILE A CA 1
ATOM 2587 C C . ILE A 1 333 ? 10.218 -1.172 8.050 1.00 81.06 333 ILE A C 1
ATOM 2589 O O . ILE A 1 333 ? 11.045 -1.798 8.707 1.00 81.06 333 ILE A O 1
ATOM 2593 N N . GLY A 1 334 ? 9.233 -1.768 7.387 1.00 78.12 334 GLY A N 1
ATOM 2594 C CA . GLY A 1 334 ? 9.058 -3.210 7.281 1.00 78.12 334 GLY A CA 1
ATOM 2595 C C . GLY A 1 334 ? 8.572 -3.880 8.564 1.00 78.12 334 GLY A C 1
ATOM 2596 O O . GLY A 1 334 ? 8.419 -5.091 8.568 1.00 78.12 334 GLY A O 1
ATOM 2597 N N . SER A 1 335 ? 8.293 -3.134 9.642 1.00 83.50 335 SER A N 1
ATOM 2598 C CA . SER A 1 335 ? 7.863 -3.713 10.929 1.00 83.50 335 SER A CA 1
ATOM 2599 C C . SER A 1 335 ? 6.430 -4.255 10.928 1.00 83.50 335 SER A C 1
ATOM 2601 O O . SER A 1 335 ? 6.045 -4.991 11.841 1.00 83.50 335 SER A O 1
ATOM 2603 N N . TYR A 1 336 ? 5.652 -3.886 9.903 1.00 90.94 336 TYR A N 1
ATOM 2604 C CA . TYR A 1 336 ? 4.271 -4.318 9.696 1.00 90.94 336 TYR A CA 1
ATOM 2605 C C . TYR A 1 336 ? 3.355 -3.955 10.880 1.00 90.94 336 TYR A C 1
ATOM 2607 O O . TYR A 1 336 ? 2.455 -4.707 11.265 1.00 90.94 336 TYR A O 1
ATOM 2615 N N . PHE A 1 337 ? 3.617 -2.790 11.487 1.00 96.12 337 PHE A N 1
ATOM 2616 C CA . PHE A 1 337 ? 2.860 -2.249 12.614 1.00 96.12 337 PHE A CA 1
ATOM 2617 C C . PHE A 1 337 ? 1.383 -2.052 12.252 1.00 96.12 337 PHE A C 1
ATOM 2619 O O . PHE A 1 337 ? 1.067 -1.381 11.275 1.00 96.12 337 PHE A O 1
ATOM 2626 N N . GLY A 1 338 ? 0.475 -2.599 13.059 1.00 97.50 338 GLY A N 1
ATOM 2627 C CA . GLY A 1 338 ? -0.965 -2.556 12.787 1.00 97.50 338 GLY A CA 1
ATOM 2628 C C . GLY A 1 338 ? -1.494 -3.762 12.017 1.00 97.50 338 GLY A C 1
ATOM 2629 O O . GLY A 1 338 ? -2.663 -3.786 11.650 1.00 97.50 338 GLY A O 1
ATOM 2630 N N . SER A 1 339 ? -0.672 -4.781 11.779 1.00 96.12 339 SER A N 1
ATOM 2631 C CA . SER A 1 339 ? -1.120 -6.020 11.125 1.00 96.12 339 SER A CA 1
ATOM 2632 C C . SER A 1 339 ? -2.032 -6.881 11.991 1.00 96.12 339 SER A C 1
ATOM 2634 O O . SER A 1 339 ? -2.815 -7.645 11.445 1.00 96.12 339 SER A O 1
ATOM 2636 N N . GLU A 1 340 ? -1.979 -6.713 13.312 1.00 97.75 340 GLU A N 1
ATOM 2637 C CA . GLU A 1 340 ? -2.939 -7.276 14.261 1.00 97.75 340 GLU A CA 1
ATOM 2638 C C . GLU A 1 340 ? -3.267 -6.236 15.331 1.00 97.75 340 GLU A C 1
ATOM 2640 O O . GLU A 1 340 ? -2.371 -5.537 15.826 1.00 97.75 340 GLU A O 1
ATOM 2645 N N . VAL A 1 341 ? -4.546 -6.148 15.698 1.00 98.06 341 VAL A N 1
ATOM 2646 C CA . VAL A 1 341 ? -5.048 -5.245 16.741 1.00 98.06 341 VAL A CA 1
ATOM 2647 C C . VAL A 1 341 ? -6.005 -5.984 17.672 1.00 98.06 341 VAL A C 1
ATOM 2649 O O . VAL A 1 341 ? -6.819 -6.787 17.225 1.00 98.06 341 VAL A O 1
ATOM 2652 N N . LEU A 1 342 ? -5.924 -5.711 18.975 1.00 96.81 342 LEU A N 1
ATOM 2653 C CA . LEU A 1 342 ? -6.798 -6.332 19.973 1.00 96.81 342 LEU A CA 1
ATOM 2654 C C . LEU A 1 342 ? -7.173 -5.331 21.064 1.00 96.81 342 LEU A C 1
ATOM 2656 O O . LEU A 1 342 ? -6.302 -4.801 21.749 1.00 96.81 342 LEU A O 1
ATOM 2660 N N . ALA A 1 343 ? -8.473 -5.105 21.228 1.00 96.00 343 ALA A N 1
ATOM 2661 C CA . ALA A 1 343 ? -9.028 -4.366 22.354 1.00 96.00 343 ALA A CA 1
ATOM 2662 C C . ALA A 1 343 ? -9.290 -5.328 23.521 1.00 96.00 343 ALA A C 1
ATOM 2664 O O . ALA A 1 343 ? -9.755 -6.448 23.299 1.00 96.00 343 ALA A O 1
ATOM 2665 N N . LEU A 1 344 ? -8.988 -4.905 24.747 1.00 95.44 344 LEU A N 1
ATOM 2666 C CA . LEU A 1 344 ? -9.169 -5.708 25.956 1.00 95.44 344 LEU A CA 1
ATOM 2667 C C . LEU A 1 344 ? -9.890 -4.901 27.033 1.00 95.44 344 LEU A C 1
ATOM 2669 O O . LEU A 1 344 ? -9.423 -3.821 27.381 1.00 95.44 344 LEU A O 1
ATOM 2673 N N . ASP A 1 345 ? -10.967 -5.474 27.562 1.00 94.75 345 ASP A N 1
ATOM 2674 C CA . ASP A 1 345 ? -11.602 -5.124 28.838 1.00 94.75 345 ASP A CA 1
ATOM 2675 C C . ASP A 1 345 ? -11.030 -6.079 29.901 1.00 94.75 345 ASP A C 1
ATOM 2677 O O . ASP A 1 345 ? -11.213 -7.301 29.822 1.00 94.75 345 ASP A O 1
ATOM 2681 N N . LEU A 1 346 ? -10.220 -5.547 30.814 1.00 93.88 346 LEU A N 1
ATOM 2682 C CA . LEU A 1 346 ? -9.486 -6.308 31.824 1.00 93.88 346 LEU A CA 1
ATOM 2683 C C . LEU A 1 346 ? -10.289 -6.482 33.116 1.00 93.88 346 LEU A C 1
ATOM 2685 O O . LEU A 1 346 ? -10.104 -7.486 33.814 1.00 93.88 346 LEU A O 1
ATOM 2689 N N . GLU A 1 347 ? -11.156 -5.529 33.441 1.00 92.88 347 GLU A N 1
ATOM 2690 C CA . GLU A 1 347 ? -11.992 -5.523 34.646 1.00 92.88 347 GLU A CA 1
ATOM 2691 C C . GLU A 1 347 ? -13.373 -6.157 34.450 1.00 92.88 347 GLU A C 1
ATOM 2693 O O . GLU A 1 347 ? -14.018 -6.530 35.436 1.00 92.88 347 GLU A O 1
ATOM 2698 N N . GLY A 1 348 ? -13.808 -6.337 33.207 1.00 92.56 348 GLY A N 1
ATOM 2699 C CA . GLY A 1 348 ? -15.126 -6.848 32.854 1.00 92.56 348 GLY A CA 1
ATOM 2700 C C . GLY A 1 348 ? -16.246 -5.836 33.091 1.00 92.56 348 GLY A C 1
ATOM 2701 O O . GLY A 1 348 ? -17.367 -6.255 33.401 1.00 92.56 348 GLY A O 1
ATOM 2702 N N . ASP A 1 349 ? -15.958 -4.533 33.028 1.00 91.88 349 ASP A N 1
ATOM 2703 C CA . ASP A 1 349 ? -16.957 -3.475 33.224 1.00 91.88 349 ASP A CA 1
ATOM 2704 C C . ASP A 1 349 ? -17.635 -3.025 31.916 1.00 91.88 349 ASP A C 1
ATOM 2706 O O . ASP A 1 349 ? -18.628 -2.291 31.952 1.00 91.88 349 ASP A O 1
ATOM 2710 N N . GLY A 1 350 ? -17.176 -3.564 30.783 1.00 90.56 350 GLY A N 1
ATOM 2711 C CA . GLY A 1 350 ? -17.673 -3.288 29.445 1.00 90.56 350 GLY A CA 1
ATOM 2712 C C . GLY A 1 350 ? -16.895 -2.199 28.712 1.00 90.56 350 GLY A C 1
ATOM 2713 O O . GLY A 1 350 ? -17.041 -2.110 27.492 1.00 90.56 350 GLY A O 1
ATOM 2714 N N . ASP A 1 351 ? -16.066 -1.410 29.396 1.00 93.06 351 ASP A N 1
ATOM 2715 C CA . ASP A 1 351 ? -15.174 -0.447 28.764 1.00 93.06 351 ASP A CA 1
ATOM 2716 C C . ASP A 1 351 ? -13.843 -1.129 28.400 1.00 93.06 351 ASP A C 1
ATOM 2718 O O . ASP A 1 351 ? -13.372 -2.062 29.039 1.00 93.06 351 ASP A O 1
ATOM 2722 N N . SER A 1 352 ? -13.230 -0.715 27.294 1.00 94.44 352 SER A N 1
ATOM 2723 C CA . SER A 1 352 ? -11.913 -1.220 26.906 1.00 94.44 352 SER A CA 1
ATOM 2724 C C . SER A 1 352 ? -10.827 -0.496 27.698 1.00 94.44 352 SER A C 1
ATOM 2726 O O . SER A 1 352 ? -10.826 0.730 27.741 1.00 94.44 352 SER A O 1
ATOM 2728 N N . ASP A 1 353 ? -9.844 -1.231 28.214 1.00 93.19 353 ASP A N 1
ATOM 2729 C CA . ASP A 1 353 ? -8.716 -0.705 28.998 1.00 93.19 353 ASP A CA 1
ATOM 2730 C C . ASP A 1 353 ? -7.425 -0.603 28.207 1.00 93.19 353 ASP A C 1
ATOM 2732 O O . ASP A 1 353 ? -6.622 0.316 28.404 1.00 93.19 353 ASP A O 1
ATOM 2736 N N . LEU A 1 354 ? -7.205 -1.566 27.310 1.00 95.12 354 LEU A N 1
ATOM 2737 C CA . LEU A 1 354 ? -6.006 -1.649 26.492 1.00 95.12 354 LEU A CA 1
ATOM 2738 C C . LEU A 1 354 ? -6.350 -1.829 25.017 1.00 95.12 354 LEU A C 1
ATOM 2740 O O . LEU A 1 354 ? -7.259 -2.571 24.651 1.00 95.12 354 LEU A O 1
ATOM 2744 N N . LEU A 1 355 ? -5.525 -1.216 24.173 1.00 96.56 355 LEU A N 1
ATOM 2745 C CA . LEU A 1 355 ? -5.372 -1.571 22.771 1.00 96.56 355 LEU A CA 1
ATOM 2746 C C . LEU A 1 355 ? -3.969 -2.149 22.572 1.00 96.56 355 LEU A C 1
ATOM 2748 O O . LEU A 1 355 ? -2.962 -1.480 22.815 1.00 96.56 355 LEU A O 1
ATOM 2752 N N . LEU A 1 356 ? -3.904 -3.393 22.113 1.00 97.56 356 LEU A N 1
ATOM 2753 C CA . LEU A 1 356 ? -2.674 -4.036 21.673 1.00 97.56 356 LEU A CA 1
ATOM 2754 C C . LEU A 1 356 ? -2.521 -3.864 20.165 1.00 97.56 356 LEU A C 1
ATOM 2756 O O . LEU A 1 356 ? -3.476 -4.087 19.423 1.00 97.56 356 LEU A O 1
ATOM 2760 N N . VAL A 1 357 ? -1.318 -3.507 19.715 1.00 98.12 357 VAL A N 1
ATOM 2761 C CA . VAL A 1 357 ? -0.985 -3.390 18.288 1.00 98.12 357 VAL A CA 1
ATOM 2762 C C . VAL A 1 357 ? 0.291 -4.163 17.990 1.00 98.12 357 VAL A C 1
ATOM 2764 O O . VAL A 1 357 ? 1.336 -3.902 18.590 1.00 98.12 357 VAL A O 1
ATOM 2767 N N . ALA A 1 358 ? 0.231 -5.116 17.065 1.00 96.75 358 ALA A N 1
ATOM 2768 C CA . ALA A 1 358 ? 1.389 -5.918 16.694 1.00 96.75 358 ALA A CA 1
ATOM 2769 C C . ALA A 1 358 ? 2.221 -5.272 15.577 1.00 96.75 358 ALA A C 1
ATOM 2771 O O . ALA A 1 358 ? 1.696 -4.621 14.675 1.00 96.75 358 ALA A O 1
ATOM 2772 N N . ALA A 1 359 ? 3.525 -5.522 15.633 1.00 95.06 359 ALA A N 1
ATOM 2773 C CA . ALA A 1 359 ? 4.516 -5.289 14.590 1.00 95.06 359 ALA A CA 1
ATOM 2774 C C . ALA A 1 359 ? 5.371 -6.571 14.467 1.00 95.06 359 ALA A C 1
ATOM 2776 O O . ALA A 1 359 ? 6.444 -6.665 15.070 1.00 95.06 359 ALA A O 1
ATOM 2777 N N . PRO A 1 360 ? 4.854 -7.628 13.818 1.00 89.62 360 PRO A N 1
ATOM 2778 C CA . PRO A 1 360 ? 5.406 -8.982 13.890 1.00 89.62 360 PRO A CA 1
ATOM 2779 C C . PRO A 1 360 ? 6.781 -9.117 13.231 1.00 89.62 360 PRO A C 1
ATOM 2781 O O . PRO A 1 360 ? 7.612 -9.882 13.710 1.00 89.62 360 PRO A O 1
ATOM 2784 N N . THR A 1 361 ? 7.053 -8.339 12.188 1.00 83.06 361 THR A N 1
ATOM 2785 C CA . THR A 1 361 ? 8.337 -8.322 11.468 1.00 83.06 361 THR A CA 1
ATOM 2786 C C . THR A 1 361 ? 9.289 -7.260 12.017 1.00 83.06 361 THR A C 1
ATOM 2788 O O . THR A 1 361 ? 10.300 -6.932 11.402 1.00 83.06 361 THR A O 1
ATOM 2791 N N . TYR A 1 362 ? 8.993 -6.711 13.200 1.00 84.94 362 TYR A N 1
ATOM 2792 C CA . TYR A 1 362 ? 9.890 -5.786 13.874 1.00 84.94 362 TYR A CA 1
ATOM 2793 C C . TYR A 1 362 ? 11.272 -6.420 14.107 1.00 84.94 362 TYR A C 1
ATOM 2795 O O . TYR A 1 362 ? 11.402 -7.494 14.709 1.00 84.94 362 TYR A O 1
ATOM 2803 N N . LEU A 1 363 ? 12.310 -5.712 13.667 1.00 76.69 363 LEU A N 1
ATOM 2804 C CA . LEU A 1 363 ? 13.711 -6.059 13.838 1.00 76.69 363 LEU A CA 1
ATOM 2805 C C . LEU A 1 363 ? 14.245 -5.501 15.161 1.00 76.69 363 LEU A C 1
ATOM 2807 O O . LEU A 1 363 ? 14.333 -4.285 15.357 1.00 76.69 363 LEU A O 1
ATOM 2811 N N . GLY A 1 364 ? 14.628 -6.406 16.059 1.00 75.31 364 GLY A N 1
ATOM 2812 C CA . GLY A 1 364 ? 15.298 -6.101 17.316 1.00 75.31 364 GLY A CA 1
ATOM 2813 C C . GLY A 1 364 ? 16.815 -5.934 17.163 1.00 75.31 364 GLY A C 1
ATOM 2814 O O . GLY A 1 364 ? 17.353 -5.686 16.082 1.00 75.31 364 GLY A O 1
ATOM 2815 N N . GLY A 1 365 ? 17.542 -6.082 18.274 1.00 72.81 365 GLY A N 1
ATOM 2816 C CA . GLY A 1 365 ? 19.005 -5.994 18.273 1.00 72.81 365 GLY A CA 1
ATOM 2817 C C . GLY A 1 365 ? 19.653 -6.982 17.292 1.00 72.81 365 GLY A C 1
ATOM 2818 O O . GLY A 1 365 ? 19.218 -8.125 17.172 1.00 72.81 365 GLY A O 1
ATOM 2819 N N . GLN A 1 366 ? 20.722 -6.542 16.617 1.00 69.00 366 GLN A N 1
ATOM 2820 C CA . GLN A 1 366 ? 21.432 -7.308 15.576 1.00 69.00 366 GLN A CA 1
ATOM 2821 C C . GLN A 1 366 ? 20.581 -7.659 14.337 1.00 69.00 366 GLN A C 1
ATOM 2823 O O . GLN A 1 366 ? 20.878 -8.643 13.662 1.00 69.00 366 GLN A O 1
ATOM 2828 N N . SER A 1 367 ? 19.543 -6.868 14.038 1.00 70.56 367 SER A N 1
ATOM 2829 C CA . SER A 1 367 ? 18.694 -7.019 12.843 1.00 70.56 367 SER A CA 1
ATOM 2830 C C . SER A 1 367 ? 17.998 -8.378 12.741 1.00 70.56 367 SER A C 1
ATOM 2832 O O . SER A 1 367 ? 17.788 -8.899 11.649 1.00 70.56 367 SER A O 1
ATOM 2834 N N . ARG A 1 368 ? 17.660 -8.980 13.884 1.00 67.81 368 ARG A N 1
ATOM 2835 C CA . ARG A 1 368 ? 16.841 -10.195 13.929 1.00 67.81 368 ARG A CA 1
ATOM 2836 C C . ARG A 1 368 ? 15.378 -9.815 14.061 1.00 67.81 368 ARG A C 1
ATOM 2838 O O . ARG A 1 368 ? 15.053 -8.967 14.889 1.00 67.81 368 ARG A O 1
ATOM 2845 N N . GLU A 1 369 ? 14.513 -10.481 13.307 1.00 75.62 369 GLU A N 1
ATOM 2846 C CA . GLU A 1 369 ? 13.068 -10.423 13.521 1.00 75.62 369 GLU A CA 1
ATOM 2847 C C . GLU A 1 369 ? 12.756 -10.957 14.918 1.00 75.62 369 GLU A C 1
ATOM 2849 O O . GLU A 1 369 ? 12.996 -12.123 15.233 1.00 75.62 369 GLU A O 1
ATOM 2854 N N . THR A 1 370 ? 12.284 -10.071 15.786 1.00 87.38 370 THR A N 1
ATOM 2855 C CA . THR A 1 370 ? 11.830 -10.430 17.134 1.00 87.38 370 THR A CA 1
ATOM 2856 C C . THR A 1 370 ? 10.332 -10.233 17.289 1.00 87.38 370 THR A C 1
ATOM 2858 O O . THR A 1 370 ? 9.752 -10.727 18.253 1.00 87.38 370 THR A O 1
ATOM 2861 N N . GLY A 1 371 ? 9.724 -9.475 16.375 1.00 87.69 371 GLY A N 1
ATOM 2862 C CA . GLY A 1 371 ? 8.396 -8.926 16.558 1.00 87.69 371 GLY A CA 1
ATOM 2863 C C . GLY A 1 371 ? 8.340 -7.941 17.724 1.00 87.69 371 GLY A C 1
ATOM 2864 O O . GLY A 1 371 ? 9.277 -7.789 18.519 1.00 87.69 371 GLY A O 1
ATOM 2865 N N . ARG A 1 372 ? 7.225 -7.225 17.805 1.00 92.38 372 ARG A N 1
ATOM 2866 C CA . ARG A 1 372 ? 6.884 -6.364 18.934 1.00 92.38 372 ARG A CA 1
ATOM 2867 C C . ARG A 1 372 ? 5.371 -6.274 19.072 1.00 92.38 372 ARG A C 1
ATOM 2869 O O . ARG A 1 372 ? 4.658 -6.254 18.074 1.00 92.38 372 ARG A O 1
ATOM 2876 N N . VAL A 1 373 ? 4.898 -6.169 20.310 1.00 95.56 373 VAL A N 1
ATOM 2877 C CA . VAL A 1 373 ? 3.521 -5.780 20.621 1.00 95.56 373 VAL A CA 1
ATOM 2878 C C . VAL A 1 373 ? 3.567 -4.478 21.405 1.00 95.56 373 VAL A C 1
ATOM 2880 O O . VAL A 1 373 ? 4.267 -4.367 22.410 1.00 95.56 373 VAL A O 1
ATOM 2883 N N . TYR A 1 374 ? 2.845 -3.488 20.907 1.00 93.94 374 TYR A N 1
ATOM 2884 C CA . TYR A 1 374 ? 2.659 -2.192 21.533 1.00 93.94 374 TYR A CA 1
ATOM 2885 C C . TYR A 1 374 ? 1.416 -2.236 22.410 1.00 93.94 374 TYR A C 1
ATOM 2887 O O . TYR A 1 374 ? 0.386 -2.762 21.992 1.00 93.94 374 TYR A O 1
ATOM 2895 N N . VAL A 1 375 ? 1.522 -1.678 23.615 1.00 94.06 375 VAL A N 1
ATOM 2896 C CA . VAL A 1 375 ? 0.429 -1.621 24.586 1.00 94.06 375 VAL A CA 1
ATOM 2897 C C . VAL A 1 375 ? 0.031 -0.164 24.775 1.00 94.06 375 VAL A C 1
ATOM 2899 O O . VAL A 1 375 ? 0.792 0.632 25.336 1.00 94.06 375 VAL A O 1
ATOM 2902 N N . TYR A 1 376 ? -1.163 0.181 24.307 1.00 91.88 376 TYR A N 1
ATOM 2903 C CA . TYR A 1 376 ? -1.761 1.499 24.477 1.00 91.88 376 TYR A CA 1
ATOM 2904 C C . TYR A 1 376 ? -2.835 1.425 25.548 1.00 91.88 376 TYR A C 1
ATOM 2906 O O . TYR A 1 376 ? -3.717 0.571 25.492 1.00 91.88 376 TYR A O 1
ATOM 2914 N N . ARG A 1 377 ? -2.772 2.334 26.520 1.00 90.62 377 ARG A N 1
ATOM 2915 C CA . ARG A 1 377 ? -3.816 2.447 27.538 1.00 90.62 377 ARG A CA 1
ATOM 2916 C C . ARG A 1 377 ? -4.965 3.312 27.031 1.00 90.62 377 ARG A C 1
ATOM 2918 O O . ARG A 1 377 ? -4.725 4.425 26.562 1.00 90.62 377 ARG A O 1
ATOM 2925 N N . VAL A 1 378 ? -6.183 2.812 27.191 1.00 86.19 378 VAL A N 1
ATOM 2926 C CA . VAL A 1 378 ? -7.433 3.524 26.933 1.00 86.19 378 VAL A CA 1
ATOM 2927 C C . VAL A 1 378 ? -7.719 4.494 28.073 1.00 86.19 378 VAL A C 1
ATOM 2929 O O . VAL A 1 378 ? -7.686 4.124 29.245 1.00 86.19 378 VAL A O 1
ATOM 2932 N N . GLY A 1 379 ? -7.963 5.767 27.754 1.00 75.81 379 GLY A N 1
ATOM 2933 C CA . GLY A 1 379 ? -8.375 6.751 28.757 1.00 75.81 379 GLY A CA 1
ATOM 2934 C C . GLY A 1 379 ? -8.218 8.213 28.339 1.00 75.81 379 GLY A C 1
ATOM 2935 O O . GLY A 1 379 ? -7.582 8.550 27.343 1.00 75.81 379 GLY A O 1
ATOM 2936 N N . GLN A 1 380 ? -8.805 9.118 29.127 1.00 57.25 380 GLN A N 1
ATOM 2937 C CA . GLN A 1 380 ? -8.605 10.559 28.960 1.00 57.25 380 GLN A CA 1
ATOM 2938 C C . GLN A 1 380 ? -7.251 11.002 29.526 1.00 57.25 380 GLN A C 1
ATOM 2940 O O . GLN A 1 380 ? -6.974 10.846 30.718 1.00 57.25 380 GLN A O 1
ATOM 2945 N N . VAL A 1 381 ? -6.443 11.671 28.704 1.00 51.47 381 VAL A N 1
ATOM 2946 C CA . VAL A 1 381 ? -5.302 12.469 29.174 1.00 51.47 381 VAL A CA 1
ATOM 2947 C C . VAL A 1 381 ? -5.794 13.889 29.438 1.00 51.47 381 VAL A C 1
ATOM 2949 O O . VAL A 1 381 ? -6.474 14.494 28.611 1.00 51.47 381 VAL A O 1
ATOM 2952 N N . ARG A 1 382 ? -5.480 14.436 30.620 1.00 35.28 382 ARG A N 1
ATOM 2953 C CA . ARG A 1 382 ? -5.914 15.783 31.030 1.00 35.28 382 ARG A CA 1
ATOM 2954 C C . ARG A 1 382 ? -5.571 16.830 29.962 1.00 35.28 382 ARG A C 1
ATOM 2956 O O . ARG A 1 382 ? -4.398 17.067 29.697 1.00 35.28 382 ARG A O 1
ATOM 2963 N N . GLY A 1 383 ? -6.594 17.515 29.446 1.00 40.69 383 GLY A N 1
ATOM 2964 C CA . GLY A 1 383 ? -6.451 18.667 28.545 1.00 40.69 383 GLY A CA 1
ATOM 2965 C C . GLY A 1 383 ? -6.631 18.371 27.052 1.00 40.69 383 GLY A C 1
ATOM 2966 O O . GLY A 1 383 ? -6.606 19.312 26.265 1.00 40.69 383 GLY A O 1
ATOM 2967 N N . GLN A 1 384 ? -6.859 17.114 26.663 1.00 37.38 384 GLN A N 1
ATOM 2968 C CA . GLN A 1 384 ? -7.262 16.722 25.308 1.00 37.38 384 GLN A CA 1
ATOM 2969 C C . GLN A 1 384 ? -8.460 15.768 25.384 1.00 37.38 384 GLN A C 1
ATOM 2971 O O . GLN A 1 384 ? -8.626 15.041 26.366 1.00 37.38 384 GLN A O 1
ATOM 2976 N N . ALA A 1 385 ? -9.326 15.785 24.370 1.00 37.19 385 ALA A N 1
ATOM 2977 C CA . ALA A 1 385 ? -10.379 14.786 24.249 1.00 37.19 385 ALA A CA 1
ATOM 2978 C C . ALA A 1 385 ? -9.727 13.454 23.844 1.00 37.19 385 ALA A C 1
ATOM 2980 O O . ALA A 1 385 ? -9.491 13.243 22.666 1.00 37.19 385 ALA A O 1
ATOM 2981 N N . TRP A 1 386 ? -9.417 12.613 24.842 1.00 48.84 386 TRP A N 1
ATOM 2982 C CA . TRP A 1 386 ? -8.818 11.270 24.725 1.00 48.84 386 TRP A CA 1
ATOM 2983 C C . TRP A 1 386 ? -7.430 11.257 24.060 1.00 48.84 386 TRP A C 1
ATOM 2985 O O . TRP A 1 386 ? -7.305 11.415 22.854 1.00 48.84 386 TRP A O 1
ATOM 2995 N N . ALA A 1 387 ? -6.369 11.037 24.842 1.00 42.81 387 ALA A N 1
ATOM 2996 C CA . ALA A 1 387 ? -5.027 10.834 24.292 1.00 42.81 387 ALA A CA 1
ATOM 2997 C C . ALA A 1 387 ? -4.450 9.531 24.839 1.00 42.81 387 ALA A C 1
ATOM 2999 O O . ALA A 1 387 ? -4.648 9.192 26.004 1.00 42.81 387 ALA A O 1
ATOM 3000 N N . TRP A 1 388 ? -3.749 8.798 23.988 1.00 54.94 388 TRP A N 1
ATOM 3001 C CA . TRP A 1 388 ? -3.403 7.406 24.231 1.00 54.94 388 TRP A CA 1
ATOM 3002 C C . TRP A 1 388 ? -1.887 7.289 24.337 1.00 54.94 388 TRP A C 1
ATOM 3004 O O . TRP A 1 388 ? -1.160 7.678 23.425 1.00 54.94 388 TRP A O 1
ATOM 3014 N N . GLY A 1 389 ? -1.401 6.813 25.485 1.00 44.06 389 GLY A N 1
ATOM 3015 C CA . GLY A 1 389 ? 0.028 6.687 25.768 1.00 44.06 389 GLY A CA 1
ATOM 3016 C C . GLY A 1 389 ? 0.509 5.250 25.594 1.00 44.06 389 GLY A C 1
ATOM 3017 O O . GLY A 1 389 ? -0.079 4.333 26.170 1.00 44.06 389 GLY A O 1
ATOM 3018 N N . CYS A 1 390 ? 1.594 5.056 24.842 1.00 41.56 390 CYS A N 1
ATOM 3019 C CA . CYS A 1 390 ? 2.295 3.776 24.769 1.00 41.56 390 CYS A CA 1
ATOM 3020 C C . CYS A 1 390 ? 3.167 3.593 26.021 1.00 41.56 390 CYS A C 1
ATOM 3022 O O . CYS A 1 390 ? 4.043 4.416 26.294 1.00 41.56 390 CYS A O 1
ATOM 3024 N N . GLN A 1 391 ? 2.977 2.501 26.765 1.00 40.31 391 GLN A N 1
ATOM 3025 C CA . GLN A 1 391 ? 3.974 2.048 27.739 1.00 40.31 391 GLN A CA 1
ATOM 3026 C C . GLN A 1 391 ? 4.832 0.969 27.078 1.00 40.31 391 GLN A C 1
ATOM 3028 O O . GLN A 1 391 ? 4.352 -0.116 26.763 1.00 40.31 391 GLN A O 1
ATOM 3033 N N . ALA A 1 392 ? 6.108 1.274 26.836 1.00 35.78 392 ALA A N 1
ATOM 3034 C CA . ALA A 1 392 ? 7.056 0.276 26.357 1.00 35.78 392 ALA A CA 1
ATOM 3035 C C . ALA A 1 392 ? 7.365 -0.712 27.497 1.00 35.78 392 ALA A C 1
ATOM 3037 O O . ALA A 1 392 ? 8.017 -0.344 28.475 1.00 35.78 392 ALA A O 1
ATOM 3038 N N . GLY A 1 393 ? 6.871 -1.947 27.384 1.00 32.38 393 GLY A N 1
ATOM 3039 C CA . GLY A 1 393 ? 7.310 -3.064 28.223 1.00 32.38 393 GLY A CA 1
ATOM 3040 C C . GLY A 1 393 ? 8.729 -3.480 27.831 1.00 32.38 393 GLY A C 1
ATOM 3041 O O . GLY A 1 393 ? 9.003 -3.653 26.643 1.00 32.38 393 GLY A O 1
ATOM 3042 N N . GLY A 1 394 ? 9.624 -3.555 28.820 1.00 28.89 394 GLY A N 1
ATOM 3043 C CA . GLY A 1 394 ? 11.027 -3.956 28.663 1.00 28.89 394 GLY A CA 1
ATOM 3044 C C . GLY A 1 394 ? 11.265 -5.452 28.774 1.00 28.89 394 GLY A C 1
ATOM 3045 O O . GLY A 1 394 ? 10.379 -6.154 29.312 1.00 28.89 394 GLY A O 1
#

Sequence (394 aa):
MDLVGVLQYGERLVQEWALGQHPTAQRLLEAARNLTRQEGRETRTAMAIRQAWWALEWEYKRDWDTESFSPAQGGRPGATRLLLVVTDGESHDGDELPAALAECDRQNVTRYAIAVLGHYLRRQKDPEDFIREIKSIASDPDEKYFFNVTDEAALNDIVDALGDRIFSLEGAGLRLGSQEGLGIPAGSTAGGTESPSSPRSGTRGDNESAFELEMSQIGFSIHRLEDGILFGMVGAYDWEGGVLEESQRGRIVPPWEAFQEEFPLELKNHAAYLGYSVSSLQLPGGQHLLVAGAPRFQHKGKVVLFQLDPTGTVTVAQALMGEQPHSPLHPQIGSYFGSEVLALDLEGDGDSDLLLVAAPTYLGGQSRETGRVYVYRVGQVRGQAWAWGCQAGG

Foldseek 3Di:
DWFDWDWDFFPDIDGLAARPPQPDPVSVVVSVVPDDDDDHDFGAQLVRLCQQADDDDDDDDDDDPRHRQDVVRVHDPLDAAEAEAEDADDHPVLVNNVVSQVRCVVVRYAYAFEYAPQVCVVVVHDCVVVQVSRLVRGDPPSLQRYYYDPHPVCVVLCPVLVVLSVVVVVVVSVPPDDDDDDDDDDDDDDDDDDDDDDDDDDDDDDDDDFAAQPQQPWQLDWEDDPFWIKTWRQPHRNRLTAIWTAGPLGIAGAGPVLCCVVQPPSQSSQNQRWRLYWYKFQAPPRDIWIKTKRLRRVQQIKIWTWDADSVNHTDTPDMDTQADPVGRPDGDGNQSKRNYWDFDDPPPPRGTFWIKIWRQQDQDPPRDRPIDIWIWTWDDDPPDPTDIDTDDDD

Radius of gyration: 25.96 Å; chains: 1; bounding box: 72×49×77 Å